Protein 4PZV (pdb70)

CATH classification: 3.30.70.560 (+1 more: 3.20.20.20)

Nearest PDB structures (foldseek):
  4pzv-assembly1_A  TM=1.002E+00  e=1.338E-90  Francisella tularensis subsp. tularensis SCHU S4
  8sl9-assembly1_A  TM=9.983E-01  e=8.571E-83  Francisella tularensis subsp. tularensis SCHU S4
  3mcm-assembly1_A  TM=9.816E-01  e=1.782E-63  Francisella tularensis subsp. holarctica LVS
  3mcn-assembly1_A  TM=9.759E-01  e=4.037E-61  Francisella tularensis subsp. holarctica LVS
  3kuh-assembly1_A  TM=9.067E-01  e=2.963E-14  Escherichia coli K-12

Organism: Francisella tularensis subsp. tularensis (strain SCHU S4 / Schu 4) (NCBI:txid177416)

Foldseek 3Di:
DKFKKKKKAFDALALVLVVLLVVLQCVDPFKAWDFWFFKKKFWQDADPDDPCQQGFIMIMIITMMGGPQDPVRVVVSSVVSQVVSPFDVVPDPSHGTGMDMATQADQQDADDDPVHGPNPPCQLQDLRNVVNVCRVVVQDDRNVCNVDDSVVSSVVNDRMDRAPAGSALEAEEAEQELLDADPVGDCVSVVLVLQCRRNHHQAYEYFDDPCPDDDLVVRLCSVVVVLVVLVVCRRPRRHNHAYEYEEADPVSLVVNCVPRLSRHAEYEHPACPPLLSVLLVCLVSVHAYEAEPAPPDPDLVQADDQPCLLVSQLVVVLVSLVSSVVNVHDQQSYEYEDNLSHRHDLVNLLNCLVCVVVSCVSNVHAYEYEQQQDQSNLVHDVPDDNVVRRVSVVVVVVVCSVVSRRYYYYNHD

Structure (mmCIF, N/CA/C/O backbone):
data_4PZV
#
_entry.id   4PZV
#
_cell.length_a   42.945
_cell.length_b   74.434
_cell.length_c   69.758
_cell.angle_alpha   90.000
_cell.angle_beta   93.200
_cell.angle_gamma   90.000
#
_symmetry.space_group_name_H-M   'P 1 21 1'
#
loop_
_entity.id
_entity.type
_entity.pdbx_description
1 polymer '2-amino-4-hydroxy-6-hydroxymethyldihydropteridine pyrophosphokinase/dihydropteroate synthase'
2 non-polymer "5'-{[2-({N-[(2-amino-7,7-dimethyl-4-oxo-3,4,7,8-tetrahydropteridin-6-yl)carbonyl]glycyl}amino)ethyl]sulfonyl}-5'-deoxyadenosine"
3 non-polymer 1,2-ETHANEDIOL
4 water water
#
loop_
_atom_site.group_PDB
_atom_site.id
_atom_site.type_symbol
_atom_site.label_atom_id
_atom_site.label_alt_id
_atom_site.label_comp_id
_atom_site.label_asym_id
_atom_site.label_entity_id
_atom_site.label_seq_id
_atom_site.pdbx_PDB_ins_code
_atom_site.Cartn_x
_atom_site.Cartn_y
_atom_site.Cartn_z
_atom_site.occupancy
_atom_site.B_iso_or_equiv
_atom_site.auth_seq_id
_atom_site.auth_comp_id
_atom_site.auth_asym_id
_atom_site.auth_atom_id
_atom_site.pdbx_PDB_model_num
ATOM 1 N N A MET A 1 1 ? -14.821 15.042 -9.815 0.46 21.47 1 MET A N 1
ATOM 2 N N B MET A 1 1 ? -16.122 15.223 -7.545 0.54 16.77 1 MET A N 1
ATOM 3 C CA A MET A 1 1 ? -15.094 15.321 -8.375 0.46 18.30 1 MET A CA 1
ATOM 4 C CA B MET A 1 1 ? -14.990 15.597 -8.445 0.54 18.17 1 MET A CA 1
ATOM 5 C C A MET A 1 1 ? -13.797 15.315 -7.558 0.46 18.46 1 MET A C 1
ATOM 6 C C B MET A 1 1 ? -13.669 15.542 -7.680 0.54 18.60 1 MET A C 1
ATOM 7 O O A MET A 1 1 ? -13.728 15.927 -6.489 0.46 15.22 1 MET A O 1
ATOM 8 O O B MET A 1 1 ? -13.467 16.308 -6.729 0.54 15.33 1 MET A O 1
ATOM 17 N N . GLN A 1 2 ? -12.781 14.631 -8.076 1.00 14.56 2 GLN A N 1
ATOM 18 C CA . GLN A 1 2 ? -11.469 14.530 -7.432 1.00 15.82 2 GLN A CA 1
ATOM 19 C C . GLN A 1 2 ? -10.436 15.387 -8.140 1.00 16.61 2 GLN A C 1
ATOM 20 O O . GLN A 1 2 ? -10.468 15.528 -9.374 1.00 17.33 2 GLN A O 1
ATOM 26 N N . TYR A 1 3 ? -9.514 15.939 -7.356 1.00 12.36 3 TYR A N 1
ATOM 27 C CA . TYR A 1 3 ? -8.444 16.797 -7.861 1.00 10.21 3 TYR A CA 1
ATOM 28 C C . TYR A 1 3 ? -7.149 16.475 -7.144 1.00 10.77 3 TYR A C 1
ATOM 29 O O . TYR A 1 3 ? -7.165 16.054 -5.985 1.00 12.14 3 TYR A O 1
ATOM 38 N N . ILE A 1 4 ? -6.026 16.720 -7.811 1.00 11.35 4 ILE A N 1
ATOM 39 C CA . ILE A 1 4 ? -4.747 16.787 -7.131 1.00 6.53 4 ILE A CA 1
ATOM 40 C C . ILE A 1 4 ? -4.324 18.238 -7.109 1.00 9.24 4 ILE A C 1
ATOM 41 O O . ILE A 1 4 ? -4.248 18.872 -8.154 1.00 7.43 4 ILE A O 1
ATOM 46 N N . ILE A 1 5 ? -4.010 18.734 -5.916 1.00 7.33 5 ILE A N 1
ATOM 47 C CA . ILE A 1 5 ? -3.607 20.115 -5.702 1.00 11.23 5 ILE A CA 1
ATOM 48 C C . ILE A 1 5 ? -2.112 20.169 -5.422 1.00 12.02 5 ILE A C 1
ATOM 49 O O . ILE A 1 5 ? -1.666 19.622 -4.430 1.00 7.29 5 ILE A O 1
ATOM 54 N N . GLY A 1 6 ? -1.341 20.826 -6.284 1.00 9.42 6 GLY A N 1
ATOM 55 C CA . GLY A 1 6 ? 0.088 20.955 -6.056 1.00 9.17 6 GLY A CA 1
ATOM 56 C C . GLY A 1 6 ? 0.364 22.083 -5.071 1.00 7.86 6 GLY A C 1
ATOM 57 O O . GLY A 1 6 ? -0.274 23.133 -5.127 1.00 7.65 6 GLY A O 1
ATOM 58 N N . ILE A 1 7 ? 1.309 21.871 -4.164 1.00 8.62 7 ILE A N 1
ATOM 59 C CA . ILE A 1 7 ? 1.667 22.915 -3.187 1.00 9.11 7 ILE A CA 1
ATOM 60 C C . ILE A 1 7 ? 3.175 23.112 -3.110 1.00 8.67 7 ILE A C 1
ATOM 61 O O . ILE A 1 7 ? 3.931 22.163 -2.966 1.00 8.69 7 ILE A O 1
ATOM 66 N N . GLY A 1 8 ? 3.584 24.365 -3.219 1.00 8.03 8 GLY A N 1
ATOM 67 C CA . GLY A 1 8 ? 4.977 24.735 -3.228 1.00 10.05 8 GLY A CA 1
ATOM 68 C C . GLY A 1 8 ? 5.214 25.962 -2.364 1.00 11.60 8 GLY A C 1
ATOM 69 O O . GLY A 1 8 ? 4.313 26.787 -2.159 1.00 9.11 8 GLY A O 1
ATOM 70 N N . THR A 1 9 ? 6.442 26.077 -1.865 1.00 6.75 9 THR A N 1
ATOM 71 C CA . THR A 1 9 ? 6.862 27.238 -1.085 1.00 10.10 9 THR A CA 1
ATOM 72 C C . THR A 1 9 ? 8.383 27.283 -1.040 1.00 8.99 9 THR A C 1
ATOM 73 O O . THR A 1 9 ? 9.031 26.252 -0.972 1.00 8.47 9 THR A O 1
ATOM 77 N N . ASN A 1 10 ? 8.964 28.472 -1.060 1.00 11.04 10 ASN A N 1
ATOM 78 C CA . ASN A 1 10 ? 10.393 28.586 -0.817 1.00 12.58 10 ASN A CA 1
ATOM 79 C C . ASN A 1 10 ? 10.785 29.808 0.041 1.00 13.72 10 ASN A C 1
ATOM 80 O O . ASN A 1 10 ? 11.962 30.141 0.109 1.00 13.72 10 ASN A O 1
ATOM 85 N N . ILE A 1 11 ? 9.807 30.407 0.739 1.00 12.54 11 ILE A N 1
ATOM 86 C CA . ILE A 1 11 ? 10.009 31.601 1.587 1.00 13.59 11 ILE A CA 1
ATOM 87 C C . ILE A 1 11 ? 9.278 31.463 2.931 1.00 13.74 11 ILE A C 1
ATOM 88 O O . ILE A 1 11 ? 8.272 30.798 3.024 1.00 9.93 11 ILE A O 1
ATOM 93 N N . GLY A 1 12 ? 9.775 32.119 3.972 1.00 18.60 12 GLY A N 1
ATOM 94 C CA . GLY A 1 12 ? 9.165 31.999 5.283 1.00 11.34 12 GLY A CA 1
ATOM 95 C C . GLY A 1 12 ? 9.384 30.625 5.909 1.00 10.27 12 GLY A C 1
ATOM 96 O O . GLY A 1 12 ? 10.334 29.928 5.577 1.00 11.99 12 GLY A O 1
ATOM 97 N N . PHE A 1 13 ? 8.503 30.254 6.831 1.00 11.05 13 PHE A N 1
ATOM 98 C CA . PHE A 1 13 ? 8.583 28.972 7.516 1.00 7.69 13 PHE A CA 1
ATOM 99 C C . PHE A 1 13 ? 7.913 27.906 6.649 1.00 10.74 13 PHE A C 1
ATOM 100 O O . PHE A 1 13 ? 6.693 27.761 6.661 1.00 7.55 13 PHE A O 1
ATOM 108 N N . THR A 1 14 ? 8.724 27.146 5.921 1.00 7.68 14 THR A N 1
ATOM 109 C CA . THR A 1 14 ? 8.224 26.397 4.771 1.00 8.39 14 THR A CA 1
ATOM 110 C C . THR A 1 14 ? 7.208 25.304 5.120 1.00 10.53 14 THR A C 1
ATOM 111 O O . THR A 1 14 ? 6.153 25.220 4.477 1.00 7.14 14 THR A O 1
ATOM 115 N N . ILE A 1 15 ? 7.488 24.477 6.133 1.00 7.59 15 ILE A N 1
ATOM 116 C CA . ILE A 1 15 ? 6.556 23.383 6.435 1.00 7.55 15 ILE A CA 1
ATOM 117 C C . ILE A 1 15 ? 5.263 23.966 7.004 1.00 10.61 15 ILE A C 1
ATOM 118 O O . ILE A 1 15 ? 4.190 23.359 6.923 1.00 5.61 15 ILE A O 1
ATOM 123 N N . GLU A 1 16 ? 5.373 25.164 7.568 1.00 6.08 16 GLU A N 1
ATOM 124 C CA . GLU A 1 16 ? 4.221 25.817 8.169 1.00 10.96 16 GLU A CA 1
ATOM 125 C C . GLU A 1 16 ? 3.299 26.344 7.091 1.00 11.45 16 GLU A C 1
ATOM 126 O O . GLU A 1 16 ? 2.083 26.124 7.159 1.00 10.96 16 GLU A O 1
ATOM 132 N N . ASN A 1 17 ? 3.891 26.997 6.086 1.00 12.57 17 ASN A N 1
ATOM 133 C CA . ASN A 1 17 ? 3.163 27.465 4.906 1.00 10.53 17 ASN A CA 1
ATOM 134 C C . ASN A 1 17 ? 2.395 26.324 4.247 1.00 7.87 17 ASN A C 1
ATOM 135 O O . ASN A 1 17 ? 1.240 26.466 3.882 1.00 8.95 17 ASN A O 1
ATOM 140 N N A ILE A 1 18 ? 3.057 25.188 4.084 0.30 10.03 18 ILE A N 1
ATOM 141 N N B ILE A 1 18 ? 3.045 25.186 4.086 0.70 9.96 18 ILE A N 1
ATOM 142 C CA A ILE A 1 18 ? 2.395 24.026 3.519 0.30 9.68 18 ILE A CA 1
ATOM 143 C CA B ILE A 1 18 ? 2.367 24.050 3.497 0.70 8.96 18 ILE A CA 1
ATOM 144 C C A ILE A 1 18 ? 1.197 23.667 4.375 0.30 9.63 18 ILE A C 1
ATOM 145 C C B ILE A 1 18 ? 1.199 23.629 4.372 0.70 9.87 18 ILE A C 1
ATOM 146 O O A ILE A 1 18 ? 0.080 23.554 3.878 0.30 10.38 18 ILE A O 1
ATOM 147 O O B ILE A 1 18 ? 0.099 23.431 3.882 0.70 10.39 18 ILE A O 1
ATOM 156 N N . HIS A 1 19 ? 1.432 23.495 5.669 1.00 9.48 19 HIS A N 1
ATOM 157 C CA . HIS A 1 19 ? 0.371 23.124 6.565 1.00 11.88 19 HIS A CA 1
ATOM 158 C C . HIS A 1 19 ? -0.777 24.130 6.502 1.00 10.79 19 HIS A C 1
ATOM 159 O O . HIS A 1 19 ? -1.932 23.752 6.488 1.00 13.05 19 HIS A O 1
ATOM 166 N N . LEU A 1 20 ? -0.469 25.413 6.477 1.00 9.34 20 LEU A N 1
ATOM 167 C CA . LEU A 1 20 ? -1.536 26.406 6.428 1.00 13.58 20 LEU A CA 1
ATOM 168 C C . LEU A 1 20 ? -2.410 26.209 5.187 1.00 12.21 20 LEU A C 1
ATOM 169 O O . LEU A 1 20 ? -3.636 26.299 5.251 1.00 12.70 20 LEU A O 1
ATOM 174 N N . ALA A 1 21 ? -1.782 25.935 4.053 1.00 8.61 21 ALA A N 1
ATOM 175 C CA . ALA A 1 21 ? -2.533 25.700 2.834 1.00 9.96 21 ALA A CA 1
ATOM 176 C C . ALA A 1 21 ? -3.507 24.533 2.993 1.00 12.56 21 ALA A C 1
ATOM 177 O O . ALA A 1 21 ? -4.693 24.640 2.640 1.00 9.45 21 ALA A O 1
ATOM 179 N N . ILE A 1 22 ? -2.999 23.419 3.510 1.00 11.70 22 ILE A N 1
ATOM 180 C CA . ILE A 1 22 ? -3.790 22.207 3.659 1.00 13.60 22 ILE A CA 1
ATOM 181 C C . ILE A 1 22 ? -4.954 22.416 4.643 1.00 16.59 22 ILE A C 1
ATOM 182 O O . ILE A 1 22 ? -6.074 21.940 4.421 1.00 12.08 22 ILE A O 1
ATOM 187 N N . THR A 1 23 ? -4.681 23.145 5.720 1.00 13.16 23 THR A N 1
ATOM 188 C CA . THR A 1 23 ? -5.694 23.462 6.712 1.00 14.86 23 THR A CA 1
ATOM 189 C C . THR A 1 23 ? -6.776 24.338 6.106 1.00 13.52 23 THR A C 1
ATOM 190 O O . THR A 1 23 ? -7.961 24.091 6.325 1.00 13.49 23 THR A O 1
ATOM 194 N N . ALA A 1 24 ? -6.367 25.335 5.327 1.00 11.19 24 ALA A N 1
ATOM 195 C CA . ALA A 1 24 ? -7.308 26.204 4.633 1.00 16.26 24 ALA A CA 1
ATOM 196 C C . ALA A 1 24 ? -8.232 25.419 3.708 1.00 16.72 24 ALA A C 1
ATOM 197 O O . ALA A 1 24 ? -9.401 25.779 3.564 1.00 16.82 24 ALA A O 1
ATOM 199 N N . LEU A 1 25 ? -7.709 24.382 3.050 1.00 12.33 25 LEU A N 1
ATOM 200 C CA . LEU A 1 25 ? -8.538 23.549 2.193 1.00 16.42 25 LEU A CA 1
ATOM 201 C C . LEU A 1 25 ? -9.471 22.691 3.040 1.00 13.49 25 LEU A C 1
ATOM 202 O O . LEU A 1 25 ? -10.676 22.626 2.778 1.00 13.58 25 LEU A O 1
ATOM 207 N N . GLU A 1 26 ? -8.903 22.040 4.054 1.00 14.20 26 GLU A N 1
ATOM 208 C CA . GLU A 1 26 ? -9.656 21.138 4.915 1.00 15.56 26 GLU A CA 1
ATOM 209 C C . GLU A 1 26 ? -10.774 21.896 5.636 1.00 19.96 26 GLU A C 1
ATOM 210 O O . GLU A 1 26 ? -11.757 21.292 6.062 1.00 18.46 26 GLU A O 1
ATOM 216 N N . SER A 1 27 ? -10.630 23.209 5.786 1.00 13.45 27 SER A N 1
ATOM 217 C CA . SER A 1 27 ? -11.648 23.982 6.502 1.00 17.44 27 SER A CA 1
ATOM 218 C C . SER A 1 27 ? -12.947 24.138 5.697 1.00 18.58 27 SER A C 1
ATOM 219 O O . SER A 1 27 ? -13.993 24.473 6.246 1.00 16.69 27 SER A O 1
ATOM 222 N N . GLN A 1 28 ? -12.881 23.882 4.397 1.00 17.89 28 GLN A N 1
ATOM 223 C CA . GLN A 1 28 ? -14.039 24.036 3.524 1.00 17.11 28 GLN A CA 1
ATOM 224 C C . GLN A 1 28 ? -14.974 22.835 3.622 1.00 16.59 28 GLN A C 1
ATOM 225 O O . GLN A 1 28 ? -14.545 21.687 3.516 1.00 16.63 28 GLN A O 1
ATOM 231 N N . GLN A 1 29 ? -16.260 23.118 3.802 1.00 14.58 29 GLN A N 1
ATOM 232 C CA . GLN A 1 29 ? -17.266 22.075 3.913 1.00 17.58 29 GLN A CA 1
ATOM 233 C C . GLN A 1 29 ? -17.469 21.366 2.576 1.00 16.76 29 GLN A C 1
ATOM 234 O O . GLN A 1 29 ? -17.982 20.247 2.556 1.00 17.89 29 GLN A O 1
ATOM 240 N N . ASN A 1 30 ? -17.080 21.999 1.466 1.00 15.61 30 ASN A N 1
ATOM 241 C CA . ASN A 1 30 ? -17.274 21.366 0.149 1.00 14.37 30 ASN A CA 1
ATOM 242 C C . ASN A 1 30 ? -16.000 20.734 -0.403 1.00 16.24 30 ASN A C 1
ATOM 243 O O . ASN A 1 30 ? -15.875 20.458 -1.591 1.00 15.05 30 ASN A O 1
ATOM 248 N N . ILE A 1 31 ? -15.061 20.488 0.492 1.00 13.94 31 ILE A N 1
ATOM 249 C CA . ILE A 1 31 ? -13.815 19.829 0.140 1.00 13.61 31 ILE A CA 1
ATOM 250 C C . ILE A 1 31 ? -13.603 18.694 1.124 1.00 17.75 31 ILE A C 1
ATOM 251 O O . ILE A 1 31 ? -13.832 18.855 2.333 1.00 13.09 31 ILE A O 1
ATOM 256 N N . ARG A 1 32 ? -13.204 17.538 0.605 1.00 16.65 32 ARG A N 1
ATOM 257 C CA . ARG A 1 32 ? -12.746 16.453 1.449 1.00 15.01 32 ARG A CA 1
ATOM 258 C C . ARG A 1 32 ? -11.299 16.088 1.111 1.00 17.03 32 ARG A C 1
ATOM 259 O O . ARG A 1 32 ? -10.963 15.816 -0.041 1.00 17.04 32 ARG A O 1
ATOM 267 N N . ILE A 1 33 ? -10.442 16.099 2.126 1.00 17.11 33 ILE A N 1
ATOM 268 C CA . ILE A 1 33 ? -9.068 15.674 1.959 1.00 15.84 33 ILE A CA 1
ATOM 269 C C . ILE A 1 33 ? -8.986 14.161 1.947 1.00 15.71 33 ILE A C 1
ATOM 270 O O . ILE A 1 33 ? -9.295 13.501 2.953 1.00 16.06 33 ILE A O 1
ATOM 275 N N . ILE A 1 34 ? -8.546 13.601 0.825 1.00 10.69 34 ILE A N 1
ATOM 276 C CA . ILE A 1 34 ? -8.445 12.153 0.711 1.00 15.76 34 ILE A CA 1
ATOM 277 C C . ILE A 1 34 ? -7.065 11.653 1.149 1.00 14.19 34 ILE A C 1
ATOM 278 O O . ILE A 1 34 ? -6.951 10.685 1.919 1.00 11.92 34 ILE A O 1
ATOM 283 N N A ARG A 1 35 ? -6.017 12.318 0.682 0.50 11.87 35 ARG A N 1
ATOM 284 N N B ARG A 1 35 ? -6.017 12.315 0.669 0.50 11.87 35 ARG A N 1
ATOM 285 C CA A ARG A 1 35 ? -4.673 11.921 1.059 0.50 14.93 35 ARG A CA 1
ATOM 286 C CA B ARG A 1 35 ? -4.664 11.916 1.022 0.50 14.92 35 ARG A CA 1
ATOM 287 C C A ARG A 1 35 ? -3.676 13.047 0.858 0.50 13.83 35 ARG A C 1
ATOM 288 C C B ARG A 1 35 ? -3.647 13.027 0.825 0.50 13.82 35 ARG A C 1
ATOM 289 O O A ARG A 1 35 ? -3.833 13.872 -0.039 0.50 12.43 35 ARG A O 1
ATOM 290 O O B ARG A 1 35 ? -3.756 13.817 -0.107 0.50 12.43 35 ARG A O 1
ATOM 305 N N . LYS A 1 36 ? -2.668 13.072 1.722 1.00 12.13 36 LYS A N 1
ATOM 306 C CA . LYS A 1 36 ? -1.559 14.010 1.626 1.00 11.49 36 LYS A CA 1
ATOM 307 C C . LYS A 1 36 ? -0.325 13.262 1.141 1.00 12.12 36 LYS A C 1
ATOM 308 O O . LYS A 1 36 ? -0.087 12.137 1.547 1.00 10.50 36 LYS A O 1
ATOM 314 N N . ALA A 1 37 ? 0.475 13.893 0.296 1.00 13.37 37 ALA A N 1
ATOM 315 C CA . ALA A 1 37 ? 1.702 13.255 -0.175 1.00 9.05 37 ALA A CA 1
ATOM 316 C C . ALA A 1 37 ? 2.871 13.469 0.779 1.00 11.56 37 ALA A C 1
ATOM 317 O O . ALA A 1 37 ? 2.771 14.190 1.776 1.00 13.44 37 ALA A O 1
ATOM 319 N N . SER A 1 38 ? 3.992 12.834 0.453 1.00 9.49 38 SER A N 1
ATOM 320 C CA . SER A 1 38 ? 5.241 13.091 1.143 1.00 10.95 38 SER A CA 1
ATOM 321 C C . SER A 1 38 ? 5.716 14.514 0.829 1.00 11.63 38 SER A C 1
ATOM 322 O O . SER A 1 38 ? 5.094 15.242 0.042 1.00 6.42 38 SER A O 1
ATOM 325 N N . LEU A 1 39 ? 6.809 14.906 1.464 1.00 6.46 39 LEU A N 1
ATOM 326 C CA . LEU A 1 39 ? 7.419 16.205 1.226 1.00 7.16 39 LEU A CA 1
ATOM 327 C C . LEU A 1 39 ? 8.641 16.043 0.344 1.00 9.08 39 LEU A C 1
ATOM 328 O O . LEU A 1 39 ? 9.483 15.169 0.584 1.00 6.24 39 LEU A O 1
ATOM 333 N N . TYR A 1 40 ? 8.719 16.896 -0.674 1.00 6.37 40 TYR A N 1
ATOM 334 C CA . TYR A 1 40 ? 9.783 16.851 -1.685 1.00 7.17 40 TYR A CA 1
ATOM 335 C C . TYR A 1 40 ? 10.582 18.148 -1.760 1.00 8.14 40 TYR A C 1
ATOM 336 O O . TYR A 1 40 ? 10.052 19.238 -1.624 1.00 7.41 40 TYR A O 1
ATOM 345 N N . SER A 1 41 ? 11.880 18.009 -1.977 1.00 7.77 41 SER A N 1
ATOM 346 C CA . SER A 1 41 ? 12.784 19.130 -1.960 1.00 10.90 41 SER A CA 1
ATOM 347 C C . SER A 1 41 ? 13.485 19.251 -3.309 1.00 6.99 41 SER A C 1
ATOM 348 O O . SER A 1 41 ? 13.970 18.268 -3.821 1.00 10.67 41 SER A O 1
ATOM 351 N N . SER A 1 42 ? 13.573 20.454 -3.859 1.00 6.80 42 SER A N 1
ATOM 352 C CA . SER A 1 42 ? 14.205 20.639 -5.159 1.00 14.60 42 SER A CA 1
ATOM 353 C C . SER A 1 42 ? 14.738 22.045 -5.310 1.00 11.75 42 SER A C 1
ATOM 354 O O . SER A 1 42 ? 14.276 22.963 -4.641 1.00 11.21 42 SER A O 1
ATOM 357 N N . LYS A 1 43 ? 15.717 22.211 -6.190 1.00 12.72 43 LYS A N 1
ATOM 358 C CA . LYS A 1 43 ? 16.189 23.543 -6.553 1.00 17.24 43 LYS A CA 1
ATOM 359 C C . LYS A 1 43 ? 15.111 24.313 -7.283 1.00 15.41 43 LYS A C 1
ATOM 360 O O . LYS A 1 43 ? 14.397 23.757 -8.113 1.00 12.73 43 LYS A O 1
ATOM 366 N N . ALA A 1 44 ? 15.000 25.596 -6.960 1.00 13.38 44 ALA A N 1
ATOM 367 C CA . ALA A 1 44 ? 14.131 26.491 -7.688 1.00 19.61 44 ALA A CA 1
ATOM 368 C C . ALA A 1 44 ? 14.374 26.292 -9.175 1.00 16.40 44 ALA A C 1
ATOM 369 O O . ALA A 1 44 ? 15.505 26.328 -9.632 1.00 18.50 44 ALA A O 1
ATOM 371 N N . VAL A 1 45 ? 13.307 26.031 -9.913 1.00 15.04 45 VAL A N 1
ATOM 372 C CA . VAL A 1 45 ? 13.362 26.045 -11.366 1.00 19.32 45 VAL A CA 1
ATOM 373 C C . VAL A 1 45 ? 13.215 27.486 -11.818 1.00 20.01 45 VAL A C 1
ATOM 374 O O . VAL A 1 45 ? 12.180 28.118 -11.601 1.00 20.15 45 VAL A O 1
ATOM 378 N N . LEU A 1 46 ? 14.276 28.013 -12.417 1.00 26.23 46 LEU A N 1
ATOM 379 C CA . LEU A 1 46 ? 14.335 29.416 -12.784 1.00 28.23 46 LEU A CA 1
ATOM 380 C C . LEU A 1 46 ? 14.679 29.602 -14.244 1.00 33.40 46 LEU A C 1
ATOM 381 O O . LEU A 1 46 ? 15.272 28.733 -14.883 1.00 32.17 46 LEU A O 1
ATOM 386 N N . LYS A 1 47 ? 14.328 30.773 -14.751 1.00 30.40 47 LYS A N 1
ATOM 387 C CA . LYS A 1 47 ? 14.786 31.199 -16.058 1.00 40.50 47 LYS A CA 1
ATOM 388 C C . LYS A 1 47 ? 16.294 31.388 -15.935 1.00 41.50 47 LYS A C 1
ATOM 389 O O . LYS A 1 47 ? 16.825 31.459 -14.824 1.00 39.22 47 LYS A O 1
ATOM 395 N N A GLU A 1 48 ? 16.991 31.466 -17.058 0.50 40.18 48 GLU A N 1
ATOM 396 N N B GLU A 1 48 ? 16.962 31.458 -17.076 0.50 40.17 48 GLU A N 1
ATOM 397 C CA A GLU A 1 48 ? 18.449 31.329 -17.054 0.50 43.89 48 GLU A CA 1
ATOM 398 C CA B GLU A 1 48 ? 18.414 31.326 -17.096 0.50 43.89 48 GLU A CA 1
ATOM 399 C C A GLU A 1 48 ? 19.207 32.535 -16.502 0.50 42.85 48 GLU A C 1
ATOM 400 C C B GLU A 1 48 ? 19.158 32.519 -16.479 0.50 42.84 48 GLU A C 1
ATOM 401 O O A GLU A 1 48 ? 20.323 32.387 -15.983 0.50 45.03 48 GLU A O 1
ATOM 402 O O B GLU A 1 48 ? 20.212 32.345 -15.870 0.50 45.03 48 GLU A O 1
ATOM 413 N N . ASP A 1 49 ? 18.612 33.719 -16.603 1.00 41.28 49 ASP A N 1
ATOM 414 C CA . ASP A 1 49 ? 19.220 34.880 -15.978 1.00 41.89 49 ASP A CA 1
ATOM 415 C C . ASP A 1 49 ? 18.168 35.550 -15.081 1.00 45.38 49 ASP A C 1
ATOM 416 O O . ASP A 1 49 ? 17.625 36.616 -15.389 1.00 48.12 49 ASP A O 1
ATOM 421 N N . ALA A 1 50 ? 17.865 34.857 -13.985 1.00 40.95 50 ALA A N 1
ATOM 422 C CA . ALA A 1 50 ? 17.052 35.383 -12.904 1.00 30.37 50 ALA A CA 1
ATOM 423 C C . ALA A 1 50 ? 18.005 35.734 -11.778 1.00 33.38 50 ALA A C 1
ATOM 424 O O . ALA A 1 50 ? 19.042 35.095 -11.633 1.00 30.40 50 ALA A O 1
ATOM 426 N N . PRO A 1 51 ? 17.661 36.746 -10.967 1.00 31.50 51 PRO A N 1
ATOM 427 C CA . PRO A 1 51 ? 18.554 37.130 -9.867 1.00 29.63 51 PRO A CA 1
ATOM 428 C C . PRO A 1 51 ? 18.809 35.991 -8.907 1.00 31.04 51 PRO A C 1
ATOM 429 O O . PRO A 1 51 ? 17.870 35.291 -8.543 1.00 34.25 51 PRO A O 1
ATOM 433 N N . LYS A 1 52 ? 20.059 35.821 -8.494 1.00 31.23 52 LYS A N 1
ATOM 434 C CA . LYS A 1 52 ? 20.424 34.757 -7.567 1.00 30.77 52 LYS A CA 1
ATOM 435 C C . LYS A 1 52 ? 19.571 34.809 -6.295 1.00 31.42 52 LYS A C 1
ATOM 436 O O . LYS A 1 52 ? 19.505 33.835 -5.551 1.00 29.04 52 LYS A O 1
ATOM 442 N N . GLU A 1 53 ? 18.920 35.950 -6.066 1.00 30.25 53 GLU A N 1
ATOM 443 C CA . GLU A 1 53 ? 18.037 36.141 -4.921 1.00 30.57 53 GLU A CA 1
ATOM 444 C C . GLU A 1 53 ? 16.819 35.225 -5.005 1.00 28.67 53 GLU A C 1
ATOM 445 O O . GLU A 1 53 ? 16.144 34.974 -3.999 1.00 26.64 53 GLU A O 1
ATOM 451 N N . TRP A 1 54 ? 16.535 34.738 -6.207 1.00 26.25 54 TRP A N 1
ATOM 452 C CA . TRP A 1 54 ? 15.397 33.861 -6.415 1.00 25.74 54 TRP A CA 1
ATOM 453 C C . TRP A 1 54 ? 15.780 32.390 -6.300 1.00 25.45 54 TRP A C 1
ATOM 454 O O . TRP A 1 54 ? 14.919 31.512 -6.363 1.00 20.01 54 TRP A O 1
ATOM 465 N N . ASP A 1 55 ? 17.067 32.125 -6.122 1.00 17.60 55 ASP A N 1
ATOM 466 C CA . ASP A 1 55 ? 17.545 30.762 -6.077 1.00 21.25 55 ASP A CA 1
ATOM 467 C C . ASP A 1 55 ? 17.500 30.202 -4.653 1.00 17.90 55 ASP A C 1
ATOM 468 O O . ASP A 1 55 ? 18.525 30.093 -3.977 1.00 15.39 55 ASP A O 1
ATOM 473 N N . ILE A 1 56 ? 16.296 29.842 -4.226 1.00 21.48 56 ILE A N 1
ATOM 474 C CA . ILE A 1 56 ? 16.048 29.327 -2.882 1.00 14.23 56 ILE A CA 1
ATOM 475 C C . ILE A 1 56 ? 15.322 27.987 -2.981 1.00 12.84 56 ILE A C 1
ATOM 476 O O . ILE A 1 56 ? 14.332 27.859 -3.695 1.00 12.87 56 ILE A O 1
ATOM 481 N N . ARG A 1 57 ? 15.813 26.997 -2.248 1.00 14.85 57 ARG A N 1
ATOM 482 C CA . ARG A 1 57 ? 15.318 25.628 -2.360 1.00 11.91 57 ARG A CA 1
ATOM 483 C C . ARG A 1 57 ? 13.813 25.598 -2.069 1.00 11.41 57 ARG A C 1
ATOM 484 O O . ARG A 1 57 ? 13.308 26.372 -1.262 1.00 6.96 57 ARG A O 1
ATOM 492 N N . PHE A 1 58 ? 13.098 24.741 -2.788 1.00 8.91 58 PHE A N 1
ATOM 493 C CA . PHE A 1 58 ? 11.652 24.614 -2.633 1.00 9.47 58 PHE A CA 1
ATOM 494 C C . PHE A 1 58 ? 11.287 23.437 -1.745 1.00 10.10 58 PHE A C 1
ATOM 495 O O . PHE A 1 58 ? 12.012 22.445 -1.678 1.00 8.54 58 PHE A O 1
ATOM 503 N N . LEU A 1 59 ? 10.141 23.561 -1.087 1.00 8.49 59 LEU A N 1
ATOM 504 C CA . LEU A 1 59 ? 9.476 22.444 -0.453 1.00 6.72 59 LEU A CA 1
ATOM 505 C C . LEU A 1 59 ? 8.195 22.267 -1.249 1.00 9.32 59 LEU A C 1
ATOM 506 O O . LEU A 1 59 ? 7.480 23.244 -1.478 1.00 9.45 59 LEU A O 1
ATOM 511 N N . ASN A 1 60 ? 7.937 21.050 -1.718 1.00 5.69 60 ASN A N 1
ATOM 512 C CA . ASN A 1 60 ? 6.736 20.767 -2.529 1.00 7.14 60 ASN A CA 1
ATOM 513 C C . ASN A 1 60 ? 5.999 19.536 -2.026 1.00 7.36 60 ASN A C 1
ATOM 514 O O . ASN A 1 60 ? 6.614 18.634 -1.469 1.00 8.90 60 ASN A O 1
ATOM 519 N N . THR A 1 61 ? 4.685 19.524 -2.230 1.00 7.15 61 THR A N 1
ATOM 520 C CA . THR A 1 61 ? 3.852 18.371 -1.985 1.00 6.12 61 THR A CA 1
ATOM 521 C C . THR A 1 61 ? 2.617 18.487 -2.888 1.00 7.24 61 THR A C 1
ATOM 522 O O . THR A 1 61 ? 2.557 19.337 -3.785 1.00 5.67 61 THR A O 1
ATOM 526 N N . ALA A 1 62 ? 1.646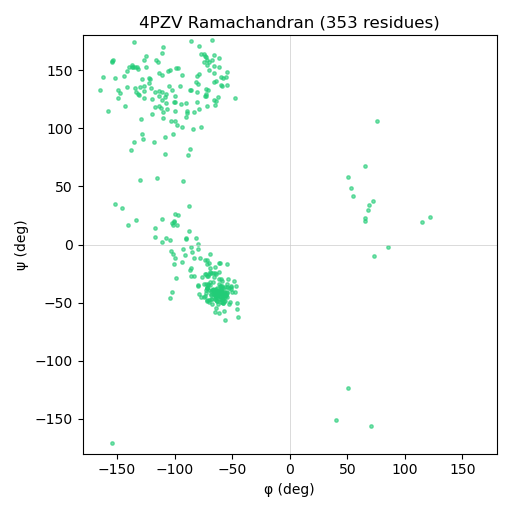 17.615 -2.652 1.00 5.62 62 ALA A N 1
ATOM 527 C CA . ALA A 1 62 ? 0.353 17.699 -3.282 1.00 8.05 62 ALA A CA 1
ATOM 528 C C . ALA A 1 62 ? -0.619 17.012 -2.348 1.00 9.54 62 ALA A C 1
ATOM 529 O O . ALA A 1 62 ? -0.214 16.199 -1.517 1.00 7.18 62 ALA A O 1
ATOM 531 N N . VAL A 1 63 ? -1.893 17.350 -2.470 1.00 6.84 63 VAL A N 1
ATOM 532 C CA . VAL A 1 63 ? -2.939 16.671 -1.718 1.00 9.67 63 VAL A CA 1
ATOM 533 C C . VAL A 1 63 ? -4.011 16.235 -2.683 1.00 12.84 63 VAL A C 1
ATOM 534 O O . VAL A 1 63 ? -4.305 16.960 -3.640 1.00 10.43 63 VAL A O 1
ATOM 538 N N . LYS A 1 64 ? -4.591 15.056 -2.444 1.00 12.42 64 LYS A N 1
ATOM 539 C CA . LYS A 1 64 ? -5.754 14.616 -3.212 1.00 11.75 64 LYS A CA 1
ATOM 540 C C . LYS A 1 64 ? -7.044 14.936 -2.469 1.00 13.33 64 LYS A C 1
ATOM 541 O O . LYS A 1 64 ? -7.170 14.645 -1.279 1.00 12.63 64 LYS A O 1
ATOM 547 N N A ILE A 1 65 ? -7.990 15.541 -3.177 0.73 13.25 65 ILE A N 1
ATOM 548 N N B ILE A 1 65 ? -8.003 15.523 -3.173 0.27 13.25 65 ILE A N 1
ATOM 549 C CA A ILE A 1 65 ? -9.259 15.961 -2.582 0.73 14.55 65 ILE A CA 1
ATOM 550 C CA B ILE A 1 65 ? -9.256 15.931 -2.551 0.27 14.52 65 ILE A CA 1
ATOM 551 C C A ILE A 1 65 ? -10.456 15.555 -3.431 0.73 14.92 65 ILE A C 1
ATOM 552 C C B ILE A 1 65 ? -10.459 15.640 -3.439 0.27 14.87 65 ILE A C 1
ATOM 553 O O A ILE A 1 65 ? -10.328 15.285 -4.640 0.73 13.14 65 ILE A O 1
ATOM 554 O O B ILE A 1 65 ? -10.333 15.534 -4.663 0.27 13.59 65 ILE A O 1
ATOM 563 N N A SER A 1 66 ? -11.613 15.495 -2.775 0.73 12.83 66 SER A N 1
ATOM 564 N N B SER A 1 66 ? -11.620 15.484 -2.810 0.27 12.92 66 SER A N 1
ATOM 565 C CA A SER A 1 66 ? -12.906 15.419 -3.449 0.73 15.29 66 SER A CA 1
ATOM 566 C CA B SER A 1 66 ? -12.886 15.434 -3.534 0.27 15.30 66 SER A CA 1
ATOM 567 C C A SER A 1 66 ? -13.583 16.759 -3.192 0.73 15.75 66 SER A C 1
ATOM 568 C C B SER A 1 66 ? -13.652 16.698 -3.174 0.27 15.73 66 SER A C 1
ATOM 569 O O A SER A 1 66 ? -13.372 17.359 -2.135 0.73 14.22 66 SER A O 1
ATOM 570 O O B SER A 1 66 ? -13.576 17.171 -2.040 0.27 14.76 66 SER A O 1
ATOM 575 N N . SER A 1 67 ? -14.377 17.246 -4.140 1.00 12.27 67 SER A N 1
ATOM 576 C CA . SER A 1 67 ? -15.048 18.536 -3.966 1.00 15.00 67 SER A CA 1
ATOM 577 C C . SER A 1 67 ? -16.240 18.685 -4.908 1.00 18.19 67 SER A C 1
ATOM 578 O O . SER A 1 67 ? -16.313 18.033 -5.952 1.00 12.23 67 SER A O 1
ATOM 581 N N . SER A 1 68 ? -17.179 19.534 -4.506 1.00 16.70 68 SER A N 1
ATOM 582 C CA . SER A 1 68 ? -18.280 19.934 -5.372 1.00 15.58 68 SER A CA 1
ATOM 583 C C . SER A 1 68 ? -17.918 21.200 -6.164 1.00 19.40 68 SER A C 1
ATOM 584 O O . SER A 1 68 ? -18.637 21.602 -7.072 1.00 18.15 68 SER A O 1
ATOM 587 N N . LEU A 1 69 ? -16.785 21.813 -5.819 1.00 17.73 69 LEU A N 1
ATOM 588 C CA . LEU A 1 69 ? -16.269 22.942 -6.567 1.00 17.59 69 LEU A CA 1
ATOM 589 C C . LEU A 1 69 ? -15.854 22.511 -7.971 1.00 16.91 69 LEU A C 1
ATOM 590 O O . LEU A 1 69 ? -15.046 21.592 -8.137 1.00 16.82 69 LEU A O 1
ATOM 595 N N . LYS A 1 70 ? -16.414 23.184 -8.973 1.00 17.26 70 LYS A N 1
ATOM 596 C CA . LYS A 1 70 ? -16.011 23.008 -10.360 1.00 17.18 70 LYS A CA 1
ATOM 597 C C . LYS A 1 70 ? -14.638 23.648 -10.569 1.00 15.38 70 LYS A C 1
ATOM 598 O O . LYS A 1 70 ? -14.190 24.442 -9.745 1.00 16.52 70 LYS A O 1
ATOM 604 N N . PRO A 1 71 ? -13.941 23.268 -11.642 1.00 15.37 71 PRO A N 1
ATOM 605 C CA . PRO A 1 71 ? -12.525 23.628 -11.749 1.00 16.43 71 PRO A CA 1
ATOM 606 C C . PRO A 1 71 ? -12.264 25.117 -11.611 1.00 17.42 71 PRO A C 1
ATOM 607 O O . PRO A 1 71 ? -11.339 25.517 -10.904 1.00 14.97 71 PRO A O 1
ATOM 611 N N A ASP A 1 72 ? -13.082 25.930 -12.271 0.55 18.84 72 ASP A N 1
ATOM 612 N N B ASP A 1 72 ? -13.074 25.929 -12.282 0.45 18.83 72 ASP A N 1
ATOM 613 C CA A ASP A 1 72 ? -12.898 27.374 -12.253 0.55 17.72 72 ASP A CA 1
ATOM 614 C CA B ASP A 1 72 ? -12.898 27.375 -12.258 0.45 17.74 72 ASP A CA 1
ATOM 615 C C A ASP A 1 72 ? -13.139 27.936 -10.855 0.55 18.28 72 ASP A C 1
ATOM 616 C C B ASP A 1 72 ? -13.149 27.943 -10.862 0.45 18.29 72 ASP A C 1
ATOM 617 O O A ASP A 1 72 ? -12.495 28.900 -10.439 0.55 17.49 72 ASP A O 1
ATOM 618 O O B ASP A 1 72 ? -12.518 28.918 -10.453 0.45 17.50 72 ASP A O 1
ATOM 627 N N . GLU A 1 73 ? -14.074 27.321 -10.138 1.00 19.33 73 GLU A N 1
ATOM 628 C CA . GLU A 1 73 ? -14.446 27.770 -8.808 1.00 19.25 73 GLU A CA 1
ATOM 629 C C . GLU A 1 73 ? -13.337 27.425 -7.830 1.00 18.89 73 GLU A C 1
ATOM 630 O O . GLU A 1 73 ? -12.954 28.230 -6.974 1.00 13.68 73 GLU A O 1
ATOM 636 N N . LEU A 1 74 ? -12.831 26.207 -7.970 1.00 15.07 74 LEU A N 1
ATOM 637 C CA . LEU A 1 74 ? -11.727 25.744 -7.156 1.00 16.90 74 LEU A CA 1
ATOM 638 C C . LEU A 1 74 ? -10.500 26.631 -7.352 1.00 14.56 74 LEU A C 1
ATOM 639 O O . LEU A 1 74 ? -9.748 26.881 -6.407 1.00 12.69 74 LEU A O 1
ATOM 644 N N . LEU A 1 75 ? -10.294 27.109 -8.576 1.00 15.92 75 LEU A N 1
ATOM 645 C CA . LEU A 1 75 ? -9.143 27.977 -8.845 1.00 14.64 75 LEU A CA 1
ATOM 646 C C . LEU A 1 75 ? -9.280 29.278 -8.069 1.00 16.07 75 LEU A C 1
ATOM 647 O O . LEU A 1 75 ? -8.317 29.755 -7.465 1.00 13.84 75 LEU A O 1
ATOM 652 N N . VAL A 1 76 ? -10.478 29.854 -8.083 1.00 15.55 76 VAL A N 1
ATOM 653 C CA . VAL A 1 76 ? -10.755 31.035 -7.273 1.00 17.87 76 VAL A CA 1
ATOM 654 C C . VAL A 1 76 ? -10.377 30.763 -5.809 1.00 16.90 76 VAL A C 1
ATOM 655 O O . VAL A 1 76 ? -9.634 31.533 -5.195 1.00 15.92 76 VAL A O 1
ATOM 659 N N . LEU A 1 77 ? -10.862 29.655 -5.254 1.00 15.29 77 LEU A N 1
ATOM 660 C CA . LEU A 1 77 ? -10.517 29.300 -3.883 1.00 14.19 77 LEU A CA 1
ATOM 661 C C . LEU A 1 77 ? -9.010 29.308 -3.688 1.00 15.03 77 LEU A C 1
ATOM 662 O O . LEU A 1 77 ? -8.503 29.894 -2.736 1.00 16.00 77 LEU A O 1
ATOM 667 N N . LEU A 1 78 ? -8.287 28.652 -4.587 1.00 13.99 78 LEU A N 1
ATOM 668 C CA . LEU A 1 78 ? -6.850 28.491 -4.395 1.00 14.39 78 LEU A CA 1
ATOM 669 C C . LEU A 1 78 ? -6.182 29.846 -4.297 1.00 15.60 78 LEU A C 1
ATOM 670 O O . LEU A 1 78 ? -5.324 30.049 -3.446 1.00 13.94 78 LEU A O 1
ATOM 675 N N . LYS A 1 79 ? -6.579 30.767 -5.169 1.00 11.15 79 LYS A N 1
ATOM 676 C CA . LYS A 1 79 ? -6.039 32.125 -5.152 1.00 19.78 79 LYS A CA 1
ATOM 677 C C . LYS A 1 79 ? -6.378 32.817 -3.827 1.00 15.95 79 LYS A C 1
ATOM 678 O O . LYS A 1 79 ? -5.533 33.475 -3.215 1.00 20.72 79 LYS A O 1
ATOM 684 N N . ASP A 1 80 ? -7.615 32.644 -3.378 1.00 17.18 80 ASP A N 1
ATOM 685 C CA . ASP A 1 80 ? -8.058 33.261 -2.133 1.00 20.18 80 ASP A CA 1
ATOM 686 C C . ASP A 1 80 ? -7.194 32.777 -0.971 1.00 18.67 80 ASP A C 1
ATOM 687 O O . ASP A 1 80 ? -6.836 33.552 -0.092 1.00 20.21 80 ASP A O 1
ATOM 692 N N . ILE A 1 81 ? -6.849 31.495 -0.987 1.00 20.67 81 ILE A N 1
ATOM 693 C CA . ILE A 1 81 ? -5.990 30.919 0.050 1.00 22.61 81 ILE A CA 1
ATOM 694 C C . ILE A 1 81 ? -4.544 31.415 -0.041 1.00 16.65 81 ILE A C 1
ATOM 695 O O . ILE A 1 81 ? -3.910 31.652 0.972 1.00 19.01 81 ILE A O 1
ATOM 700 N N . GLU A 1 82 ? -4.017 31.553 -1.256 1.00 17.99 82 GLU A N 1
ATOM 701 C CA . GLU A 1 82 ? -2.660 32.062 -1.429 1.00 19.48 82 GLU A CA 1
ATOM 702 C C . GLU A 1 82 ? -2.602 33.475 -0.858 1.00 17.74 82 GLU A C 1
ATOM 703 O O . GLU A 1 82 ? -1.639 33.867 -0.198 1.00 17.45 82 GLU A O 1
ATOM 709 N N . LEU A 1 83 ? -3.652 34.245 -1.123 1.00 20.00 83 LEU A N 1
ATOM 710 C CA . LEU A 1 83 ? -3.719 35.625 -0.669 1.00 17.44 83 LEU A CA 1
ATOM 711 C C . LEU A 1 83 ? -3.672 35.676 0.845 1.00 20.07 83 LEU A C 1
ATOM 712 O O . LEU A 1 83 ? -2.776 36.285 1.413 1.00 19.31 83 LEU A O 1
ATOM 717 N N . LYS A 1 84 ? -4.634 35.018 1.486 1.00 21.03 84 LYS A N 1
ATOM 718 C CA . LYS A 1 84 ? -4.720 34.981 2.948 1.00 25.72 84 LYS A CA 1
ATOM 719 C C . LYS A 1 84 ? -3.421 34.525 3.630 1.00 23.33 84 LYS A C 1
ATOM 720 O O . LYS A 1 84 ? -3.069 35.015 4.708 1.00 22.12 84 LYS A O 1
ATOM 726 N N . ILE A 1 85 ? -2.732 33.565 3.023 1.00 20.62 85 ILE A N 1
ATOM 727 C CA . ILE A 1 85 ? -1.466 33.098 3.579 1.00 17.47 85 ILE A CA 1
ATOM 728 C C . ILE A 1 85 ? -0.370 34.141 3.386 1.00 22.82 85 ILE A C 1
ATOM 729 O O . ILE A 1 85 ? 0.585 34.193 4.156 1.00 26.35 85 ILE A O 1
ATOM 734 N N . GLY A 1 86 ? -0.521 34.986 2.373 1.00 21.23 86 GLY A N 1
ATOM 735 C CA . GLY A 1 86 ? 0.309 36.170 2.251 1.00 23.70 86 GLY A CA 1
ATOM 736 C C . GLY A 1 86 ? 1.118 36.300 0.978 1.00 21.14 86 GLY A C 1
ATOM 737 O O . GLY A 1 86 ? 2.131 36.995 0.961 1.00 28.94 86 GLY A O 1
ATOM 738 N N . ARG A 1 87 ? 0.687 35.643 -0.091 1.00 22.67 87 ARG A N 1
ATOM 739 C CA . ARG A 1 87 ? 1.410 35.716 -1.353 1.00 24.68 87 ARG A CA 1
ATOM 740 C C . ARG A 1 87 ? 1.041 37.000 -2.071 1.00 25.51 87 ARG A C 1
ATOM 741 O O . ARG A 1 87 ? -0.092 37.444 -1.984 1.00 29.41 87 ARG A O 1
ATOM 749 N N . ASP A 1 88 ? 1.992 37.598 -2.779 1.00 29.80 88 ASP A N 1
ATOM 750 C CA . ASP A 1 88 ? 1.692 38.731 -3.647 1.00 30.26 88 ASP A CA 1
ATOM 751 C C . ASP A 1 88 ? 1.532 38.224 -5.083 1.00 32.96 88 ASP A C 1
ATOM 752 O O . ASP A 1 88 ? 2.521 37.932 -5.762 1.00 35.83 88 ASP A O 1
ATOM 757 N N . LEU A 1 89 ? 0.288 38.104 -5.544 1.00 33.12 89 LEU A N 1
ATOM 758 C CA . LEU A 1 89 ? 0.029 37.441 -6.827 1.00 34.43 89 LEU A CA 1
ATOM 759 C C . LEU A 1 89 ? 0.257 38.349 -8.042 1.00 31.09 89 LEU A C 1
ATOM 760 O O . LEU A 1 89 ? -0.006 37.952 -9.181 1.00 33.64 89 LEU A O 1
ATOM 765 N N . ASN A 1 90 ? 0.764 39.554 -7.797 1.00 35.30 90 ASN A N 1
ATOM 766 C CA . ASN A 1 90 ? 1.249 40.408 -8.877 1.00 30.93 90 ASN A CA 1
ATOM 767 C C . ASN A 1 90 ? 2.780 40.476 -8.861 1.00 35.00 90 ASN A C 1
ATOM 768 O O . ASN A 1 90 ? 3.395 41.217 -9.629 1.00 33.62 90 ASN A O 1
ATOM 773 N N . ALA A 1 91 ? 3.398 39.686 -7.988 1.00 31.20 91 ALA A N 1
ATOM 774 C CA . ALA A 1 91 ? 4.852 39.682 -7.876 1.00 34.75 91 ALA A CA 1
ATOM 775 C C . ALA A 1 91 ? 5.466 39.113 -9.143 1.00 30.36 91 ALA A C 1
ATOM 776 O O . ALA A 1 91 ? 4.796 38.404 -9.893 1.00 30.42 91 ALA A O 1
ATOM 778 N N . PRO A 1 92 ? 6.748 39.421 -9.398 1.00 32.64 92 PRO A N 1
ATOM 779 C CA . PRO A 1 92 ? 7.339 38.900 -10.636 1.00 29.96 92 PRO A CA 1
ATOM 780 C C . PRO A 1 92 ? 7.209 37.383 -10.731 1.00 32.89 92 PRO A C 1
ATOM 781 O O . PRO A 1 92 ? 7.268 36.689 -9.711 1.00 32.96 92 PRO A O 1
ATOM 785 N N . ALA A 1 93 ? 7.002 36.872 -11.941 1.00 32.07 93 ALA A N 1
ATOM 786 C CA . ALA A 1 93 ? 6.941 35.433 -12.136 1.00 29.36 93 ALA A CA 1
ATOM 787 C C . ALA A 1 93 ? 8.320 34.842 -11.840 1.00 30.78 93 ALA A C 1
ATOM 788 O O . ALA A 1 93 ? 9.344 35.531 -11.960 1.00 28.41 93 ALA A O 1
ATOM 790 N N . TRP A 1 94 ? 8.340 33.573 -11.444 1.00 30.65 94 TRP A N 1
ATOM 791 C CA . TRP A 1 94 ? 9.576 32.896 -11.070 1.00 24.59 94 TRP A CA 1
ATOM 792 C C . TRP A 1 94 ? 10.162 33.335 -9.718 1.00 26.17 94 TRP A C 1
ATOM 793 O O . TRP A 1 94 ? 11.109 32.709 -9.226 1.00 19.56 94 TRP A O 1
ATOM 804 N N . SER A 1 95 ? 9.627 34.403 -9.129 1.00 18.26 95 SER A N 1
ATOM 805 C CA . SER A 1 95 ? 10.184 34.910 -7.878 1.00 26.23 95 SER A CA 1
ATOM 806 C C . SER A 1 95 ? 9.752 34.049 -6.691 1.00 21.84 95 SER A C 1
ATOM 807 O O . SER A 1 95 ? 8.831 33.247 -6.804 1.00 19.44 95 SER A O 1
ATOM 810 N N . PRO A 1 96 ? 10.445 34.194 -5.557 1.00 20.97 96 PRO A N 1
ATOM 811 C CA . PRO A 1 96 ? 10.118 33.408 -4.356 1.00 20.50 96 PRO A CA 1
ATOM 812 C C . PRO A 1 96 ? 8.707 33.696 -3.866 1.00 20.58 96 PRO A C 1
ATOM 813 O O . PRO A 1 96 ? 8.180 34.781 -4.137 1.00 18.48 96 PRO A O 1
ATOM 817 N N . ARG A 1 97 ? 8.094 32.730 -3.189 1.00 13.40 97 ARG A N 1
ATOM 818 C CA . ARG A 1 97 ? 6.694 32.870 -2.783 1.00 18.40 97 ARG A CA 1
ATOM 819 C C . ARG A 1 97 ? 6.421 32.082 -1.529 1.00 14.32 97 ARG A C 1
ATOM 820 O O . ARG A 1 97 ? 6.962 30.988 -1.343 1.00 13.84 97 ARG A O 1
ATOM 828 N N . VAL A 1 98 ? 5.576 32.639 -0.670 1.00 12.95 98 VAL A N 1
ATOM 829 C CA . VAL A 1 98 ? 5.288 32.009 0.605 1.00 15.50 98 VAL A CA 1
ATOM 830 C C . VAL A 1 98 ? 4.454 30.750 0.393 1.00 17.26 98 VAL A C 1
ATOM 831 O O . VAL A 1 98 ? 4.621 29.766 1.124 1.00 13.19 98 VAL A O 1
ATOM 835 N N . ILE A 1 99 ? 3.576 30.784 -0.612 1.00 13.22 99 ILE A N 1
ATOM 836 C CA . ILE A 1 99 ? 2.760 29.619 -0.970 1.00 14.27 99 ILE A CA 1
ATOM 837 C C . ILE A 1 99 ? 2.316 29.688 -2.431 1.00 18.24 99 ILE A C 1
ATOM 838 O O . ILE A 1 99 ? 2.125 30.756 -3.001 1.00 14.91 99 ILE A O 1
ATOM 843 N N A ASP A 1 100 ? 2.140 28.522 -3.030 0.55 16.29 100 ASP A N 1
ATOM 844 N N B ASP A 1 100 ? 2.166 28.519 -3.033 0.45 16.29 100 ASP A N 1
ATOM 845 C CA A ASP A 1 100 ? 1.698 28.435 -4.409 0.55 17.41 100 ASP A CA 1
ATOM 846 C CA B ASP A 1 100 ? 1.690 28.430 -4.399 0.45 17.40 100 ASP A CA 1
ATOM 847 C C A ASP A 1 100 ? 0.829 27.189 -4.510 0.55 16.52 100 ASP A C 1
ATOM 848 C C B ASP A 1 100 ? 0.815 27.191 -4.483 0.45 16.51 100 ASP A C 1
ATOM 849 O O A ASP A 1 100 ? 1.235 26.110 -4.070 0.55 14.49 100 ASP A O 1
ATOM 850 O O B ASP A 1 100 ? 1.207 26.117 -4.021 0.45 14.47 100 ASP A O 1
ATOM 859 N N . LEU A 1 101 ? -0.387 27.358 -5.024 1.00 13.54 101 LEU A N 1
ATOM 860 C CA . LEU A 1 101 ? -1.346 26.265 -5.120 1.00 13.12 101 LEU A CA 1
ATOM 861 C C . LEU A 1 101 ? -1.861 26.171 -6.547 1.00 13.71 101 LEU A C 1
ATOM 862 O O . LEU A 1 101 ? -2.327 27.155 -7.107 1.00 11.18 101 LEU A O 1
ATOM 867 N N A ASP A 1 102 ? -1.785 24.988 -7.134 0.55 11.39 102 ASP A N 1
ATOM 868 N N B ASP A 1 102 ? -1.774 24.976 -7.121 0.45 11.02 102 ASP A N 1
ATOM 869 C CA A ASP A 1 102 ? -2.318 24.809 -8.470 0.55 13.18 102 ASP A CA 1
ATOM 870 C CA B ASP A 1 102 ? -2.193 24.750 -8.495 0.45 13.15 102 ASP A CA 1
ATOM 871 C C A ASP A 1 102 ? -3.054 23.493 -8.597 0.55 11.88 102 ASP A C 1
ATOM 872 C C B ASP A 1 102 ? -3.047 23.487 -8.594 0.45 11.81 102 ASP A C 1
ATOM 873 O O A ASP A 1 102 ? -2.911 22.597 -7.762 0.55 10.45 102 ASP A O 1
ATOM 874 O O B ASP A 1 102 ? -2.977 22.616 -7.727 0.45 10.39 102 ASP A O 1
ATOM 883 N N . ILE A 1 103 ? -3.863 23.394 -9.644 1.00 12.15 103 ILE A N 1
ATOM 884 C CA . ILE A 1 103 ? -4.589 22.167 -9.925 1.00 11.25 103 ILE A CA 1
ATOM 885 C C . ILE A 1 103 ? -3.724 21.354 -10.872 1.00 12.64 103 ILE A C 1
ATOM 886 O O . ILE A 1 103 ? -3.566 21.715 -12.036 1.00 10.16 103 ILE A O 1
ATOM 891 N N . LEU A 1 104 ? -3.141 20.270 -10.366 1.00 8.73 104 LEU A N 1
ATOM 892 C CA . LEU A 1 104 ? -2.279 19.437 -11.203 1.00 11.02 104 LEU A CA 1
ATOM 893 C C . LEU A 1 104 ? -3.064 18.513 -12.127 1.00 8.23 104 LEU A C 1
ATOM 894 O O . LEU A 1 104 ? -2.691 18.307 -13.279 1.00 10.03 104 LEU A O 1
ATOM 899 N N . ALA A 1 105 ? -4.113 17.906 -11.594 1.00 7.16 105 ALA A N 1
ATOM 900 C CA . ALA A 1 105 ? -4.951 17.000 -12.369 1.00 7.51 105 ALA A CA 1
ATOM 901 C C . ALA A 1 105 ? -6.343 16.972 -11.787 1.00 8.23 105 ALA A C 1
ATOM 902 O O . ALA A 1 105 ? -6.540 17.323 -10.639 1.00 10.22 105 ALA A O 1
ATOM 904 N N . ALA A 1 106 ? -7.313 16.565 -12.600 1.00 6.80 106 ALA A N 1
ATOM 905 C CA . ALA A 1 106 ? -8.662 16.297 -12.118 1.00 10.20 106 ALA A CA 1
ATOM 906 C C . ALA A 1 106 ? -9.150 15.019 -12.802 1.00 10.75 106 ALA A C 1
ATOM 907 O O . ALA A 1 106 ? -9.862 15.061 -13.799 1.00 11.85 106 ALA A O 1
ATOM 909 N N . GLU A 1 107 ? -8.731 13.892 -12.245 1.00 10.99 107 GLU A N 1
ATOM 910 C CA . GLU A 1 107 ? -8.938 12.568 -12.835 1.00 19.74 107 GLU A CA 1
ATOM 911 C C . GLU A 1 107 ? -8.475 12.554 -14.299 1.00 16.19 107 GLU A C 1
ATOM 912 O O . GLU A 1 107 ? -7.318 12.857 -14.575 1.00 13.88 107 GLU A O 1
ATOM 918 N N . ASP A 1 108 ? -9.353 12.197 -15.235 1.00 19.54 108 ASP A N 1
ATOM 919 C CA . ASP A 1 108 ? -8.965 12.212 -16.650 1.00 17.68 108 ASP A CA 1
ATOM 920 C C . ASP A 1 108 ? -9.491 13.451 -17.366 1.00 14.72 108 ASP A C 1
ATOM 921 O O . ASP A 1 108 ? -9.518 13.497 -18.595 1.00 18.31 108 ASP A O 1
ATOM 926 N N . LEU A 1 109 ? -9.886 14.464 -16.604 1.00 13.29 109 LEU A N 1
ATOM 927 C CA . LEU A 1 109 ? -10.332 15.704 -17.219 1.00 17.83 109 LEU A CA 1
ATOM 928 C C . LEU A 1 109 ? -9.226 16.336 -18.077 1.00 16.16 109 LEU A C 1
ATOM 929 O O . LEU A 1 109 ? -8.046 16.355 -17.703 1.00 13.48 109 LEU A O 1
ATOM 934 N N . ILE A 1 110 ? -9.627 16.817 -19.256 1.00 22.18 110 ILE A N 1
ATOM 935 C CA . ILE A 1 110 ? -8.802 17.697 -20.075 1.00 15.54 110 ILE A CA 1
ATOM 936 C C . ILE A 1 110 ? -9.533 19.032 -20.206 1.00 21.23 110 ILE A C 1
ATOM 937 O O . ILE A 1 110 ? -10.650 19.084 -20.714 1.00 20.20 110 ILE A O 1
ATOM 942 N N . LEU A 1 111 ? -8.921 20.101 -19.716 1.00 19.71 111 LEU A N 1
ATOM 943 C CA . LEU A 1 111 ? -9.501 21.431 -19.818 1.00 14.96 111 LEU A CA 1
ATOM 944 C C . LEU A 1 111 ? -8.440 22.371 -20.346 1.00 16.42 111 LEU A C 1
ATOM 945 O O . LEU A 1 111 ? -7.321 22.423 -19.817 1.00 14.77 111 LEU A O 1
ATOM 950 N N . GLU A 1 112 ? -8.779 23.116 -21.393 1.00 17.48 112 GLU A N 1
ATOM 951 C CA . GLU A 1 112 ? -7.807 23.978 -22.041 1.00 18.46 112 GLU A CA 1
ATOM 952 C C . GLU A 1 112 ? -8.381 25.359 -22.339 1.00 20.09 112 GLU A C 1
ATOM 953 O O . GLU A 1 112 ? -8.921 25.608 -23.408 1.00 23.00 112 GLU A O 1
ATOM 959 N N . THR A 1 113 ? -8.242 26.244 -21.357 1.00 19.94 113 THR A N 1
ATOM 960 C CA . THR A 1 113 ? -8.611 27.647 -21.479 1.00 23.56 113 THR A CA 1
ATOM 961 C C . THR A 1 113 ? -7.406 28.514 -21.126 1.00 23.13 113 THR A C 1
ATOM 962 O O . THR A 1 113 ? -6.444 28.044 -20.516 1.00 20.07 113 THR A O 1
ATOM 966 N N . ASP A 1 114 ? -7.453 29.778 -21.525 1.00 25.14 114 ASP A N 1
ATOM 967 C CA . ASP A 1 114 ? -6.354 30.692 -21.257 1.00 20.24 114 ASP A CA 1
ATOM 968 C C . ASP A 1 114 ? -6.107 30.814 -19.772 1.00 26.02 114 ASP A C 1
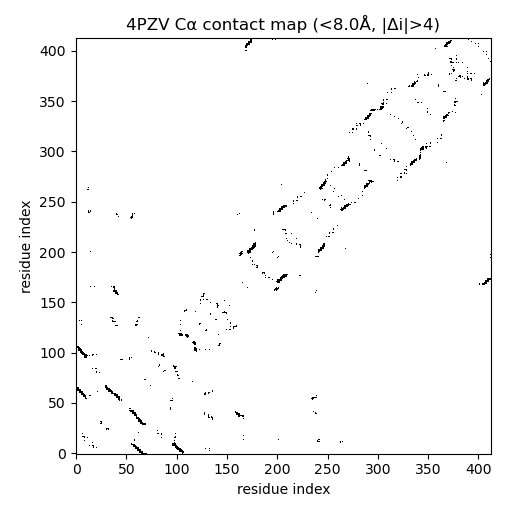ATOM 969 O O . ASP A 1 114 ? -4.966 30.933 -19.331 1.00 29.19 114 ASP A O 1
ATOM 974 N N . LYS A 1 115 ? -7.185 30.800 -19.002 1.00 25.19 115 LYS A N 1
ATOM 975 C CA . LYS A 1 115 ? -7.100 31.068 -17.581 1.00 24.29 115 LYS A CA 1
ATOM 976 C C . LYS A 1 115 ? -6.762 29.807 -16.771 1.00 19.95 115 LYS A C 1
ATOM 977 O O . LYS A 1 115 ? -6.179 29.885 -15.682 1.00 18.93 115 LYS A O 1
ATOM 983 N N . LEU A 1 116 ? -7.134 28.656 -17.306 1.00 16.92 116 LEU A N 1
ATOM 984 C CA . LEU A 1 116 ? -6.957 27.394 -16.602 1.00 18.63 116 LEU A CA 1
ATOM 985 C C . LEU A 1 116 ? -6.715 26.239 -17.583 1.00 18.75 116 LEU A C 1
ATOM 986 O O . LEU A 1 116 ? -7.480 26.039 -18.534 1.00 15.82 116 LEU A O 1
ATOM 991 N N . THR A 1 117 ? -5.620 25.507 -17.373 1.00 16.36 117 THR A N 1
ATOM 992 C CA . THR A 1 117 ? -5.328 24.333 -18.174 1.00 13.41 117 THR A CA 1
ATOM 993 C C . THR A 1 117 ? -5.098 23.152 -17.240 1.00 11.33 117 THR A C 1
ATOM 994 O O . THR A 1 117 ? -4.257 23.218 -16.335 1.00 11.72 117 THR A O 1
ATOM 998 N N . ILE A 1 118 ? -5.838 22.074 -17.477 1.00 11.19 118 ILE A N 1
ATOM 999 C CA . ILE A 1 118 ? -5.749 20.859 -16.677 1.00 10.79 118 ILE A CA 1
ATOM 1000 C C . ILE A 1 118 ? -5.668 19.646 -17.602 1.00 12.33 118 ILE A C 1
ATOM 1001 O O . ILE A 1 118 ? -6.458 19.526 -18.540 1.00 12.29 118 ILE A O 1
ATOM 1006 N N . PRO A 1 119 ? -4.710 18.741 -17.349 1.00 10.21 119 PRO A N 1
ATOM 1007 C CA . PRO A 1 119 ? -3.705 18.877 -16.284 1.00 11.18 119 PRO A CA 1
ATOM 1008 C C . PRO A 1 119 ? -2.839 20.111 -16.495 1.00 11.06 119 PRO A C 1
ATOM 1009 O O . PRO A 1 119 ? -2.800 20.667 -17.593 1.00 9.76 119 PRO A O 1
ATOM 1013 N N . HIS A 1 120 ? -2.183 20.553 -15.426 1.00 11.49 120 HIS A N 1
ATOM 1014 C CA . HIS A 1 120 ? -1.306 21.701 -15.494 1.00 11.46 120 HIS A CA 1
ATOM 1015 C C . HIS A 1 120 ? -0.285 21.487 -16.583 1.00 9.07 120 HIS A C 1
ATOM 1016 O O . HIS A 1 120 ? 0.260 20.398 -16.740 1.00 7.61 120 HIS A O 1
ATOM 1023 N N . LYS A 1 121 ? -0.054 22.545 -17.343 1.00 11.84 121 LYS A N 1
ATOM 1024 C CA . LYS A 1 121 ? 0.736 22.478 -18.569 1.00 12.73 121 LYS A CA 1
ATOM 1025 C C . LYS A 1 121 ? 2.100 21.806 -18.386 1.00 14.38 121 LYS A C 1
ATOM 1026 O O . LYS A 1 121 ? 2.597 21.094 -19.268 1.00 10.95 121 LYS A O 1
ATOM 1032 N N . GLU A 1 122 ? 2.696 22.039 -17.216 1.00 10.74 122 GLU A N 1
ATOM 1033 C CA . GLU A 1 122 ? 4.088 21.657 -16.959 1.00 12.34 122 GLU A CA 1
ATOM 1034 C C . GLU A 1 122 ? 4.208 20.423 -16.079 1.00 9.27 122 GLU A C 1
ATOM 1035 O O . GLU A 1 122 ? 5.315 20.007 -15.749 1.00 10.36 122 GLU A O 1
ATOM 1041 N N . LEU A 1 123 ? 3.071 19.825 -15.734 1.00 7.43 123 LEU A N 1
ATOM 1042 C CA . LEU A 1 123 ? 3.071 18.661 -14.873 1.00 8.09 123 LEU A CA 1
ATOM 1043 C C . LEU A 1 123 ? 4.125 17.658 -15.325 1.00 8.76 123 LEU A C 1
ATOM 1044 O O . LEU A 1 123 ? 4.941 17.207 -14.514 1.00 8.27 123 LEU A O 1
ATOM 1049 N N . ILE A 1 124 ? 4.125 17.312 -16.618 1.00 9.53 124 ILE A N 1
ATOM 1050 C CA . ILE A 1 124 ? 5.021 16.254 -17.108 1.00 8.37 124 ILE A CA 1
ATOM 1051 C C . ILE A 1 124 ? 6.463 16.733 -17.339 1.00 9.32 124 ILE A C 1
ATOM 1052 O O . ILE A 1 124 ? 7.324 15.940 -17.724 1.00 10.44 124 ILE A O 1
ATOM 1057 N N . ASN A 1 125 ? 6.726 18.008 -17.059 1.00 8.35 125 ASN A N 1
ATOM 1058 C CA . ASN A 1 125 ? 8.084 18.560 -17.080 1.00 8.23 125 ASN A CA 1
ATOM 1059 C C . ASN A 1 125 ? 8.624 18.928 -15.693 1.00 9.81 125 ASN A C 1
ATOM 1060 O O . ASN A 1 125 ? 9.740 19.438 -15.588 1.00 12.71 125 ASN A O 1
ATOM 1065 N N . ARG A 1 126 ? 7.851 18.672 -14.640 1.00 11.22 126 ARG A N 1
ATOM 1066 C CA . ARG A 1 126 ? 8.248 19.103 -13.288 1.00 12.39 126 ARG A CA 1
ATOM 1067 C C . ARG A 1 126 ? 8.184 17.958 -12.262 1.00 6.52 126 ARG A C 1
ATOM 1068 O O . ARG A 1 126 ? 7.108 17.513 -11.868 1.00 6.00 126 ARG A O 1
ATOM 1076 N N . SER A 1 127 ? 9.357 17.496 -11.846 1.00 8.43 127 SER A N 1
ATOM 1077 C CA . SER A 1 127 ? 9.466 16.384 -10.914 1.00 9.90 127 SER A CA 1
ATOM 1078 C C . SER A 1 127 ? 8.802 16.701 -9.564 1.00 9.02 127 SER A C 1
ATOM 1079 O O . SER A 1 127 ? 8.249 15.820 -8.941 1.00 6.62 127 SER A O 1
ATOM 1082 N N . PHE A 1 128 ? 8.853 17.959 -9.128 1.00 10.05 128 PHE A N 1
ATOM 1083 C CA . PHE A 1 128 ? 8.314 18.330 -7.817 1.00 10.03 128 PHE A CA 1
ATOM 1084 C C . PHE A 1 128 ? 6.793 18.296 -7.798 1.00 17.04 128 PHE A C 1
ATOM 1085 O O . PHE A 1 128 ? 6.182 18.318 -6.723 1.00 8.80 128 PHE A O 1
ATOM 1093 N N . ALA A 1 129 ? 6.193 18.219 -8.987 1.00 10.57 129 ALA A N 1
ATOM 1094 C CA . ALA A 1 129 ? 4.750 18.090 -9.110 1.00 7.82 129 ALA A CA 1
ATOM 1095 C C . ALA A 1 129 ? 4.368 16.644 -9.475 1.00 8.70 129 ALA A C 1
ATOM 1096 O O . ALA A 1 129 ? 3.452 16.053 -8.891 1.00 6.35 129 ALA A O 1
ATOM 1098 N N . LEU A 1 130 ? 5.071 16.065 -10.437 1.00 6.91 130 LEU A N 1
ATOM 1099 C CA . LEU A 1 130 ? 4.733 14.719 -10.866 1.00 7.98 130 LEU A CA 1
ATOM 1100 C C . LEU A 1 130 ? 5.013 13.694 -9.755 1.00 6.96 130 LEU A C 1
ATOM 1101 O O . LEU A 1 130 ? 4.241 12.763 -9.586 1.00 7.86 130 LEU A O 1
ATOM 1106 N N . ALA A 1 131 ? 6.104 13.854 -9.000 1.00 6.46 131 ALA A N 1
ATOM 1107 C CA . ALA A 1 131 ? 6.390 12.920 -7.915 1.00 8.00 131 ALA A CA 1
ATOM 1108 C C . ALA A 1 131 ? 5.235 12.817 -6.911 1.00 7.82 131 ALA A C 1
ATOM 1109 O O . ALA A 1 131 ? 4.645 11.749 -6.769 1.00 9.56 131 ALA A O 1
ATOM 1111 N N . PRO A 1 132 ? 4.927 13.913 -6.184 1.00 7.03 132 PRO A N 1
ATOM 1112 C CA . PRO A 1 132 ? 3.799 13.786 -5.252 1.00 7.80 132 PRO A CA 1
ATOM 1113 C C . PRO A 1 132 ? 2.512 13.297 -5.932 1.00 7.80 132 PRO A C 1
ATOM 1114 O O . PRO A 1 132 ? 1.738 12.557 -5.315 1.00 8.63 132 PRO A O 1
ATOM 1118 N N . LEU A 1 133 ? 2.280 13.681 -7.185 1.00 8.08 133 LEU A N 1
ATOM 1119 C CA . LEU A 1 133 ? 1.043 13.287 -7.853 1.00 7.21 133 LEU A CA 1
ATOM 1120 C C . LEU A 1 133 ? 1.001 11.783 -8.006 1.00 9.36 133 LEU A C 1
ATOM 1121 O O . LEU A 1 133 ? -0.010 11.164 -7.701 1.00 7.61 133 LEU A O 1
ATOM 1126 N N . LEU A 1 134 ? 2.107 11.208 -8.482 1.00 8.70 134 LEU A N 1
ATOM 1127 C CA . LEU A 1 134 ? 2.206 9.762 -8.690 1.00 7.11 134 LEU A CA 1
ATOM 1128 C C . LEU A 1 134 ? 2.154 9.009 -7.367 1.00 13.61 134 LEU A C 1
ATOM 1129 O O . LEU A 1 134 ? 1.729 7.854 -7.308 1.00 11.27 134 LEU A O 1
ATOM 1134 N N . GLU A 1 135 ? 2.605 9.657 -6.301 1.00 10.90 135 GLU A N 1
ATOM 1135 C CA . GLU A 1 135 ? 2.551 9.038 -4.994 1.00 11.37 135 GLU A CA 1
ATOM 1136 C C . GLU A 1 135 ? 1.098 8.861 -4.607 1.00 10.81 135 GLU A C 1
ATOM 1137 O O . GLU A 1 135 ? 0.717 7.836 -4.065 1.00 12.95 135 GLU A O 1
ATOM 1143 N N . LEU A 1 136 ? 0.287 9.862 -4.928 1.00 10.38 136 LEU A N 1
ATOM 1144 C CA . LEU A 1 136 ? -1.138 9.871 -4.593 1.00 15.46 136 LEU A CA 1
ATOM 1145 C C . LEU A 1 136 ? -2.023 9.042 -5.532 1.00 15.62 136 LEU A C 1
ATOM 1146 O O . LEU A 1 136 ? -3.009 8.439 -5.092 1.00 12.36 136 LEU A O 1
ATOM 1151 N N . SER A 1 137 ? -1.687 9.026 -6.824 1.00 13.69 137 SER A N 1
ATOM 1152 C CA . SER A 1 137 ? -2.464 8.257 -7.796 1.00 13.34 137 SER A CA 1
ATOM 1153 C C . SER A 1 137 ? -1.529 7.355 -8.574 1.00 14.79 137 SER A C 1
ATOM 1154 O O . SER A 1 137 ? -0.986 7.741 -9.611 1.00 17.13 137 SER A O 1
ATOM 1157 N N . LYS A 1 138 ? -1.350 6.149 -8.051 1.00 14.98 138 LYS A N 1
ATOM 1158 C CA . LYS A 1 138 ? -0.333 5.220 -8.519 1.00 18.24 138 LYS A CA 1
ATOM 1159 C C . LYS A 1 138 ? -0.433 4.932 -10.028 1.00 22.01 138 LYS A C 1
ATOM 1160 O O . LYS A 1 138 ? 0.584 4.885 -10.718 1.00 26.24 138 LYS A O 1
ATOM 1166 N N . GLY A 1 139 ? -1.634 4.712 -10.551 1.00 17.54 139 GLY A N 1
ATOM 1167 C CA . GLY A 1 139 ? -1.729 4.291 -11.949 1.00 20.69 139 GLY A CA 1
ATOM 1168 C C . GLY A 1 139 ? -2.080 5.383 -12.946 1.00 22.24 139 GLY A C 1
ATOM 1169 O O . GLY A 1 139 ? -2.638 5.093 -14.018 1.00 21.30 139 GLY A O 1
ATOM 1170 N N . TRP A 1 140 ? -1.761 6.634 -12.618 1.00 13.79 140 TRP A N 1
ATOM 1171 C CA . TRP A 1 140 ? -2.310 7.764 -13.369 1.00 15.40 140 TRP A CA 1
ATOM 1172 C C . TRP A 1 140 ? -1.517 8.136 -14.619 1.00 13.65 140 TRP A C 1
ATOM 1173 O O . TRP A 1 140 ? -0.291 8.265 -14.581 1.00 13.58 140 TRP A O 1
ATOM 1184 N N . HIS A 1 141 ? -2.249 8.327 -15.719 1.00 17.16 141 HIS A N 1
ATOM 1185 C CA . HIS A 1 141 ? -1.684 8.804 -16.986 1.00 15.93 141 HIS A CA 1
ATOM 1186 C C . HIS A 1 141 ? -2.247 10.180 -17.278 1.00 12.50 141 HIS A C 1
ATOM 1187 O O . HIS A 1 141 ? -3.374 10.468 -16.919 1.00 12.49 141 HIS A O 1
ATOM 1194 N N . HIS A 1 142 ? -1.469 11.030 -17.927 1.00 9.98 142 HIS A N 1
ATOM 1195 C CA . HIS A 1 142 ? -2.008 12.258 -18.461 1.00 12.80 142 HIS A CA 1
ATOM 1196 C C . HIS A 1 142 ? -3.046 11.818 -19.496 1.00 12.35 142 HIS A C 1
ATOM 1197 O O . HIS A 1 142 ? -2.749 11.013 -20.363 1.00 11.43 142 HIS A O 1
ATOM 1204 N N . PRO A 1 143 ? -4.276 12.324 -19.392 1.00 14.21 143 PRO A N 1
ATOM 1205 C CA . PRO A 1 143 ? -5.344 11.888 -20.301 1.00 12.20 143 PRO A CA 1
ATOM 1206 C C . PRO A 1 143 ? -5.084 12.176 -21.791 1.00 17.84 143 PRO A C 1
ATOM 1207 O O . PRO A 1 143 ? -5.775 11.615 -22.645 1.00 14.24 143 PRO A O 1
ATOM 1211 N N . LYS A 1 144 ? -4.127 13.042 -22.112 1.00 12.14 144 LYS A N 1
ATOM 1212 C CA . LYS A 1 144 ? -3.808 13.288 -23.514 1.00 14.18 144 LYS A CA 1
ATOM 1213 C C . LYS A 1 144 ? -2.798 12.273 -23.991 1.00 15.92 144 LYS A C 1
ATOM 1214 O O . LYS A 1 144 ? -2.708 12.006 -25.203 1.00 19.15 144 LYS A O 1
ATOM 1220 N N . TYR A 1 145 ? -2.072 11.688 -23.039 1.00 11.33 145 TYR A N 1
ATOM 1221 C CA . TYR A 1 145 ? -0.935 10.827 -23.339 1.00 12.99 145 TYR A CA 1
ATOM 1222 C C . TYR A 1 145 ? -1.025 9.516 -22.581 1.00 12.08 145 TYR A C 1
ATOM 1223 O O . TYR A 1 145 ? -0.104 9.143 -21.867 1.00 15.91 145 TYR A O 1
ATOM 1232 N N . VAL A 1 146 ? -2.135 8.810 -22.761 1.00 18.67 146 VAL A N 1
ATOM 1233 C CA . VAL A 1 146 ? -2.396 7.587 -22.008 1.00 14.79 146 VAL A CA 1
ATOM 1234 C C . VAL A 1 146 ? -1.338 6.511 -22.248 1.00 18.23 146 VAL A C 1
ATOM 1235 O O . VAL A 1 146 ? -1.214 5.568 -21.463 1.00 13.76 146 VAL A O 1
ATOM 1239 N N . GLU A 1 147 ? -0.548 6.671 -23.306 1.00 13.80 147 GLU A N 1
ATOM 1240 C CA . GLU A 1 147 ? 0.504 5.710 -23.632 1.00 17.05 147 GLU A CA 1
ATOM 1241 C C . GLU A 1 147 ? 1.784 5.947 -22.840 1.00 15.54 147 GLU A C 1
ATOM 1242 O O . GLU A 1 147 ? 2.682 5.108 -22.831 1.00 17.63 147 GLU A O 1
ATOM 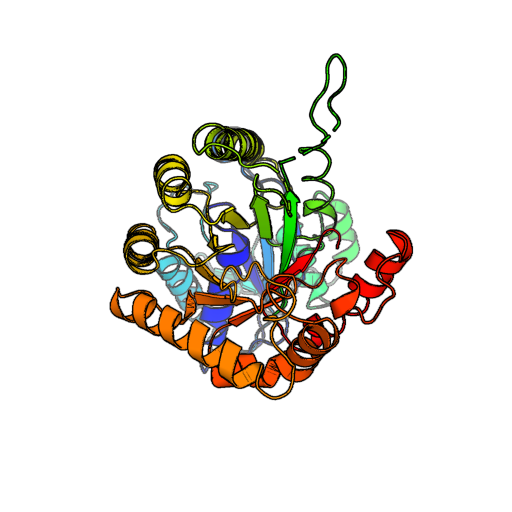1248 N N . TRP A 1 148 ? 1.859 7.092 -22.170 1.00 17.12 148 TRP A N 1
ATOM 1249 C CA . TRP A 1 148 ? 3.088 7.544 -21.527 1.00 17.17 148 TRP A CA 1
ATOM 1250 C C . TRP A 1 148 ? 3.171 7.008 -20.102 1.00 17.12 148 TRP A C 1
ATOM 1251 O O . TRP A 1 148 ? 2.363 7.361 -19.245 1.00 14.13 148 TRP A O 1
ATOM 1262 N N . ASP A 1 149 ? 4.156 6.158 -19.854 1.00 16.63 149 ASP A N 1
ATOM 1263 C CA . ASP A 1 149 ? 4.396 5.643 -18.515 1.00 15.53 149 ASP A CA 1
ATOM 1264 C C . ASP A 1 149 ? 5.104 6.730 -17.706 1.00 13.84 149 ASP A C 1
ATOM 1265 O O . ASP A 1 149 ? 6.308 6.934 -17.843 1.00 13.19 149 ASP A O 1
ATOM 1270 N N . LEU A 1 150 ? 4.353 7.433 -16.871 1.00 14.61 150 LEU A N 1
ATOM 1271 C CA . LEU A 1 150 ? 4.897 8.579 -16.151 1.00 15.75 150 LEU A CA 1
ATOM 1272 C C . LEU A 1 150 ? 5.919 8.205 -15.061 1.00 12.01 150 LEU A C 1
ATOM 1273 O O . LEU A 1 150 ? 6.680 9.061 -14.603 1.00 11.17 150 LEU A O 1
ATOM 1278 N N . ASN A 1 151 ? 5.955 6.940 -14.661 1.00 13.91 151 ASN A N 1
ATOM 1279 C CA . ASN A 1 151 ? 6.965 6.493 -13.709 1.00 16.59 151 ASN A CA 1
ATOM 1280 C C . ASN A 1 151 ? 8.350 6.634 -14.340 1.00 15.37 151 ASN A C 1
ATOM 1281 O O . ASN A 1 151 ? 9.298 7.093 -13.711 1.00 17.90 151 ASN A O 1
ATOM 1286 N N . ILE A 1 152 ? 8.455 6.225 -15.597 1.00 14.88 152 ILE A N 1
ATOM 1287 C CA . ILE A 1 152 ? 9.692 6.381 -16.356 1.00 13.44 152 ILE A CA 1
ATOM 1288 C C . ILE A 1 152 ? 9.975 7.851 -16.625 1.00 11.19 152 ILE A C 1
ATOM 1289 O O . ILE A 1 152 ? 11.109 8.279 -16.576 1.00 10.48 152 ILE A O 1
ATOM 1294 N N . ARG A 1 153 ? 8.931 8.623 -16.921 1.00 13.24 153 ARG A N 1
ATOM 1295 C CA . ARG A 1 153 ? 9.097 10.049 -17.187 1.00 12.63 153 ARG A CA 1
ATOM 1296 C C . ARG A 1 153 ? 9.683 10.752 -15.969 1.00 12.67 153 ARG A C 1
ATOM 1297 O O . ARG A 1 153 ? 10.616 11.555 -16.096 1.00 14.02 153 ARG A O 1
ATOM 1305 N N . LEU A 1 154 ? 9.126 10.457 -14.795 1.00 10.69 154 LEU A N 1
ATOM 1306 C CA . LEU A 1 154 ? 9.623 11.043 -13.546 1.00 10.04 154 LEU A CA 1
ATOM 1307 C C . LEU A 1 154 ? 11.107 10.743 -13.381 1.00 12.01 154 LEU A C 1
ATOM 1308 O O . LEU A 1 154 ? 11.895 11.611 -13.009 1.00 12.56 154 LEU A O 1
ATOM 1313 N N . LYS A 1 155 ? 11.495 9.510 -13.682 1.00 13.06 155 LYS A N 1
ATOM 1314 C CA . LYS A 1 155 ? 12.900 9.131 -13.622 1.00 14.90 155 LYS A CA 1
ATOM 1315 C C . LYS A 1 155 ? 13.747 9.972 -14.570 1.00 13.87 155 LYS A C 1
ATOM 1316 O O . LYS A 1 155 ? 14.855 10.366 -14.232 1.00 17.20 155 LYS A O 1
ATOM 1322 N N . GLU A 1 156 ? 13.216 10.275 -15.751 1.00 17.04 156 GLU A N 1
ATOM 1323 C CA . GLU A 1 156 ? 13.932 11.103 -16.709 1.00 15.89 156 GLU A CA 1
ATOM 1324 C C . GLU A 1 156 ? 14.150 12.509 -16.150 1.00 12.60 156 GLU A C 1
ATOM 1325 O O . GLU A 1 156 ? 15.175 13.136 -16.392 1.00 20.85 156 GLU A O 1
ATOM 1331 N N . LEU A 1 157 ? 13.156 13.020 -15.441 1.00 13.51 157 LEU A N 1
ATOM 1332 C CA . LEU A 1 157 ? 13.216 14.375 -14.902 1.00 14.31 157 LEU A CA 1
ATOM 1333 C C . LEU A 1 157 ? 14.257 14.520 -13.776 1.00 18.28 157 LEU A C 1
ATOM 1334 O O . LEU A 1 157 ? 14.891 15.570 -13.630 1.00 16.66 157 LEU A O 1
ATOM 1339 N N . GLY A 1 158 ? 14.419 13.463 -12.981 1.00 19.22 158 GLY A N 1
ATOM 1340 C CA . GLY A 1 158 ? 15.279 13.499 -11.795 1.00 24.06 158 GLY A CA 1
ATOM 1341 C C . GLY A 1 158 ? 15.207 14.788 -10.971 1.00 17.41 158 GLY A C 1
ATOM 1342 O O . GLY A 1 158 ? 14.179 15.461 -10.918 1.00 20.76 158 GLY A O 1
ATOM 1343 N N . GLU A 1 159 ? 16.318 15.109 -10.310 1.00 27.95 159 GLU A N 1
ATOM 1344 C CA . GLU A 1 159 ? 16.472 16.332 -9.508 1.00 26.47 159 GLU A CA 1
ATOM 1345 C C . GLU A 1 159 ? 15.379 16.541 -8.456 1.00 22.36 159 GLU A C 1
ATOM 1346 O O . GLU A 1 159 ? 14.807 17.628 -8.340 1.00 23.90 159 GLU A O 1
ATOM 1352 N N . ILE A 1 160 ? 15.096 15.503 -7.681 1.00 21.10 160 ILE A N 1
ATOM 1353 C CA . ILE A 1 160 ? 14.150 15.658 -6.595 1.00 21.62 160 ILE A CA 1
ATOM 1354 C C . ILE A 1 160 ? 14.476 14.735 -5.433 1.00 19.90 160 ILE A C 1
ATOM 1355 O O . ILE A 1 160 ? 14.754 13.554 -5.625 1.00 20.71 160 ILE A O 1
ATOM 1360 N N . VAL A 1 161 ? 14.471 15.298 -4.230 1.00 15.19 161 VAL A N 1
ATOM 1361 C CA . VAL A 1 161 ? 14.744 14.523 -3.030 1.00 14.90 161 VAL A CA 1
ATOM 1362 C C . VAL A 1 161 ? 13.453 14.351 -2.279 1.00 15.08 161 VAL A C 1
ATOM 1363 O O . VAL A 1 161 ? 12.712 15.316 -2.066 1.00 10.76 161 VAL A O 1
ATOM 1367 N N . LYS A 1 162 ? 13.159 13.105 -1.923 1.00 12.06 162 LYS A N 1
ATOM 1368 C CA . LYS A 1 162 ? 12.004 12.829 -1.106 1.00 11.22 162 LYS A CA 1
ATOM 1369 C C . LYS A 1 162 ? 12.475 12.925 0.318 1.00 14.20 162 LYS A C 1
ATOM 1370 O O . LYS A 1 162 ? 13.274 12.109 0.765 1.00 10.68 162 LYS A O 1
ATOM 1376 N N . LEU A 1 163 ? 11.975 13.938 1.020 1.00 11.13 163 LEU A N 1
ATOM 1377 C CA . LEU A 1 163 ? 12.399 14.216 2.376 1.00 12.98 163 LEU A CA 1
ATOM 1378 C C . LEU A 1 163 ? 11.861 13.184 3.349 1.00 12.12 163 LEU A C 1
ATOM 1379 O O . LEU A 1 163 ? 10.884 12.479 3.060 1.00 11.00 163 LEU A O 1
ATOM 1384 N N . LYS A 1 164 ? 12.528 13.092 4.501 1.00 13.03 164 LYS A N 1
ATOM 1385 C CA . LYS A 1 164 ? 12.043 12.291 5.607 1.00 11.87 164 LYS A CA 1
ATOM 1386 C C . LYS A 1 164 ? 11.219 13.131 6.596 1.00 11.79 164 LYS A C 1
ATOM 1387 O O . LYS A 1 164 ? 10.510 12.585 7.446 1.00 9.05 164 LYS A O 1
ATOM 1393 N N . GLN A 1 165 ? 11.321 14.450 6.498 1.00 6.42 165 GLN A N 1
ATOM 1394 C CA . GLN A 1 165 ? 10.309 15.307 7.117 1.00 8.87 165 GLN A CA 1
ATOM 1395 C C . GLN A 1 165 ? 8.924 14.870 6.598 1.00 11.05 165 GLN A C 1
ATOM 1396 O O . GLN A 1 165 ? 8.804 14.402 5.478 1.00 8.59 165 GLN A O 1
ATOM 1402 N N . THR A 1 166 ? 7.880 15.008 7.400 1.00 8.95 166 THR A N 1
ATOM 1403 C CA . THR A 1 166 ? 6.557 14.625 6.946 1.00 10.11 166 THR A CA 1
ATOM 1404 C C . THR A 1 166 ? 5.547 15.695 7.321 1.00 10.43 166 THR A C 1
ATOM 1405 O O . THR A 1 166 ? 5.847 16.619 8.075 1.00 7.50 166 THR A O 1
ATOM 1409 N N . LEU A 1 167 ? 4.324 15.504 6.845 1.00 8.89 167 LEU A N 1
ATOM 1410 C CA . LEU A 1 167 ? 3.203 16.359 7.213 1.00 9.85 167 LEU A CA 1
ATOM 1411 C C . LEU A 1 167 ? 2.380 15.741 8.346 1.00 11.71 167 LEU A C 1
ATOM 1412 O O . LEU A 1 167 ? 1.200 16.028 8.500 1.00 11.97 167 LEU A O 1
ATOM 1417 N N . ALA A 1 168 ? 3.003 14.888 9.145 1.00 13.86 168 ALA A N 1
ATOM 1418 C CA . ALA A 1 168 ? 2.264 14.186 10.180 1.00 14.14 168 ALA A CA 1
ATOM 1419 C C . ALA A 1 168 ? 1.924 15.112 11.346 1.00 10.69 168 ALA A C 1
ATOM 1420 O O . ALA A 1 168 ? 2.488 16.187 11.493 1.00 11.70 168 ALA A O 1
ATOM 1422 N N . ASN A 1 169 ? 0.986 14.678 12.175 1.00 16.60 169 ASN A N 1
ATOM 1423 C CA . ASN A 1 169 ? 0.601 15.435 13.366 1.00 14.48 169 ASN A CA 1
ATOM 1424 C C . ASN A 1 169 ? 1.767 15.672 14.324 1.00 11.85 169 ASN A C 1
ATOM 1425 O O . ASN A 1 169 ? 1.818 16.699 15.005 1.00 12.78 169 ASN A O 1
ATOM 1430 N N . THR A 1 170 ? 2.700 14.724 14.364 1.00 8.98 170 THR A N 1
ATOM 1431 C CA . THR A 1 170 ? 3.850 14.811 15.247 1.00 13.86 170 THR A CA 1
ATOM 1432 C C . THR A 1 170 ? 5.076 15.287 14.491 1.00 14.39 170 THR A C 1
ATOM 1433 O O . THR A 1 170 ? 5.486 14.674 13.511 1.00 11.11 170 THR A O 1
ATOM 1437 N N . ILE A 1 171 ? 5.668 16.384 14.944 1.00 12.03 171 ILE A N 1
ATOM 1438 C CA . ILE A 1 171 ? 6.929 16.809 14.366 1.00 11.96 171 ILE A CA 1
ATOM 1439 C C . ILE A 1 171 ? 8.068 16.520 15.317 1.00 13.07 171 ILE A C 1
ATOM 1440 O O . ILE A 1 171 ? 7.886 16.495 16.547 1.00 8.80 171 ILE A O 1
ATOM 1445 N N . ARG A 1 172 ? 9.239 16.259 14.735 1.00 11.51 172 ARG A N 1
ATOM 1446 C CA . ARG A 1 172 ? 10.419 15.930 15.506 1.00 9.92 172 ARG A CA 1
ATOM 1447 C C . ARG A 1 172 ? 11.300 17.164 15.642 1.00 11.96 172 ARG A C 1
ATOM 1448 O O . ARG A 1 172 ? 11.638 17.809 14.658 1.00 9.70 172 ARG A O 1
ATOM 1456 N N . MET A 1 173 ? 11.658 17.480 16.881 1.00 13.47 173 MET A N 1
ATOM 1457 C CA . MET A 1 173 ? 12.513 18.606 17.195 1.00 8.11 173 MET A CA 1
ATOM 1458 C C . MET A 1 173 ? 13.912 18.065 17.503 1.00 11.08 173 MET A C 1
ATOM 1459 O O . MET A 1 173 ? 14.146 17.463 18.561 1.00 11.08 173 MET A O 1
ATOM 1464 N N . GLY A 1 174 ? 14.829 18.259 16.569 1.00 12.04 174 GLY A N 1
ATOM 1465 C CA . GLY A 1 174 ? 16.199 17.807 16.728 1.00 9.49 174 GLY A CA 1
ATOM 1466 C C . GLY A 1 174 ? 17.050 18.723 17.590 1.00 12.26 174 GLY A C 1
ATOM 1467 O O . GLY A 1 174 ? 16.996 19.953 17.483 1.00 10.97 174 GLY A O 1
ATOM 1468 N N . ILE A 1 175 ? 17.851 18.107 18.448 1.00 14.47 175 ILE A N 1
ATOM 1469 C CA . ILE A 1 175 ? 18.560 18.821 19.496 1.00 12.74 175 ILE A CA 1
ATOM 1470 C C . ILE A 1 175 ? 19.919 19.270 18.980 1.00 17.13 175 ILE A C 1
ATOM 1471 O O . ILE A 1 175 ? 20.735 18.455 18.546 1.00 12.59 175 ILE A O 1
ATOM 1476 N N . VAL A 1 176 ? 20.131 20.579 19.027 1.00 12.98 176 VAL A N 1
ATOM 1477 C CA . VAL A 1 176 ? 21.390 21.173 18.629 1.00 12.28 176 VAL A CA 1
ATOM 1478 C C . VAL A 1 176 ? 21.970 21.865 19.849 1.00 16.05 176 VAL A C 1
ATOM 1479 O O . VAL A 1 176 ? 21.726 23.044 20.102 1.00 17.01 176 VAL A O 1
ATOM 1483 N N . ASN A 1 177 ? 22.725 21.101 20.615 1.00 16.49 177 ASN A N 1
ATOM 1484 C CA . ASN A 1 177 ? 23.351 21.612 21.809 1.00 18.45 177 ASN A CA 1
ATOM 1485 C C . ASN A 1 177 ? 24.722 22.166 21.486 1.00 23.30 177 ASN A C 1
ATOM 1486 O O . ASN A 1 177 ? 25.652 21.404 21.203 1.00 28.87 177 ASN A O 1
ATOM 1491 N N . LEU A 1 178 ? 24.857 23.486 21.552 1.00 18.75 178 LEU A N 1
ATOM 1492 C CA . LEU A 1 178 ? 26.114 24.157 21.242 1.00 23.78 178 LEU A CA 1
ATOM 1493 C C . LEU A 1 178 ? 27.083 24.300 22.424 1.00 27.44 178 LEU A C 1
ATOM 1494 O O . LEU A 1 178 ? 28.063 25.040 22.322 1.00 32.20 178 LEU A O 1
ATOM 1499 N N . SER A 1 179 ? 26.822 23.625 23.540 1.00 28.04 179 SER A N 1
ATOM 1500 C CA . SER A 1 179 ? 27.692 23.749 24.716 1.00 31.30 179 SER A CA 1
ATOM 1501 C C . SER A 1 179 ? 28.781 22.680 24.738 1.00 31.12 179 SER A C 1
ATOM 1502 O O . SER A 1 179 ? 28.494 21.491 24.878 1.00 36.15 179 SER A O 1
ATOM 1505 N N . SER A 1 184 ? 34.542 19.664 20.625 1.00 32.05 184 SER A N 1
ATOM 1506 C CA . SER A 1 184 ? 35.098 18.586 19.801 1.00 32.55 184 SER A CA 1
ATOM 1507 C C . SER A 1 184 ? 35.893 19.193 18.641 1.00 35.20 184 SER A C 1
ATOM 1508 O O . SER A 1 184 ? 36.160 18.533 17.621 1.00 35.50 184 SER A O 1
ATOM 1511 N N A ASP A 1 185 ? 36.272 20.457 18.814 0.55 32.81 185 ASP A N 1
ATOM 1512 N N B ASP A 1 185 ? 36.269 20.457 18.808 0.45 32.75 185 ASP A N 1
ATOM 1513 C CA A ASP A 1 185 ? 37.055 21.186 17.830 0.55 26.71 185 ASP A CA 1
ATOM 1514 C CA B ASP A 1 185 ? 37.024 21.183 17.802 0.45 26.70 185 ASP A CA 1
ATOM 1515 C C A ASP A 1 185 ? 38.447 20.594 17.683 0.55 25.71 185 ASP A C 1
ATOM 1516 C C B ASP A 1 185 ? 38.434 20.610 17.680 0.45 25.71 185 ASP A C 1
ATOM 1517 O O A ASP A 1 185 ? 38.977 19.973 18.607 0.55 23.77 185 ASP A O 1
ATOM 1518 O O B ASP A 1 185 ? 38.960 20.014 18.621 0.45 23.78 185 ASP A O 1
ATOM 1527 N N . GLY A 1 186 ? 39.042 20.809 16.514 1.00 24.93 186 GLY A N 1
ATOM 1528 C CA . GLY A 1 186 ? 40.365 20.300 16.232 1.00 22.33 186 GLY A CA 1
ATOM 1529 C C . GLY A 1 186 ? 41.224 21.456 15.798 1.00 17.64 186 GLY A C 1
ATOM 1530 O O . GLY A 1 186 ? 40.737 22.581 15.700 1.00 15.08 186 GLY A O 1
ATOM 1531 N N . ASN A 1 187 ? 42.496 21.161 15.539 1.00 19.60 187 ASN A N 1
ATOM 1532 C CA . ASN A 1 187 ? 43.516 22.169 15.283 1.00 13.89 187 ASN A CA 1
ATOM 1533 C C . ASN A 1 187 ? 43.072 23.206 14.272 1.00 15.28 187 ASN A C 1
ATOM 1534 O O . ASN A 1 187 ? 43.493 24.361 14.316 1.00 19.59 187 ASN A O 1
ATOM 1539 N N . PHE A 1 188 ? 42.238 22.800 13.330 1.00 12.84 188 PHE A N 1
ATOM 1540 C CA . PHE A 1 188 ? 41.887 23.709 12.252 1.00 24.07 188 PHE A CA 1
ATOM 1541 C C . PHE A 1 188 ? 40.439 23.495 11.792 1.00 20.70 188 PHE A C 1
ATOM 1542 O O . PHE A 1 188 ? 40.119 23.713 10.622 1.00 21.93 188 PHE A O 1
ATOM 1550 N N . ASP A 1 189 ? 39.564 23.096 12.718 1.00 20.95 189 ASP A N 1
ATOM 1551 C CA . ASP A 1 189 ? 38.237 22.585 12.342 1.00 20.40 189 ASP A CA 1
ATOM 1552 C C . ASP A 1 189 ? 37.256 22.522 13.510 1.00 25.78 189 ASP A C 1
ATOM 1553 O O . ASP A 1 189 ? 37.567 22.001 14.571 1.00 25.03 189 ASP A O 1
ATOM 1558 N N . ASP A 1 190 ? 36.046 23.021 13.299 1.00 26.58 190 ASP A N 1
ATOM 1559 C CA . AS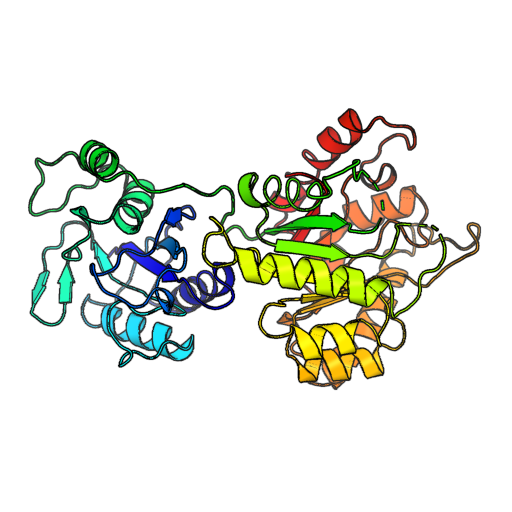P A 1 190 ? 35.081 23.135 14.381 1.00 26.88 190 ASP A CA 1
ATOM 1560 C C . ASP A 1 190 ? 33.672 23.051 13.834 1.00 29.86 190 ASP A C 1
ATOM 1561 O O . ASP A 1 190 ? 32.775 23.731 14.337 1.00 33.45 190 ASP A O 1
ATOM 1566 N N . ASN A 1 191 ? 33.484 22.243 12.792 1.00 27.47 191 ASN A N 1
ATOM 1567 C CA . ASN A 1 191 ? 32.209 22.195 12.080 1.00 29.85 191 ASN A CA 1
ATOM 1568 C C . ASN A 1 191 ? 31.370 21.003 12.509 1.00 30.74 191 ASN A C 1
ATOM 1569 O O . ASN A 1 191 ? 30.494 20.565 11.768 1.00 31.05 191 ASN A O 1
ATOM 1574 N N . GLN A 1 192 ? 31.657 20.451 13.681 1.00 31.08 192 GLN A N 1
ATOM 1575 C CA . GLN A 1 192 ? 30.920 19.290 14.149 1.00 26.32 192 GLN A CA 1
ATOM 1576 C C . GLN A 1 192 ? 29.477 19.680 14.415 1.00 28.71 192 GLN A C 1
ATOM 1577 O O . GLN A 1 192 ? 28.568 18.852 14.272 1.00 30.73 192 GLN A O 1
ATOM 1583 N N . ARG A 1 193 ? 29.268 20.931 14.830 1.00 26.60 193 ARG A N 1
ATOM 1584 C CA . ARG A 1 193 ? 27.921 21.433 15.082 1.00 28.84 193 ARG A CA 1
ATOM 1585 C C . ARG A 1 193 ? 27.187 21.511 13.741 1.00 28.40 193 ARG A C 1
ATOM 1586 O O . ARG A 1 193 ? 25.965 21.406 13.685 1.00 25.23 193 ARG A O 1
ATOM 1594 N N A LYS A 1 194 ? 27.959 21.665 12.669 0.47 26.63 194 LYS A N 1
ATOM 1595 N N B LYS A 1 194 ? 27.946 21.708 12.664 0.53 26.65 194 LYS A N 1
ATOM 1596 C CA A LYS A 1 194 ? 27.419 21.802 11.322 0.47 24.31 194 LYS A CA 1
ATOM 1597 C CA B LYS A 1 194 ? 27.377 21.771 11.317 0.53 24.32 194 LYS A CA 1
ATOM 1598 C C A LYS A 1 194 ? 27.239 20.450 10.629 0.47 24.52 194 LYS A C 1
ATOM 1599 C C B LYS A 1 194 ? 27.107 20.382 10.775 0.53 24.57 194 LYS A C 1
ATOM 1600 O O A LYS A 1 194 ? 26.417 20.307 9.725 0.47 20.89 194 LYS A O 1
ATOM 1601 O O B LYS A 1 194 ? 26.103 20.145 10.101 0.53 21.26 194 LYS A O 1
ATOM 1612 N N . LEU A 1 195 ? 28.023 19.463 11.048 1.00 25.07 195 LEU A N 1
ATOM 1613 C CA . LEU A 1 195 ? 27.883 18.111 10.540 1.00 25.00 195 LEU A CA 1
ATOM 1614 C C . LEU A 1 195 ? 26.659 17.484 11.190 1.00 22.09 195 LEU A C 1
ATOM 1615 O O . LEU A 1 195 ? 25.924 16.752 10.541 1.00 20.92 195 LEU A O 1
ATOM 1620 N N . ASN A 1 196 ? 26.422 17.791 12.467 1.00 23.93 196 ASN A N 1
ATOM 1621 C CA . ASN A 1 196 ? 25.236 17.259 13.156 1.00 27.22 196 ASN A CA 1
ATOM 1622 C C . ASN A 1 196 ? 23.946 17.939 12.710 1.00 16.94 196 ASN A C 1
ATOM 1623 O O . ASN A 1 196 ? 22.881 17.343 12.808 1.00 16.96 196 ASN A O 1
ATOM 1628 N N . LEU A 1 197 ? 24.050 19.177 12.228 1.00 18.40 197 LEU A N 1
ATOM 1629 C CA . LEU A 1 197 ? 22.893 19.874 11.684 1.00 14.39 197 LEU A CA 1
ATOM 1630 C C . LEU A 1 197 ? 22.410 19.153 10.435 1.00 17.78 197 LEU A C 1
ATOM 1631 O O . LEU A 1 197 ? 21.206 19.027 10.207 1.00 13.69 197 LEU A O 1
ATOM 1636 N N . ASP A 1 198 ? 23.347 18.671 9.633 1.00 14.39 198 ASP A N 1
ATOM 1637 C CA . ASP A 1 198 ? 22.987 17.974 8.406 1.00 14.03 198 ASP A CA 1
ATOM 1638 C C . ASP A 1 198 ? 22.352 16.643 8.763 1.00 17.77 198 ASP A C 1
ATOM 1639 O O . ASP A 1 198 ? 21.329 16.254 8.183 1.00 18.27 198 ASP A O 1
ATOM 1644 N N A GLU A 1 199 ? 22.952 15.940 9.716 0.55 15.48 199 GLU A N 1
ATOM 1645 N N B GLU A 1 199 ? 22.953 15.935 9.715 0.45 15.50 199 GLU A N 1
ATOM 1646 C CA A GLU A 1 199 ? 22.451 14.636 10.127 0.55 16.27 199 GLU A CA 1
ATOM 1647 C CA B GLU A 1 199 ? 22.436 14.635 10.116 0.45 16.28 199 GLU A CA 1
ATOM 1648 C C A GLU A 1 199 ? 20.979 14.756 10.519 0.55 14.55 199 GLU A C 1
ATOM 1649 C C B GLU A 1 199 ? 20.967 14.769 10.496 0.45 14.55 199 GLU A C 1
ATOM 1650 O O A GLU A 1 199 ? 20.153 13.937 10.130 0.55 12.53 199 GLU A O 1
ATOM 1651 O O B GLU A 1 199 ? 20.134 13.964 10.090 0.45 12.54 199 GLU A O 1
ATOM 1662 N N . LEU A 1 200 ? 20.647 15.801 11.266 1.00 11.76 200 LEU A N 1
ATOM 1663 C CA . LEU A 1 200 ? 19.265 16.034 11.685 1.00 16.57 200 LEU A CA 1
ATOM 1664 C C . LEU A 1 200 ? 18.352 16.292 10.481 1.00 10.55 200 LEU A C 1
ATOM 1665 O O . LEU A 1 200 ? 17.318 15.646 10.315 1.00 12.47 200 LEU A O 1
ATOM 1670 N N . ILE A 1 201 ? 18.732 17.243 9.640 1.00 10.10 201 ILE A N 1
ATOM 1671 C CA . ILE A 1 201 ? 17.919 17.570 8.477 1.00 11.37 201 ILE A CA 1
ATOM 1672 C C . ILE A 1 201 ? 17.715 16.350 7.582 1.00 12.22 201 ILE A C 1
ATOM 1673 O O . ILE A 1 201 ? 16.591 16.042 7.161 1.00 12.33 201 ILE A O 1
ATOM 1678 N N . GLN A 1 202 ? 18.802 15.639 7.314 1.00 12.22 202 GLN A N 1
ATOM 1679 C CA . GLN A 1 202 ? 18.753 14.458 6.459 1.00 11.31 202 GLN A CA 1
ATOM 1680 C C . GLN A 1 202 ? 17.810 13.410 7.050 1.00 15.67 202 GLN A C 1
ATOM 1681 O O . GLN A 1 202 ? 17.033 12.793 6.330 1.00 11.57 202 GLN A O 1
ATOM 1687 N N . SER A 1 203 ? 17.879 13.203 8.366 1.00 13.00 203 SER A N 1
ATOM 1688 C CA . SER A 1 203 ? 17.095 12.127 8.987 1.00 12.82 203 SER A CA 1
ATOM 1689 C C . SER A 1 203 ? 15.644 12.516 9.155 1.00 10.48 203 SER A C 1
ATOM 1690 O O . SER A 1 203 ? 14.818 11.671 9.462 1.00 11.78 203 SER A O 1
ATOM 1693 N N . GLY A 1 204 ? 15.333 13.793 8.967 1.00 9.87 204 GLY A N 1
ATOM 1694 C CA . GLY A 1 204 ? 13.952 14.214 8.947 1.00 10.75 204 GLY A CA 1
ATOM 1695 C C . GLY A 1 204 ? 13.444 15.142 10.032 1.00 10.96 204 GLY A C 1
ATOM 1696 O O . GLY A 1 204 ? 12.233 15.256 10.219 1.00 7.91 204 GLY A O 1
ATOM 1697 N N . ALA A 1 205 ? 14.333 15.835 10.727 1.00 13.38 205 ALA A N 1
ATOM 1698 C CA . ALA A 1 205 ? 13.880 16.794 11.727 1.00 9.40 205 ALA A CA 1
ATOM 1699 C C . ALA A 1 205 ? 13.113 17.924 11.050 1.00 8.51 205 ALA A C 1
ATOM 1700 O O . ALA A 1 205 ? 13.649 18.614 10.185 1.00 7.40 205 ALA A O 1
ATOM 1702 N N . GLU A 1 206 ? 11.846 18.084 11.432 1.00 8.77 206 GLU A N 1
ATOM 1703 C CA . GLU A 1 206 ? 11.042 19.229 10.996 1.00 8.57 206 GLU A CA 1
ATOM 1704 C C . GLU A 1 206 ? 11.429 20.537 11.697 1.00 7.47 206 GLU A C 1
ATOM 1705 O O . GLU A 1 206 ? 11.366 21.600 11.105 1.00 4.88 206 GLU A O 1
ATOM 1711 N N . ILE A 1 207 ? 11.832 20.429 12.960 1.00 6.45 207 ILE A N 1
ATOM 1712 C CA . ILE A 1 207 ? 12.278 21.562 13.787 1.00 10.58 207 ILE A CA 1
ATOM 1713 C C . ILE A 1 207 ? 13.683 21.282 14.336 1.00 7.80 207 ILE A C 1
ATOM 1714 O O . ILE A 1 207 ? 14.052 20.119 14.496 1.00 8.45 207 ILE A O 1
ATOM 1719 N N . ILE A 1 208 ? 14.459 22.329 14.620 1.00 6.37 208 ILE A N 1
ATOM 1720 C CA . ILE A 1 208 ? 15.693 22.182 15.411 1.00 9.09 208 ILE A CA 1
ATOM 1721 C C . ILE A 1 208 ? 15.659 23.057 16.671 1.00 10.02 208 ILE A C 1
ATOM 1722 O O . ILE A 1 208 ? 15.215 24.206 16.631 1.00 11.17 208 ILE A O 1
ATOM 1727 N N . ASP A 1 209 ? 16.138 22.511 17.786 1.00 6.95 209 ASP A N 1
ATOM 1728 C CA . ASP A 1 209 ? 16.121 23.238 19.049 1.00 10.35 209 ASP A CA 1
ATOM 1729 C C . ASP A 1 209 ? 17.564 23.605 19.409 1.00 8.04 209 ASP A C 1
ATOM 1730 O O . ASP A 1 209 ? 18.372 22.751 19.729 1.00 11.02 209 ASP A O 1
ATOM 1735 N N . ILE A 1 210 ? 17.889 24.887 19.314 1.00 11.38 210 ILE A N 1
ATOM 1736 C CA . ILE A 1 210 ? 19.259 25.332 19.510 1.00 9.54 210 ILE A CA 1
ATOM 1737 C C . ILE A 1 210 ? 19.416 25.872 20.919 1.00 8.98 210 ILE A C 1
ATOM 1738 O O . ILE A 1 210 ? 18.711 26.795 21.314 1.00 12.72 210 ILE A O 1
ATOM 1743 N N . GLY A 1 211 ? 20.3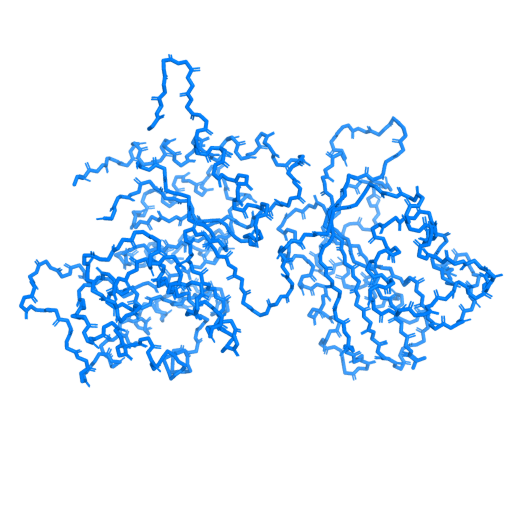40 25.300 21.674 1.00 13.30 211 GLY A N 1
ATOM 1744 C CA . GLY A 1 211 ? 20.606 25.780 23.017 1.00 15.73 211 GLY A CA 1
ATOM 1745 C C . GLY A 1 211 ? 22.082 25.768 23.367 1.00 16.98 211 GLY A C 1
ATOM 1746 O O . GLY A 1 211 ? 22.835 24.930 22.894 1.00 17.22 211 GLY A O 1
ATOM 1747 N N . ALA A 1 212 ? 22.496 26.703 24.212 1.00 18.80 212 ALA A N 1
ATOM 1748 C CA . ALA A 1 212 ? 23.879 26.745 24.668 1.00 22.57 212 ALA A CA 1
ATOM 1749 C C . ALA A 1 212 ? 23.994 26.525 26.192 1.00 31.38 212 ALA A C 1
ATOM 1750 O O . ALA A 1 212 ? 25.080 26.634 26.755 1.00 28.42 212 ALA A O 1
ATOM 1752 N N . GLU A 1 213 ? 22.882 26.209 26.855 1.00 24.75 213 GLU A N 1
ATOM 1753 C CA . GLU A 1 213 ? 22.911 25.960 28.295 1.00 27.05 213 GLU A CA 1
ATOM 1754 C C . GLU A 1 213 ? 23.091 24.467 28.493 1.00 31.43 213 GLU A C 1
ATOM 1755 O O . GLU A 1 213 ? 22.605 23.672 27.684 1.00 34.13 213 GLU A O 1
ATOM 1761 N N . SER A 1 214 ? 23.806 24.076 29.547 1.00 32.35 214 SER A N 1
ATOM 1762 C CA . SER A 1 214 ? 24.157 22.667 29.732 1.00 29.81 214 SER A CA 1
ATOM 1763 C C . SER A 1 214 ? 23.185 21.956 30.686 1.00 38.60 214 SER A C 1
ATOM 1764 O O . SER A 1 214 ? 22.581 22.584 31.560 1.00 36.21 214 SER A O 1
ATOM 1767 N N . THR A 1 215 ? 23.024 20.647 30.498 1.00 42.19 215 THR A N 1
ATOM 1768 C CA . THR A 1 215 ? 22.116 19.852 31.320 1.00 38.82 215 THR A CA 1
ATOM 1769 C C . THR A 1 215 ? 22.898 18.822 32.130 1.00 40.02 215 THR A C 1
ATOM 1770 O O . THR A 1 215 ? 23.065 18.971 33.342 1.00 52.30 215 THR A O 1
ATOM 1774 N N . LYS A 1 220 ? 27.912 24.366 35.962 1.00 45.54 220 LYS A N 1
ATOM 1775 C CA . LYS A 1 220 ? 28.708 25.364 35.257 1.00 48.42 220 LYS A CA 1
ATOM 1776 C C . LYS A 1 220 ? 27.827 26.505 34.761 1.00 44.99 220 LYS A C 1
ATOM 1777 O O . LYS A 1 220 ? 27.069 26.347 33.804 1.00 47.13 220 LYS A O 1
ATOM 1783 N N . PRO A 1 221 ? 27.932 27.656 35.418 1.00 47.64 221 PRO A N 1
ATOM 1784 C CA . PRO A 1 221 ? 27.138 28.837 35.041 1.00 46.17 221 PRO A CA 1
ATOM 1785 C C . PRO A 1 221 ? 27.805 29.670 33.947 1.00 44.23 221 PRO A C 1
ATOM 1786 O O . PRO A 1 221 ? 29.002 29.946 34.046 1.00 47.63 221 PRO A O 1
ATOM 1790 N N . ILE A 1 222 ? 27.044 30.059 32.925 1.00 38.69 222 ILE A N 1
ATOM 1791 C CA . ILE A 1 222 ? 27.601 30.790 31.792 1.00 35.14 222 ILE A CA 1
ATOM 1792 C C . ILE A 1 222 ? 26.917 32.134 31.602 1.00 36.04 222 ILE A C 1
ATOM 1793 O O . ILE A 1 222 ? 25.706 32.255 31.777 1.00 35.25 222 ILE A O 1
ATOM 1798 N N . SER A 1 223 ? 27.699 33.133 31.210 1.00 33.64 223 SER A N 1
ATOM 1799 C CA . SER A 1 223 ? 27.202 34.495 31.109 1.00 28.50 223 SER A CA 1
ATOM 1800 C C . SER A 1 223 ? 26.155 34.642 30.017 1.00 33.19 223 SER A C 1
ATOM 1801 O O . SER A 1 223 ? 26.038 33.797 29.126 1.00 34.44 223 SER A O 1
ATOM 1804 N N . ILE A 1 224 ? 25.405 35.735 30.092 1.00 28.88 224 ILE A N 1
ATOM 1805 C CA . ILE A 1 224 ? 24.531 36.138 29.011 1.00 29.48 224 ILE A CA 1
ATOM 1806 C C . ILE A 1 224 ? 25.349 36.287 27.740 1.00 29.11 224 ILE A C 1
ATOM 1807 O O . ILE A 1 224 ? 24.943 35.794 26.679 1.00 25.46 224 ILE A O 1
ATOM 1812 N N A GLU A 1 225 ? 26.480 36.974 27.838 0.50 29.74 225 GLU A N 1
ATOM 1813 N N B GLU A 1 225 ? 26.479 36.965 27.843 0.50 29.74 225 GLU A N 1
ATOM 1814 C CA A GLU A 1 225 ? 27.294 37.286 26.662 0.50 30.85 225 GLU A CA 1
ATOM 1815 C CA B GLU A 1 225 ? 27.267 37.258 26.662 0.50 30.85 225 GLU A CA 1
ATOM 1816 C C A GLU A 1 225 ? 27.675 35.999 25.938 0.50 27.91 225 GLU A C 1
ATOM 1817 C C B GLU A 1 225 ? 27.662 35.985 25.936 0.50 27.91 225 GLU A C 1
ATOM 1818 O O A GLU A 1 225 ? 27.491 35.889 24.730 0.50 31.28 225 GLU A O 1
ATOM 1819 O O B GLU A 1 225 ? 27.476 35.870 24.724 0.50 31.27 225 GLU A O 1
ATOM 1830 N N . GLU A 1 226 ? 28.213 35.032 26.676 1.00 29.45 226 GLU A N 1
ATOM 1831 C CA . GLU A 1 226 ? 28.640 33.768 26.081 1.00 27.87 226 GLU A CA 1
ATOM 1832 C C . GLU A 1 226 ? 27.452 33.052 25.420 1.00 30.01 226 GLU A C 1
ATOM 1833 O O . GLU A 1 226 ? 27.481 32.790 24.213 1.00 20.65 226 GLU A O 1
ATOM 1839 N N . GLU A 1 227 ? 26.406 32.759 26.199 1.00 30.40 227 GLU A N 1
ATOM 1840 C CA . GLU A 1 227 ? 25.187 32.151 25.647 1.00 23.43 227 GLU A CA 1
ATOM 1841 C C . GLU A 1 227 ? 24.714 32.833 24.360 1.00 21.74 227 GLU A C 1
ATOM 1842 O O . GLU A 1 227 ? 24.538 32.182 23.337 1.00 18.56 227 GLU A O 1
ATOM 1848 N N . PHE A 1 228 ? 24.502 34.141 24.407 1.00 22.36 228 PHE A N 1
ATOM 1849 C CA . PHE A 1 228 ? 24.020 34.867 23.236 1.00 22.24 228 PHE A CA 1
ATOM 1850 C C . PHE A 1 228 ? 24.952 34.725 22.041 1.00 23.27 228 PHE A C 1
ATOM 1851 O O . PHE A 1 228 ? 24.511 34.461 20.917 1.00 19.24 228 PHE A O 1
ATOM 1859 N N . ASN A 1 229 ? 26.244 34.911 22.275 1.00 21.30 229 ASN A N 1
ATOM 1860 C CA . ASN A 1 229 ? 27.224 34.801 21.199 1.00 21.72 229 ASN A CA 1
ATOM 1861 C C . ASN A 1 229 ? 27.261 33.411 20.566 1.00 20.13 229 ASN A C 1
ATOM 1862 O O . ASN A 1 229 ? 27.380 33.296 19.351 1.00 19.96 229 ASN A O 1
ATOM 1867 N N . LYS A 1 230 ? 27.150 32.361 21.379 1.00 17.86 230 LYS A N 1
ATOM 1868 C CA . LYS A 1 230 ? 27.004 31.008 20.835 1.00 18.42 230 LYS A CA 1
ATOM 1869 C C . LYS A 1 230 ? 25.751 30.875 19.949 1.00 17.27 230 LYS A C 1
ATOM 1870 O O . LYS A 1 230 ? 25.823 30.341 18.846 1.00 13.50 230 LYS A O 1
ATOM 1876 N N . LEU A 1 231 ? 24.616 31.370 20.428 1.00 16.72 231 LEU A N 1
ATOM 1877 C CA . LEU A 1 231 ? 23.378 31.306 19.652 1.00 18.93 231 LEU A CA 1
ATOM 1878 C C . LEU A 1 231 ? 23.533 32.134 18.389 1.00 19.20 231 LEU A C 1
ATOM 1879 O O . LEU A 1 231 ? 23.310 31.656 17.280 1.00 16.95 231 LEU A O 1
ATOM 1884 N N . ASP A 1 232 ? 23.902 33.394 18.576 1.00 18.65 232 ASP A N 1
ATOM 1885 C CA . ASP A 1 232 ? 24.060 34.343 17.478 1.00 18.36 232 ASP A CA 1
ATOM 1886 C C . ASP A 1 232 ? 24.944 33.757 16.365 1.00 17.96 232 ASP A C 1
ATOM 1887 O O . ASP A 1 232 ? 24.651 33.908 15.180 1.00 16.24 232 ASP A O 1
ATOM 1892 N N . GLU A 1 233 ? 26.006 33.069 16.776 1.00 19.87 233 GLU A N 1
ATOM 1893 C CA . GLU A 1 233 ? 26.989 32.506 15.865 1.00 18.98 233 GLU A CA 1
ATOM 1894 C C . GLU A 1 233 ? 26.388 31.379 15.026 1.00 21.03 233 GLU A C 1
ATOM 1895 O O . GLU A 1 233 ? 26.509 31.395 13.808 1.00 21.20 233 GLU A O 1
ATOM 1901 N N . PHE A 1 234 ? 25.738 30.410 15.667 1.00 20.10 234 PHE A N 1
ATOM 1902 C CA . PHE A 1 234 ? 25.048 29.357 14.934 1.00 17.71 234 PHE A CA 1
ATOM 1903 C C . PHE A 1 234 ? 24.010 29.948 13.992 1.00 18.11 234 PHE A C 1
ATOM 1904 O O . PHE A 1 234 ? 23.860 29.498 12.862 1.00 15.51 234 PHE A O 1
ATOM 1912 N N . LEU A 1 235 ? 23.287 30.963 14.450 1.00 16.18 235 LEU A N 1
ATOM 1913 C CA . LEU A 1 235 ? 22.219 31.522 13.641 1.00 19.51 235 LEU A CA 1
ATOM 1914 C C . LEU A 1 235 ? 22.764 32.264 12.424 1.00 16.62 235 LEU A C 1
ATOM 1915 O O . LEU A 1 235 ? 22.126 32.289 11.388 1.00 16.40 235 LEU A O 1
ATOM 1920 N N . GLU A 1 236 ? 23.942 32.869 12.555 1.00 18.90 236 GLU A N 1
ATOM 1921 C CA . GLU A 1 236 ? 24.571 33.534 11.415 1.00 19.96 236 GLU A CA 1
ATOM 1922 C C . GLU A 1 236 ? 24.963 32.481 10.386 1.00 13.93 236 GLU A C 1
ATOM 1923 O O . GLU A 1 236 ? 24.812 32.672 9.187 1.00 17.79 236 GLU A O 1
ATOM 1929 N N . TYR A 1 237 ? 25.440 31.359 10.878 1.00 11.69 237 TYR A N 1
ATOM 1930 C CA . TYR A 1 237 ? 25.823 30.268 10.019 1.00 14.38 237 TYR A CA 1
ATOM 1931 C C . TYR A 1 237 ? 24.603 29.646 9.357 1.00 14.33 237 TYR A C 1
ATOM 1932 O O . TYR A 1 237 ? 24.655 29.282 8.189 1.00 12.15 237 TYR A O 1
ATOM 1941 N N . PHE A 1 238 ? 23.516 29.518 10.112 1.00 13.40 238 PHE A N 1
ATOM 1942 C CA . PHE A 1 238 ? 22.257 29.014 9.570 1.00 13.96 238 PHE A CA 1
ATOM 1943 C C . PHE A 1 238 ? 21.846 29.912 8.418 1.00 11.69 238 PHE A C 1
ATOM 1944 O O . PHE A 1 238 ? 21.576 29.443 7.324 1.00 11.11 238 PHE A O 1
ATOM 1952 N N . LYS A 1 239 ? 21.836 31.217 8.652 1.00 14.94 239 LYS A N 1
ATOM 1953 C CA . LYS A 1 239 ? 21.451 32.173 7.612 1.00 15.94 239 LYS A CA 1
ATOM 1954 C C . LYS A 1 239 ? 22.284 32.023 6.335 1.00 16.18 239 LYS A C 1
ATOM 1955 O O . LYS A 1 239 ? 21.750 32.058 5.234 1.00 15.97 239 LYS A O 1
ATOM 1961 N N . SER A 1 240 ? 23.593 31.850 6.484 1.00 17.71 240 SER A N 1
ATOM 1962 C CA . SER A 1 240 ? 24.474 31.701 5.328 1.00 18.39 240 SER A CA 1
ATOM 1963 C C . SER A 1 240 ? 24.160 30.431 4.525 1.00 17.03 240 SER A C 1
ATOM 1964 O O . SER A 1 240 ? 24.412 30.381 3.308 1.00 19.27 240 SER A O 1
ATOM 1967 N N . GLN A 1 241 ? 23.578 29.433 5.191 1.00 14.32 241 GLN A N 1
ATOM 1968 C CA . GLN A 1 241 ? 23.270 28.150 4.556 1.00 15.98 241 GLN A CA 1
ATOM 1969 C C . GLN A 1 241 ? 21.810 27.978 4.150 1.00 17.60 241 GLN A C 1
ATOM 1970 O O . GLN A 1 241 ? 21.462 27.011 3.476 1.00 15.63 241 GLN A O 1
ATOM 1976 N N . LEU A 1 242 ? 20.958 28.915 4.555 1.00 21.53 242 LEU A N 1
ATOM 1977 C CA . LEU A 1 242 ? 19.523 28.819 4.301 1.00 20.90 242 LEU A CA 1
ATOM 1978 C C . LEU A 1 242 ? 19.121 28.398 2.879 1.00 17.19 242 LEU A C 1
ATOM 1979 O O . LEU A 1 242 ? 18.476 27.379 2.699 1.00 18.22 242 LEU A O 1
ATOM 1984 N N . ALA A 1 243 ? 19.481 29.201 1.883 1.00 15.04 243 ALA A N 1
ATOM 1985 C CA . ALA A 1 243 ? 18.995 29.024 0.516 1.00 16.32 243 ALA A CA 1
ATOM 1986 C C . ALA A 1 243 ? 19.252 27.634 -0.086 1.00 16.39 243 ALA A C 1
ATOM 1987 O O . ALA A 1 243 ? 18.442 27.135 -0.870 1.00 14.50 243 ALA A O 1
ATOM 1989 N N A ASN A 1 244 ? 20.368 27.009 0.273 0.49 18.86 244 ASN A N 1
ATOM 1990 N N B ASN A 1 244 ? 20.374 27.017 0.276 0.51 18.86 244 ASN A N 1
ATOM 1991 C CA A ASN A 1 244 ? 20.719 25.733 -0.346 0.49 18.03 244 ASN A CA 1
ATOM 1992 C CA B ASN A 1 244 ? 20.736 25.734 -0.323 0.51 18.03 244 ASN A CA 1
ATOM 1993 C C A ASN A 1 244 ? 20.445 24.496 0.531 0.49 17.73 244 ASN A C 1
ATOM 1994 C C B ASN A 1 244 ? 20.271 24.510 0.471 0.51 17.73 244 ASN A C 1
ATOM 1995 O O A ASN A 1 244 ? 20.667 23.367 0.090 0.49 16.24 244 ASN A O 1
ATOM 1996 O O B ASN A 1 244 ? 20.199 23.408 -0.083 0.51 15.43 244 ASN A O 1
ATOM 2005 N N . LEU A 1 245 ? 19.947 24.702 1.751 1.00 16.21 245 LEU A N 1
ATOM 2006 C CA . LEU A 1 245 ? 19.521 23.583 2.608 1.00 15.21 245 LEU A CA 1
ATOM 2007 C C . LEU A 1 245 ? 18.431 22.800 1.896 1.00 15.89 245 LEU A C 1
ATOM 2008 O O . LEU A 1 245 ? 17.528 23.394 1.301 1.00 13.55 245 LEU A O 1
ATOM 2013 N N . ILE A 1 246 ? 18.496 21.471 1.964 1.00 12.44 246 ILE A N 1
ATOM 2014 C CA . ILE A 1 246 ? 17.483 20.664 1.292 1.00 14.32 246 ILE A CA 1
ATOM 2015 C C . ILE A 1 246 ? 16.136 20.787 1.989 1.00 11.71 246 ILE A C 1
ATOM 2016 O O . ILE A 1 246 ? 15.080 20.612 1.380 1.00 10.38 246 ILE A O 1
ATOM 2021 N N . TYR A 1 247 ? 16.175 21.104 3.280 1.00 8.71 247 TYR A N 1
ATOM 2022 C CA . TYR A 1 247 ? 14.967 21.428 4.016 1.00 10.13 247 TYR A CA 1
ATOM 2023 C C . TYR A 1 247 ? 15.339 22.448 5.069 1.00 10.18 247 TYR A C 1
ATOM 2024 O O . TYR A 1 247 ? 16.313 22.256 5.799 1.00 11.07 247 TYR A O 1
ATOM 2033 N N . LYS A 1 248 ? 14.583 23.535 5.141 1.00 9.68 248 LYS A N 1
ATOM 2034 C CA . LYS A 1 248 ? 14.852 24.572 6.135 1.00 10.28 248 LYS A CA 1
ATOM 2035 C C . LYS A 1 248 ? 14.022 24.327 7.389 1.00 7.31 248 LYS A C 1
ATOM 2036 O O . LYS A 1 248 ? 12.825 24.634 7.411 1.00 9.29 248 LYS A O 1
ATOM 2042 N N . PRO A 1 249 ? 14.636 23.759 8.435 1.00 10.63 249 PRO A N 1
ATOM 2043 C CA . PRO A 1 249 ? 13.876 23.482 9.661 1.00 7.78 249 PRO A CA 1
ATOM 2044 C C . PRO A 1 249 ? 13.394 24.749 10.367 1.00 9.48 249 PRO A C 1
ATOM 2045 O O . PRO A 1 249 ? 14.031 25.806 10.304 1.00 7.75 249 PRO A O 1
ATOM 2049 N N . LEU A 1 250 ? 12.239 24.618 11.002 1.00 10.00 250 LEU A N 1
ATOM 2050 C CA . LEU A 1 250 ? 11.747 25.596 11.946 1.00 11.74 250 LEU A CA 1
ATOM 2051 C C . LEU A 1 250 ? 12.772 25.720 13.068 1.00 10.31 250 LEU A C 1
ATOM 2052 O O . LEU A 1 250 ? 13.381 24.735 13.456 1.00 8.85 250 LEU A O 1
ATOM 2057 N N . VAL A 1 251 ? 12.960 26.926 13.590 1.00 10.42 251 VAL A N 1
ATOM 2058 C CA . VAL A 1 251 ? 13.989 27.151 14.602 1.00 8.11 251 VAL A CA 1
ATOM 2059 C C . VAL A 1 251 ? 13.391 27.463 15.972 1.00 7.93 251 VAL A C 1
ATOM 2060 O O . VAL A 1 251 ? 12.591 28.394 16.114 1.00 8.06 251 VAL A O 1
ATOM 2064 N N . SER A 1 252 ? 13.781 26.667 16.962 1.00 7.60 252 SER A N 1
ATOM 2065 C CA . SER A 1 252 ? 13.449 26.923 18.357 1.00 7.29 252 SER A CA 1
ATOM 2066 C C . SER A 1 252 ? 14.689 27.308 19.178 1.00 12.96 252 SER A C 1
ATOM 2067 O O . SER A 1 252 ? 15.721 26.644 19.106 1.00 11.06 252 SER A O 1
ATOM 2070 N N . ILE A 1 253 ? 14.587 28.386 19.948 1.00 9.55 253 ILE A N 1
ATOM 2071 C CA . ILE A 1 253 ? 15.669 28.791 20.841 1.00 10.16 253 ILE A CA 1
ATOM 2072 C C . ILE A 1 253 ? 15.427 28.224 22.239 1.00 10.76 253 ILE A C 1
ATOM 2073 O O . ILE A 1 253 ? 14.384 28.464 22.838 1.00 10.65 253 ILE A O 1
ATOM 2078 N N . ASP A 1 254 ? 16.392 27.433 22.705 1.00 11.28 254 ASP A N 1
ATOM 2079 C CA . ASP A 1 254 ? 16.303 26.701 23.962 1.00 10.61 254 ASP A CA 1
ATOM 2080 C C . ASP A 1 254 ? 17.101 27.436 25.045 1.00 15.55 254 ASP A C 1
ATOM 2081 O O . ASP A 1 254 ? 18.309 27.241 25.153 1.00 13.43 254 ASP A O 1
ATOM 2086 N N . THR A 1 255 ? 16.418 28.269 25.833 1.00 12.23 255 THR A N 1
ATOM 2087 C CA . THR A 1 255 ? 17.055 29.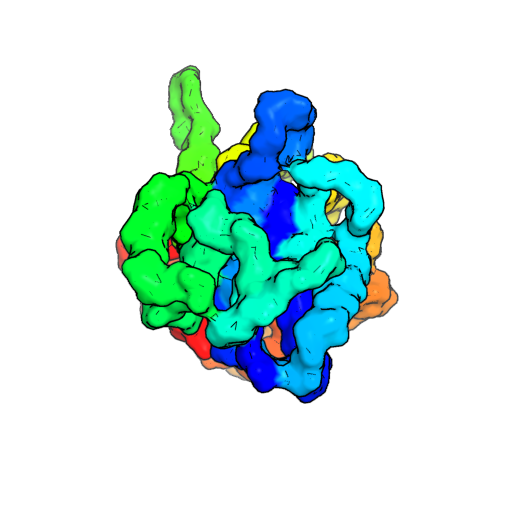110 26.851 1.00 13.63 255 THR A CA 1
ATOM 2088 C C . THR A 1 255 ? 16.061 29.433 27.958 1.00 16.64 255 THR A C 1
ATOM 2089 O O . THR A 1 255 ? 14.851 29.319 27.757 1.00 12.56 255 THR A O 1
ATOM 2093 N N A ARG A 1 256 ? 16.556 29.847 29.121 0.43 15.72 256 ARG A N 1
ATOM 2094 N N B ARG A 1 256 ? 16.580 29.821 29.125 0.57 15.72 256 ARG A N 1
ATOM 2095 C CA A ARG A 1 256 ? 15.668 30.211 30.221 0.43 15.17 256 ARG A CA 1
ATOM 2096 C CA B ARG A 1 256 ? 15.736 30.169 30.269 0.57 15.16 256 ARG A CA 1
ATOM 2097 C C A ARG A 1 256 ? 15.781 31.685 30.577 0.43 15.92 256 ARG A C 1
ATOM 2098 C C B ARG A 1 256 ? 15.860 31.638 30.658 0.57 15.94 256 ARG A C 1
ATOM 2099 O O A ARG A 1 256 ? 14.971 32.213 31.340 0.43 15.01 256 ARG A O 1
ATOM 2100 O O B ARG A 1 256 ? 15.116 32.123 31.511 0.57 14.94 256 ARG A O 1
ATOM 2115 N N . LYS A 1 257 ? 16.790 32.344 30.021 1.00 15.04 257 LYS A N 1
ATOM 2116 C CA . LYS A 1 257 ? 17.105 33.713 30.400 1.00 15.54 257 LYS A CA 1
ATOM 2117 C C . LYS A 1 257 ? 16.386 34.750 29.556 1.00 16.61 257 LYS A C 1
ATOM 2118 O O . LYS A 1 257 ? 16.542 34.807 28.338 1.00 19.21 257 LYS A O 1
ATOM 2124 N N . LEU A 1 258 ? 15.604 35.592 30.216 1.00 12.34 258 LEU A N 1
ATOM 2125 C CA . LEU A 1 258 ? 14.894 36.649 29.524 1.00 18.05 258 LEU A CA 1
ATOM 2126 C C . LEU A 1 258 ? 15.793 37.484 28.616 1.00 16.82 258 LEU A C 1
ATOM 2127 O O . LEU A 1 258 ? 15.425 37.798 27.491 1.00 15.22 258 LEU A O 1
ATOM 2132 N N A GLU A 1 259 ? 16.971 37.846 29.117 0.56 17.37 259 GLU A N 1
ATOM 2133 N N B GLU A 1 259 ? 16.970 37.852 29.104 0.44 17.38 259 GLU A N 1
ATOM 2134 C CA A GLU A 1 259 ? 17.858 38.749 28.393 0.56 20.54 259 GLU A CA 1
ATOM 2135 C CA B GLU A 1 259 ? 17.812 38.766 28.352 0.44 20.51 259 GLU A CA 1
ATOM 2136 C C A GLU A 1 259 ? 18.331 38.103 27.095 0.56 17.25 259 GLU A C 1
ATOM 2137 C C B GLU A 1 259 ? 18.351 38.107 27.085 0.44 17.26 259 GLU A C 1
ATOM 2138 O O A GLU A 1 259 ? 18.421 38.765 26.068 0.56 17.65 259 GLU A O 1
ATOM 2139 O O B GLU A 1 259 ? 18.511 38.769 26.065 0.44 17.67 259 GLU A O 1
ATOM 2150 N N . VAL A 1 260 ? 18.616 36.806 27.144 1.00 15.03 260 VAL A N 1
ATOM 2151 C CA . VAL A 1 260 ? 19.020 36.073 25.954 1.00 16.48 260 VAL A CA 1
ATOM 2152 C C . VAL A 1 260 ? 17.883 36.024 24.936 1.00 15.77 260 VAL A C 1
ATOM 2153 O O . VAL A 1 260 ? 18.104 36.209 23.735 1.00 13.15 260 VAL A O 1
ATOM 2157 N N . MET A 1 261 ? 16.671 35.758 25.430 1.00 15.13 261 MET A N 1
ATOM 2158 C CA . MET A 1 261 ? 15.494 35.736 24.587 1.00 16.21 261 MET A CA 1
ATOM 2159 C C . MET A 1 261 ? 15.368 37.064 23.862 1.00 16.79 261 MET A C 1
ATOM 2160 O O . MET A 1 261 ? 15.164 37.084 22.659 1.00 10.95 261 MET A O 1
ATOM 2165 N N . GLN A 1 262 ? 15.492 38.161 24.607 1.00 14.04 262 GLN A N 1
ATOM 2166 C CA . GLN A 1 262 ? 15.336 39.504 24.053 1.00 13.76 262 GLN A CA 1
ATOM 2167 C C . GLN A 1 262 ? 16.384 39.818 22.995 1.00 17.17 262 GLN A C 1
ATOM 2168 O O . GLN A 1 262 ? 16.073 40.264 21.907 1.00 18.66 262 GLN A O 1
ATOM 2174 N N . LYS A 1 263 ? 17.642 39.608 23.332 1.00 13.64 263 LYS A N 1
ATOM 2175 C CA . LYS A 1 263 ? 18.719 39.980 22.426 1.00 19.41 263 LYS A CA 1
ATOM 2176 C C . LYS A 1 263 ? 18.664 39.177 21.127 1.00 18.31 263 LYS A C 1
ATOM 2177 O O . LYS A 1 263 ? 18.858 39.722 20.031 1.00 18.11 263 LYS A O 1
ATOM 2183 N N . ILE A 1 264 ? 18.399 37.884 21.253 1.00 15.15 264 ILE A N 1
ATOM 2184 C CA . ILE A 1 264 ? 18.452 36.985 20.105 1.00 16.72 264 ILE A CA 1
ATOM 2185 C C . ILE A 1 264 ? 17.274 37.214 19.181 1.00 15.50 264 ILE A C 1
ATOM 2186 O O . ILE A 1 264 ? 17.400 37.078 17.974 1.00 16.26 264 ILE A O 1
ATOM 2191 N N . LEU A 1 265 ? 16.128 37.557 19.751 1.00 14.37 265 LEU A N 1
ATOM 2192 C CA . LEU A 1 265 ? 14.950 37.838 18.954 1.00 13.97 265 LEU A CA 1
ATOM 2193 C C . LEU A 1 265 ? 15.144 39.165 18.234 1.00 18.12 265 LEU A C 1
ATOM 2194 O O . LEU A 1 265 ? 14.914 39.276 17.026 1.00 16.28 265 LEU A O 1
ATOM 2199 N N . ALA A 1 266 ? 15.582 40.176 18.977 1.00 18.26 266 ALA A N 1
ATOM 2200 C CA . ALA A 1 266 ? 15.913 41.471 18.382 1.00 19.35 266 ALA A CA 1
ATOM 2201 C C . ALA A 1 266 ? 16.773 41.328 17.115 1.00 18.43 266 ALA A C 1
ATOM 2202 O O . ALA A 1 266 ? 16.635 42.103 16.171 1.00 20.72 266 ALA A O 1
ATOM 2204 N N . LYS A 1 267 ? 17.661 40.343 17.097 1.00 17.97 267 LYS A N 1
ATOM 2205 C CA . LYS A 1 267 ? 18.610 40.197 16.002 1.00 16.92 267 LYS A CA 1
ATOM 2206 C C . LYS A 1 267 ? 18.196 39.170 14.950 1.00 18.69 267 LYS A C 1
ATOM 2207 O O . LYS A 1 267 ? 18.591 39.288 13.796 1.00 22.65 267 LYS A O 1
ATOM 2213 N N . HIS A 1 268 ? 17.444 38.146 15.346 1.00 17.68 268 HIS A N 1
ATOM 2214 C CA . HIS A 1 268 ? 17.154 37.047 14.434 1.00 13.74 268 HIS A CA 1
ATOM 2215 C C . HIS A 1 268 ? 15.697 36.636 14.400 1.00 17.21 268 HIS A C 1
ATOM 2216 O O . HIS A 1 268 ? 15.385 35.518 13.970 1.00 15.73 268 HIS A O 1
ATOM 2223 N N . HIS A 1 269 ? 14.793 37.521 14.818 1.00 17.53 269 HIS A N 1
ATOM 2224 C CA . HIS A 1 269 ? 13.395 37.124 14.909 1.00 17.67 269 HIS A CA 1
ATOM 2225 C C . HIS A 1 269 ? 12.844 36.580 13.604 1.00 16.76 269 HIS A C 1
ATOM 2226 O O . HIS A 1 269 ? 11.994 35.691 13.616 1.00 15.93 269 HIS A O 1
ATOM 2233 N N A ASP A 1 270 ? 13.348 37.109 12.493 0.50 19.54 270 ASP A N 1
ATOM 2234 N N B ASP A 1 270 ? 13.330 37.099 12.485 0.50 19.54 270 ASP A N 1
ATOM 2235 C CA A ASP A 1 270 ? 12.845 36.768 11.165 0.50 20.03 270 ASP A CA 1
ATOM 2236 C CA B ASP A 1 270 ? 12.808 36.737 11.176 0.50 20.02 270 ASP A CA 1
ATOM 2237 C C A ASP A 1 270 ? 12.932 35.268 10.886 0.50 17.76 270 ASP A C 1
ATOM 2238 C C B ASP A 1 270 ? 12.894 35.237 10.918 0.50 17.77 270 ASP A C 1
ATOM 2239 O O A ASP A 1 270 ? 12.109 34.716 10.157 0.50 18.33 270 ASP A O 1
ATOM 2240 O O B ASP A 1 270 ? 12.032 34.656 10.244 0.50 18.33 270 ASP A O 1
ATOM 2249 N N . ILE A 1 271 ? 13.933 34.611 11.464 1.00 15.48 271 ILE A N 1
ATOM 2250 C CA . ILE A 1 271 ? 14.192 33.202 11.192 1.00 15.26 271 ILE A CA 1
ATOM 2251 C C . ILE A 1 271 ? 13.855 32.287 12.358 1.00 13.24 271 ILE A C 1
ATOM 2252 O O . ILE A 1 271 ? 14.014 31.082 12.251 1.00 11.95 271 ILE A O 1
ATOM 2257 N N . ILE A 1 272 ? 13.393 32.868 13.461 1.00 12.09 272 ILE A N 1
ATOM 2258 C CA . ILE A 1 272 ? 13.000 32.103 14.641 1.00 10.94 272 ILE A CA 1
ATOM 2259 C C . ILE A 1 272 ? 11.492 31.810 14.664 1.00 8.42 272 ILE A C 1
ATOM 2260 O O . ILE A 1 272 ? 10.665 32.678 14.373 1.00 10.91 272 ILE A O 1
ATOM 2265 N N . TRP A 1 273 ? 11.149 30.576 15.016 1.00 9.65 273 TRP A N 1
ATOM 2266 C CA . TRP A 1 273 ? 9.765 30.130 15.067 1.00 8.61 273 TRP A CA 1
ATOM 2267 C C . TRP A 1 273 ? 9.243 30.078 16.493 1.00 8.75 273 TRP A C 1
ATOM 2268 O O . TRP A 1 273 ? 8.104 30.496 16.745 1.00 7.98 273 TRP A O 1
ATOM 2279 N N . MET A 1 274 ? 10.087 29.601 17.413 1.00 8.47 274 MET A N 1
ATOM 2280 C CA . MET A 1 274 ? 9.671 29.234 18.769 1.00 8.54 274 MET A CA 1
ATOM 2281 C C . MET A 1 274 ? 10.688 29.539 19.865 1.00 9.49 274 MET A C 1
ATOM 2282 O O . MET A 1 274 ? 11.913 29.390 19.677 1.00 8.32 274 MET A O 1
ATOM 2287 N N . ILE A 1 275 ? 10.179 29.918 21.036 1.00 12.74 275 ILE A N 1
ATOM 2288 C CA . ILE A 1 275 ? 11.023 29.986 22.233 1.00 10.12 275 ILE A CA 1
ATOM 2289 C C . ILE A 1 275 ? 10.653 28.815 23.153 1.00 9.66 275 ILE A C 1
ATOM 2290 O O . ILE A 1 275 ? 9.497 28.667 23.560 1.00 9.67 275 ILE A O 1
ATOM 2295 N N . ASN A 1 276 ? 11.647 27.991 23.459 1.00 7.09 276 ASN A N 1
ATOM 2296 C CA . ASN A 1 276 ? 11.468 26.793 24.271 1.00 8.61 276 ASN A CA 1
ATOM 2297 C C . ASN A 1 276 ? 12.098 27.011 25.642 1.00 10.77 276 ASN A C 1
ATOM 2298 O O . ASN A 1 276 ? 13.284 26.769 25.808 1.00 11.20 276 ASN A O 1
ATOM 2303 N N . ASP A 1 277 ? 11.313 27.471 26.613 1.00 9.27 277 ASP A N 1
ATOM 2304 C CA . ASP A 1 277 ? 11.835 27.907 27.931 1.00 7.16 277 ASP A CA 1
ATOM 2305 C C . ASP A 1 277 ? 12.273 26.735 28.812 1.00 11.09 277 ASP A C 1
ATOM 2306 O O . ASP A 1 277 ? 11.523 25.786 29.016 1.00 12.00 277 ASP A O 1
ATOM 2311 N N . VAL A 1 278 ? 13.498 26.796 29.319 1.00 12.73 278 VAL A N 1
ATOM 2312 C CA . VAL A 1 278 ? 14.017 25.773 30.222 1.00 12.12 278 VAL A CA 1
ATOM 2313 C C . VAL A 1 278 ? 13.617 26.079 31.675 1.00 11.65 278 VAL A C 1
ATOM 2314 O O . VAL A 1 278 ? 13.643 25.202 32.548 1.00 12.36 278 VAL A O 1
ATOM 2318 N N . GLU A 1 279 ? 13.271 27.327 31.957 1.00 11.69 279 GLU A N 1
ATOM 2319 C CA . GLU A 1 279 ? 12.777 27.642 33.291 1.00 10.72 279 GLU A CA 1
ATOM 2320 C C . GLU A 1 279 ? 11.954 28.922 33.283 1.00 12.89 279 GLU A C 1
ATOM 2321 O O . GLU A 1 279 ? 12.473 30.001 33.028 1.00 12.67 279 GLU A O 1
ATOM 2327 N N . CYS A 1 280 ? 10.663 28.787 33.580 1.00 12.35 280 CYS A N 1
ATOM 2328 C CA . CYS A 1 280 ? 9.709 29.860 33.362 1.00 11.54 280 CYS A CA 1
ATOM 2329 C C . CYS A 1 280 ? 9.686 30.957 34.428 1.00 17.86 280 CYS A C 1
ATOM 2330 O O . CYS A 1 280 ? 8.611 31.414 34.836 1.00 15.61 280 CYS A O 1
ATOM 2333 N N A ASN A 1 281 ? 10.870 31.359 34.885 0.62 16.62 281 ASN A N 1
ATOM 2334 N N B ASN A 1 281 ? 10.877 31.367 34.854 0.38 16.62 281 ASN A N 1
ATOM 2335 C CA A ASN A 1 281 ? 11.021 32.555 35.704 0.62 18.06 281 ASN A CA 1
ATOM 2336 C CA B ASN A 1 281 ? 11.058 32.554 35.675 0.38 18.00 281 ASN A CA 1
ATOM 2337 C C A ASN A 1 281 ? 10.631 33.796 34.915 0.62 16.77 281 ASN A C 1
ATOM 2338 C C B ASN A 1 281 ? 10.662 33.812 34.908 0.38 16.78 281 ASN A C 1
ATOM 2339 O O A ASN A 1 281 ? 10.742 33.828 33.692 0.62 17.53 281 ASN A O 1
ATOM 2340 O O B ASN A 1 281 ? 10.783 33.865 33.685 0.38 17.52 281 ASN A O 1
ATOM 2349 N N . ASN A 1 282 ? 10.18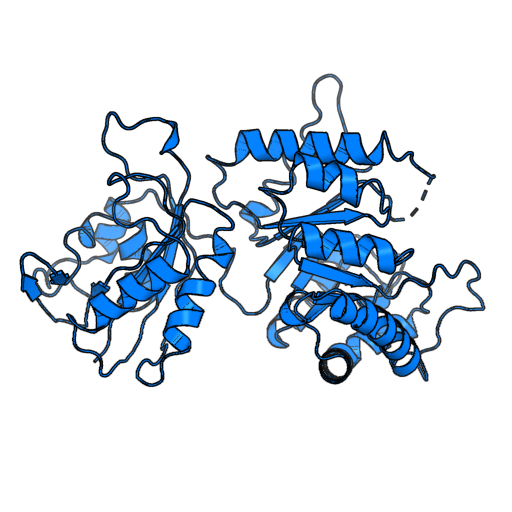3 34.815 35.633 1.00 14.17 282 ASN A N 1
ATOM 2350 C CA . ASN A 1 282 ? 9.716 36.068 35.026 1.00 16.37 282 ASN A CA 1
ATOM 2351 C C . ASN A 1 282 ? 8.846 35.859 33.797 1.00 18.25 282 ASN A C 1
ATOM 2352 O O . ASN A 1 282 ? 9.109 36.392 32.718 1.00 15.32 282 ASN A O 1
ATOM 2357 N N . ILE A 1 283 ? 7.782 35.104 33.999 1.00 15.35 283 ILE A N 1
ATOM 2358 C CA . ILE A 1 283 ? 6.831 34.832 32.955 1.00 16.85 283 ILE A CA 1
ATOM 2359 C C . ILE A 1 283 ? 6.178 36.125 32.447 1.00 17.95 283 ILE A C 1
ATOM 2360 O O . ILE A 1 283 ? 5.804 36.220 31.284 1.00 16.61 283 ILE A O 1
ATOM 2365 N N . GLU A 1 284 ? 6.059 37.128 33.310 1.00 17.56 284 GLU A N 1
ATOM 2366 C CA . GLU A 1 284 ? 5.427 38.387 32.905 1.00 16.09 284 GLU A CA 1
ATOM 2367 C C . GLU A 1 284 ? 6.193 39.124 31.791 1.00 18.34 284 GLU A C 1
ATOM 2368 O O . GLU A 1 284 ? 5.609 39.563 30.792 1.00 19.04 284 GLU A O 1
ATOM 2374 N N . GLN A 1 285 ? 7.502 39.271 31.952 1.00 16.91 285 GLN A N 1
ATOM 2375 C CA . GLN A 1 285 ? 8.305 39.972 30.955 1.00 17.46 285 GLN A CA 1
ATOM 2376 C C . GLN A 1 285 ? 8.456 39.126 29.697 1.00 18.19 285 GLN A C 1
ATOM 2377 O O . GLN A 1 285 ? 8.458 39.644 28.576 1.00 17.37 285 GLN A O 1
ATOM 2383 N N . LYS A 1 286 ? 8.590 37.820 29.900 1.00 15.82 286 LYS A N 1
ATOM 2384 C CA . LYS A 1 286 ? 8.674 36.889 28.794 1.00 19.71 286 LYS A CA 1
ATOM 2385 C C . LYS A 1 286 ? 7.382 36.911 27.998 1.00 13.88 286 LYS A C 1
ATOM 2386 O O . LYS A 1 286 ? 7.430 36.850 26.770 1.00 12.59 286 LYS A O 1
ATOM 2392 N N . ALA A 1 287 ? 6.235 36.995 28.680 1.00 12.62 287 ALA A N 1
ATOM 2393 C CA . ALA A 1 287 ? 4.952 37.043 27.984 1.00 14.68 287 ALA A CA 1
ATOM 2394 C C . ALA A 1 287 ? 4.925 38.264 27.095 1.00 13.58 287 ALA A C 1
ATOM 2395 O O . ALA A 1 287 ? 4.513 38.208 25.942 1.00 12.03 287 ALA A O 1
ATOM 2397 N N . GLN A 1 288 ? 5.373 39.381 27.642 1.00 16.10 288 GLN A N 1
ATOM 2398 C CA . GLN A 1 288 ? 5.362 40.619 26.890 1.00 17.11 288 GLN A CA 1
ATOM 2399 C C . GLN A 1 288 ? 6.233 40.474 25.635 1.00 14.03 288 GLN A C 1
ATOM 2400 O O . GLN A 1 288 ? 5.896 40.986 24.562 1.00 14.80 288 GLN A O 1
ATOM 2406 N N . LEU A 1 289 ? 7.320 39.724 25.762 1.00 14.02 289 LEU A N 1
ATOM 2407 C CA . LEU A 1 289 ? 8.256 39.533 24.661 1.00 13.75 289 LEU A CA 1
ATOM 2408 C C . LEU A 1 289 ? 7.696 38.590 23.568 1.00 12.91 289 LEU A C 1
ATOM 2409 O O . LEU A 1 289 ? 7.822 38.863 22.380 1.00 12.31 289 LEU A O 1
ATOM 2414 N N . ILE A 1 290 ? 7.091 37.482 23.976 1.00 14.22 290 ILE A N 1
ATOM 2415 C CA . ILE A 1 290 ? 6.443 36.561 23.046 1.00 13.42 290 ILE A CA 1
ATOM 2416 C C . ILE A 1 290 ? 5.334 37.296 22.269 1.00 14.60 290 ILE A C 1
ATOM 2417 O O . ILE A 1 290 ? 5.173 37.105 21.062 1.00 13.20 290 ILE A O 1
ATOM 2422 N N . ALA A 1 291 ? 4.575 38.140 22.959 1.00 15.35 291 ALA A N 1
ATOM 2423 C CA . ALA A 1 291 ? 3.535 38.933 22.309 1.00 17.66 291 ALA A CA 1
ATOM 2424 C C . ALA A 1 291 ? 4.130 39.872 21.260 1.00 18.88 291 ALA A C 1
ATOM 2425 O O . ALA A 1 291 ? 3.568 40.038 20.173 1.00 18.09 291 ALA A O 1
ATOM 2427 N N . LYS A 1 292 ? 5.273 40.472 21.594 1.00 16.19 292 LYS A N 1
ATOM 2428 C CA . LYS A 1 292 ? 5.921 41.443 20.721 1.00 15.11 292 LYS A CA 1
ATOM 2429 C C . LYS A 1 292 ? 6.402 40.795 19.430 1.00 15.27 292 LYS A C 1
ATOM 2430 O O . LYS A 1 292 ? 6.294 41.385 18.366 1.00 15.97 292 LYS A O 1
ATOM 2436 N N . TYR A 1 293 ? 6.918 39.573 19.523 1.00 16.20 293 TYR A N 1
ATOM 2437 C CA . TYR A 1 293 ? 7.499 38.912 18.359 1.00 14.27 293 TYR A CA 1
ATOM 2438 C C . TYR A 1 293 ? 6.599 37.833 17.741 1.00 16.18 293 TYR A C 1
ATOM 2439 O O . TYR A 1 293 ? 6.925 37.275 16.688 1.00 15.85 293 TYR A O 1
ATOM 2448 N N . ASN A 1 294 ? 5.476 37.555 18.389 1.00 15.42 294 ASN A N 1
ATOM 2449 C CA . ASN A 1 294 ? 4.534 36.559 17.908 1.00 14.06 294 ASN A CA 1
ATOM 2450 C C . ASN A 1 294 ? 5.193 35.209 17.587 1.00 14.23 294 ASN A C 1
ATOM 2451 O O . ASN A 1 294 ? 5.102 34.723 16.455 1.00 14.86 294 ASN A O 1
ATOM 2456 N N . LYS A 1 295 ? 5.845 34.602 18.576 1.00 13.95 295 LYS A N 1
ATOM 2457 C CA . LYS A 1 295 ? 6.451 33.289 18.378 1.00 10.25 295 LYS A CA 1
ATOM 2458 C C . LYS A 1 295 ? 5.707 32.240 19.188 1.00 10.84 295 LYS A C 1
ATOM 2459 O O . LYS A 1 295 ? 4.921 32.578 20.084 1.00 13.05 295 LYS A O 1
ATOM 2465 N N . LYS A 1 296 ? 5.942 30.971 18.870 1.00 5.95 296 LYS A N 1
ATOM 2466 C CA . LYS A 1 296 ? 5.479 29.890 19.730 1.00 8.54 296 LYS A CA 1
ATOM 2467 C C . LYS A 1 296 ? 6.287 29.873 21.038 1.00 10.30 296 LYS A C 1
ATOM 2468 O O . LYS A 1 296 ? 7.473 30.225 21.061 1.00 9.28 296 LYS A O 1
ATOM 2474 N N . TYR A 1 297 ? 5.661 29.420 22.114 1.00 9.03 297 TYR A N 1
ATOM 2475 C CA . TYR A 1 297 ? 6.320 29.421 23.420 1.00 11.06 297 TYR A CA 1
ATOM 2476 C C . TYR A 1 297 ? 5.977 28.166 24.188 1.00 8.65 297 TYR A C 1
ATOM 2477 O O . TYR A 1 297 ? 4.819 27.770 24.228 1.00 5.81 297 TYR A O 1
ATOM 2486 N N . VAL A 1 298 ? 6.999 27.564 24.795 1.00 7.61 298 VAL A N 1
ATOM 2487 C CA . VAL A 1 298 ? 6.857 26.323 25.544 1.00 8.37 298 VAL A CA 1
ATOM 2488 C C . VAL A 1 298 ? 7.022 26.547 27.052 1.00 10.31 298 VAL A C 1
ATOM 2489 O O . VAL A 1 298 ? 8.096 26.919 27.528 1.00 9.91 298 VAL A O 1
ATOM 2493 N N . ILE A 1 299 ? 5.934 26.323 27.784 1.00 10.43 299 ILE A N 1
ATOM 2494 C CA . ILE A 1 299 ? 5.935 26.352 29.236 1.00 11.81 299 ILE A CA 1
ATOM 2495 C C . ILE A 1 299 ? 6.464 25.032 29.782 1.00 10.72 299 ILE A C 1
ATOM 2496 O O . ILE A 1 299 ? 5.922 23.969 29.493 1.00 9.76 299 ILE A O 1
ATOM 2501 N N . ILE A 1 300 ? 7.513 25.100 30.584 1.00 8.63 300 ILE A N 1
ATOM 2502 C CA . ILE A 1 300 ? 8.067 23.881 31.189 1.00 11.11 300 ILE A CA 1
ATOM 2503 C C . ILE A 1 300 ? 7.826 23.843 32.713 1.00 9.60 300 ILE A C 1
ATOM 2504 O O . ILE A 1 300 ? 7.804 24.878 33.376 1.00 8.40 300 ILE A O 1
ATOM 2509 N N . HIS A 1 301 ? 7.617 22.647 33.257 1.00 10.50 301 HIS A N 1
ATOM 2510 C CA . HIS A 1 301 ? 7.476 22.492 34.705 1.00 9.81 301 HIS A CA 1
ATOM 2511 C C . HIS A 1 301 ? 8.866 22.330 35.327 1.00 7.97 301 HIS A C 1
ATOM 2512 O O . HIS A 1 301 ? 9.318 21.218 35.551 1.00 11.60 301 HIS A O 1
ATOM 2519 N N . ASN A 1 302 ? 9.542 23.451 35.555 1.00 11.30 302 ASN A N 1
ATOM 2520 C CA . ASN A 1 302 ? 10.839 23.465 36.214 1.00 13.05 302 ASN A CA 1
ATOM 2521 C C . ASN A 1 302 ? 10.828 24.454 37.373 1.00 15.52 302 ASN A C 1
ATOM 2522 O O . ASN A 1 302 ? 11.051 25.661 37.192 1.00 12.73 302 ASN A O 1
ATOM 2527 N N . LEU A 1 303 ? 10.560 23.939 38.566 1.00 14.29 303 LEU A N 1
ATOM 2528 C CA . LEU A 1 303 ? 10.377 24.799 39.725 1.00 15.67 303 LEU A CA 1
ATOM 2529 C C . LEU A 1 303 ? 11.717 25.123 40.363 1.00 18.41 303 LEU A C 1
ATOM 2530 O O . LEU A 1 303 ? 11.784 25.881 41.333 1.00 15.73 303 LEU A O 1
ATOM 2535 N N . GLY A 1 304 ? 12.792 24.562 39.815 1.00 16.34 304 GLY A N 1
ATOM 2536 C CA . GLY A 1 304 ? 14.117 24.913 40.289 1.00 23.50 304 GLY A CA 1
ATOM 2537 C C . GLY A 1 304 ? 14.343 24.315 41.652 1.00 19.46 304 GLY A C 1
ATOM 2538 O O . GLY A 1 304 ? 14.978 24.928 42.510 1.00 28.73 304 GLY A O 1
ATOM 2539 N N . ILE A 1 305 ? 13.831 23.102 41.842 1.00 16.37 305 ILE A N 1
ATOM 2540 C CA . ILE A 1 305 ? 14.056 22.344 43.078 1.00 23.22 305 ILE A CA 1
ATOM 2541 C C . ILE A 1 305 ? 15.486 21.822 43.202 1.00 22.61 305 ILE A C 1
ATOM 2542 O O . ILE A 1 305 ? 15.940 20.995 42.405 1.00 22.87 305 ILE A O 1
ATOM 2547 N N . THR A 1 306 ? 16.173 22.260 44.248 1.00 26.62 306 THR A N 1
ATOM 2548 C CA . THR A 1 306 ? 17.580 21.917 44.433 1.00 30.08 306 THR A CA 1
ATOM 2549 C C . THR A 1 306 ? 17.778 20.787 45.448 1.00 32.04 306 THR A C 1
ATOM 2550 O O . THR A 1 306 ? 18.848 20.178 45.494 1.00 36.31 306 THR A O 1
ATOM 2554 N N . ASP A 1 307 ? 16.758 20.511 46.259 1.00 31.22 307 ASP A N 1
ATOM 2555 C CA . ASP A 1 307 ? 16.829 19.407 47.220 1.00 25.74 307 ASP A CA 1
ATOM 2556 C C . ASP A 1 307 ? 16.091 18.159 46.716 1.00 24.65 307 ASP A C 1
ATOM 2557 O O . ASP A 1 307 ? 14.901 18.202 46.447 1.00 24.52 307 ASP A O 1
ATOM 2562 N N A ARG A 1 308 ? 16.826 17.059 46.617 0.50 26.25 308 ARG A N 1
ATOM 2563 N N B ARG A 1 308 ? 16.807 17.040 46.618 0.50 26.25 308 ARG A N 1
ATOM 2564 C CA A ARG A 1 308 ? 16.289 15.813 46.078 0.50 25.27 308 ARG A CA 1
ATOM 2565 C CA B ARG A 1 308 ? 16.271 15.785 46.083 0.50 25.26 308 ARG A CA 1
ATOM 2566 C C A ARG A 1 308 ? 15.170 15.207 46.935 0.50 26.67 308 ARG A C 1
ATOM 2567 C C B ARG A 1 308 ? 15.160 15.185 46.936 0.50 26.67 308 ARG A C 1
ATOM 2568 O O A ARG A 1 308 ? 14.296 14.499 46.427 0.50 26.67 308 ARG A O 1
ATOM 2569 O O B ARG A 1 308 ? 14.294 14.455 46.429 0.50 26.66 308 ARG A O 1
ATOM 2584 N N . ASN A 1 309 ? 15.198 15.476 48.235 1.00 30.04 309 ASN A N 1
ATOM 2585 C CA . ASN A 1 309 ? 14.157 15.002 49.141 1.00 26.02 309 ASN A CA 1
ATOM 2586 C C . ASN A 1 309 ? 12.817 15.643 48.828 1.00 26.25 309 ASN A C 1
ATOM 2587 O O . ASN A 1 309 ? 11.767 15.092 49.168 1.00 28.08 309 ASN A O 1
ATOM 2592 N N . GLN A 1 310 ? 12.869 16.815 48.196 1.00 24.71 310 GLN A N 1
ATOM 2593 C CA . GLN A 1 310 ? 11.673 17.579 47.863 1.00 25.14 310 GLN A CA 1
ATOM 2594 C C . GLN A 1 310 ? 11.204 17.385 46.416 1.00 26.30 310 GLN A C 1
ATOM 2595 O O . GLN A 1 310 ? 10.394 18.166 45.910 1.00 22.07 310 GLN A O 1
ATOM 2601 N N . TYR A 1 311 ? 11.696 16.337 45.761 1.00 20.46 311 TYR A N 1
ATOM 2602 C CA . TYR A 1 311 ? 11.273 16.035 44.395 1.00 22.68 311 TYR A CA 1
ATOM 2603 C C . TYR A 1 311 ? 9.827 15.550 44.374 1.00 23.08 311 TYR A C 1
ATOM 2604 O O . TYR A 1 311 ? 9.306 15.061 45.374 1.00 17.29 311 TYR A O 1
ATOM 2613 N N . LEU A 1 312 ? 9.171 15.696 43.228 1.00 19.68 312 LEU A N 1
ATOM 2614 C CA . LEU A 1 312 ? 7.744 15.409 43.129 1.00 16.96 312 LEU A CA 1
ATOM 2615 C C . LEU A 1 312 ? 7.518 13.902 43.172 1.00 16.84 312 LEU A C 1
ATOM 2616 O O . LEU A 1 312 ? 8.188 13.145 42.456 1.00 13.99 312 LEU A O 1
ATOM 2621 N N . ASP A 1 313 ? 6.615 13.460 44.049 1.00 13.39 313 ASP A N 1
ATOM 2622 C CA . ASP A 1 313 ? 6.132 12.081 44.023 1.00 13.59 313 ASP A CA 1
ATOM 2623 C C . ASP A 1 313 ? 5.086 11.967 42.912 1.00 16.28 313 ASP A C 1
ATOM 2624 O O . ASP A 1 313 ? 4.645 12.973 42.372 1.00 15.05 313 ASP A O 1
ATOM 2629 N N . LYS A 1 314 ? 4.656 10.749 42.593 1.00 17.39 314 LYS A N 1
ATOM 2630 C CA . LYS A 1 314 ? 3.754 10.524 41.455 1.00 15.28 314 LYS A CA 1
ATOM 2631 C C . LYS A 1 314 ? 2.281 10.751 41.763 1.00 18.06 314 LYS A C 1
ATOM 2632 O O . LYS A 1 314 ? 1.487 11.092 40.872 1.00 14.83 314 LYS A O 1
ATOM 2638 N N . GLU A 1 315 ? 1.899 10.568 43.022 1.00 13.60 315 GLU A N 1
ATOM 2639 C CA . GLU A 1 315 ? 0.478 10.540 43.351 1.00 15.14 315 GLU A CA 1
ATOM 2640 C C . GLU A 1 315 ? -0.189 11.898 43.239 1.00 13.44 315 GLU A C 1
ATOM 2641 O O . GLU A 1 315 ? -1.393 11.992 42.983 1.00 17.59 315 GLU A O 1
ATOM 2647 N N . ASN A 1 316 ? 0.576 12.962 43.423 1.00 12.97 316 ASN A N 1
ATOM 2648 C CA . ASN A 1 316 ? 0.009 14.301 43.251 1.00 14.58 316 ASN A CA 1
ATOM 2649 C C . ASN A 1 316 ? 0.675 15.074 42.113 1.00 12.88 316 ASN A C 1
ATOM 2650 O O . ASN A 1 316 ? 0.476 16.278 41.969 1.00 12.13 316 ASN A O 1
ATOM 2655 N N . ALA A 1 317 ? 1.418 14.351 41.282 1.00 14.17 317 ALA A N 1
ATOM 2656 C CA . ALA A 1 317 ? 2.232 14.950 40.231 1.00 13.58 317 ALA A CA 1
ATOM 2657 C C . ALA A 1 317 ? 1.395 15.658 39.160 1.00 12.56 317 ALA A C 1
ATOM 2658 O O . ALA A 1 317 ? 1.740 16.751 38.687 1.00 10.05 317 ALA A O 1
ATOM 2660 N N . ILE A 1 318 ? 0.287 15.047 38.780 1.00 11.11 318 ILE A N 1
ATOM 2661 C CA . ILE A 1 318 ? -0.517 15.634 37.732 1.00 14.70 318 ILE A CA 1
ATOM 2662 C C . ILE A 1 318 ? -1.127 16.951 38.193 1.00 15.26 318 ILE A C 1
ATOM 2663 O O . ILE A 1 318 ? -1.121 17.926 37.436 1.00 11.12 318 ILE A O 1
ATOM 2668 N N . ASP A 1 319 ? -1.636 17.005 39.426 1.00 13.20 319 ASP A N 1
ATOM 2669 C CA . ASP A 1 319 ? -2.137 18.267 39.955 1.00 10.35 319 ASP A CA 1
ATOM 2670 C C . ASP A 1 319 ? -0.980 19.274 40.091 1.00 11.08 319 ASP A C 1
ATOM 2671 O O . ASP A 1 319 ? -1.141 20.448 39.768 1.00 11.00 319 ASP A O 1
ATOM 2676 N N . ASN A 1 320 ? 0.185 18.831 40.560 1.00 12.16 320 ASN A N 1
ATOM 2677 C CA . ASN A 1 320 ? 1.323 19.755 40.741 1.00 14.80 320 ASN A CA 1
ATOM 2678 C C . ASN A 1 320 ? 1.760 20.351 39.395 1.00 10.35 320 ASN A C 1
ATOM 2679 O O . AS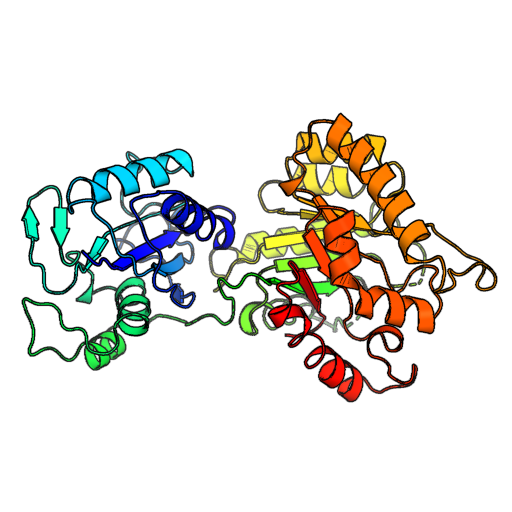N A 1 320 ? 1.993 21.549 39.275 1.00 12.45 320 ASN A O 1
ATOM 2684 N N . VAL A 1 321 ? 1.847 19.505 38.379 1.00 12.87 321 VAL A N 1
ATOM 2685 C CA . VAL A 1 321 ? 2.254 19.932 37.045 1.00 11.31 321 VAL A CA 1
ATOM 2686 C C . VAL A 1 321 ? 1.217 20.892 36.446 1.00 14.19 321 VAL A C 1
ATOM 2687 O O . VAL A 1 321 ? 1.530 22.046 36.102 1.00 11.26 321 VAL A O 1
ATOM 2691 N N . CYS A 1 322 ? -0.025 20.425 36.338 1.00 10.98 322 CYS A N 1
ATOM 2692 C CA . CYS A 1 322 ? -1.078 21.227 35.730 1.00 12.47 322 CYS A CA 1
ATOM 2693 C C . CYS A 1 322 ? -1.337 22.543 36.455 1.00 13.12 322 CYS A C 1
ATOM 2694 O O . CYS A 1 322 ? -1.502 23.567 35.804 1.00 13.99 322 CYS A O 1
ATOM 2697 N N . ASP A 1 323 ? -1.344 22.531 37.788 1.00 8.71 323 ASP A N 1
ATOM 2698 C CA . ASP A 1 323 ? -1.575 23.759 38.531 1.00 13.31 323 ASP A CA 1
ATOM 2699 C C . ASP A 1 323 ? -0.576 24.824 38.096 1.00 10.58 323 ASP A C 1
ATOM 2700 O O . ASP A 1 323 ? -0.937 25.970 37.866 1.00 15.12 323 ASP A O 1
ATOM 2705 N N . TYR A 1 324 ? 0.684 24.424 37.977 1.00 11.87 324 TYR A N 1
ATOM 2706 C CA . TYR A 1 324 ? 1.787 25.337 37.701 1.00 11.77 324 TYR A CA 1
ATOM 2707 C C . TYR A 1 324 ? 1.729 25.876 36.267 1.00 11.94 324 TYR A C 1
ATOM 2708 O O . TYR A 1 324 ? 1.792 27.080 36.018 1.00 12.67 324 TYR A O 1
ATOM 2717 N N . ILE A 1 325 ? 1.564 24.964 35.329 1.00 13.99 325 ILE A N 1
ATOM 2718 C CA . ILE A 1 325 ? 1.503 25.332 33.922 1.00 11.59 325 ILE A CA 1
ATOM 2719 C C . ILE A 1 325 ? 0.261 26.172 33.609 1.00 8.94 325 ILE A C 1
ATOM 2720 O O . ILE A 1 325 ? 0.338 27.127 32.854 1.00 8.41 325 ILE A O 1
ATOM 2725 N N . GLU A 1 326 ? -0.873 25.814 34.201 1.00 13.39 326 GLU A N 1
ATOM 2726 C CA . GLU A 1 326 ? -2.105 26.574 34.031 1.00 14.69 326 GLU A CA 1
ATOM 2727 C C . GLU A 1 326 ? -1.875 28.003 34.463 1.00 10.76 326 GLU A C 1
ATOM 2728 O O . GLU A 1 326 ? -2.261 28.939 33.778 1.00 15.74 326 GLU A O 1
ATOM 2734 N N . GLN A 1 327 ? -1.200 28.167 35.591 1.00 14.85 327 GLN A N 1
ATOM 2735 C CA . GLN A 1 327 ? -0.934 29.485 36.136 1.00 13.32 327 GLN A CA 1
ATOM 2736 C C . GLN A 1 327 ? -0.056 30.299 35.195 1.00 14.74 327 GLN A C 1
ATOM 2737 O O . GLN A 1 327 ? -0.255 31.492 35.028 1.00 18.51 327 GLN A O 1
ATOM 2743 N N . LYS A 1 328 ? 0.931 29.649 34.597 1.00 13.67 328 LYS A N 1
ATOM 2744 C CA . LYS A 1 328 ? 1.792 30.298 33.629 1.00 12.50 328 LYS A CA 1
ATOM 2745 C C . LYS A 1 328 ? 1.009 30.525 32.342 1.00 12.20 328 LYS A C 1
ATOM 2746 O O . LYS A 1 328 ? 1.175 31.546 31.682 1.00 11.21 328 LYS A O 1
ATOM 2752 N N . LYS A 1 329 ? 0.159 29.568 31.979 1.00 14.19 329 LYS A N 1
ATOM 2753 C CA . LYS A 1 329 ? -0.656 29.719 30.770 1.00 11.40 329 LYS A CA 1
ATOM 2754 C C . LYS A 1 329 ? -1.500 30.974 30.864 1.00 13.89 329 LYS A C 1
ATOM 2755 O O . LYS A 1 329 ? -1.492 31.792 29.955 1.00 14.77 329 LYS A O 1
ATOM 2761 N N . GLN A 1 330 ? -2.219 31.141 31.975 1.00 15.81 330 GLN A N 1
ATOM 2762 C CA . GLN A 1 330 ? -3.115 32.285 32.115 1.00 13.93 330 GLN A CA 1
ATOM 2763 C C . GLN A 1 330 ? -2.371 33.602 31.998 1.00 15.52 330 GLN A C 1
ATOM 2764 O O . GLN A 1 330 ? -2.888 34.551 31.430 1.00 17.20 330 GLN A O 1
ATOM 2770 N N . ILE A 1 331 ? -1.144 33.669 32.502 1.00 13.06 331 ILE A N 1
ATOM 2771 C CA . ILE A 1 331 ? -0.381 34.905 32.404 1.00 15.36 331 ILE A CA 1
ATOM 2772 C C . ILE A 1 331 ? -0.104 35.225 30.940 1.00 16.92 331 ILE A C 1
ATOM 2773 O O . ILE A 1 331 ? -0.198 36.374 30.511 1.00 15.82 331 ILE A O 1
ATOM 2778 N N . LEU A 1 332 ? 0.223 34.192 30.172 1.00 14.58 332 LEU A N 1
ATOM 2779 C CA . LEU A 1 332 ? 0.495 34.356 28.755 1.00 13.86 332 LEU A CA 1
ATOM 2780 C C . LEU A 1 332 ? -0.769 34.842 28.068 1.00 12.88 332 LEU A C 1
ATOM 2781 O O . LEU A 1 332 ? -0.757 35.806 27.323 1.00 17.80 332 LEU A O 1
ATOM 2786 N N . LEU A 1 333 ? -1.878 34.179 28.337 1.00 22.74 333 LEU A N 1
ATOM 2787 C CA . LEU A 1 333 ? -3.166 34.585 27.763 1.00 18.44 333 LEU A CA 1
ATOM 2788 C C . LEU A 1 333 ? -3.519 36.033 28.091 1.00 20.79 333 LEU A C 1
ATOM 2789 O O . LEU A 1 333 ? -4.035 36.762 27.239 1.00 18.16 333 LEU A O 1
ATOM 2794 N N . LYS A 1 334 ? -3.245 36.452 29.322 1.00 18.41 334 LYS A N 1
ATOM 2795 C CA . LYS A 1 334 ? -3.608 37.804 29.748 1.00 22.24 334 LYS A CA 1
ATOM 2796 C C . LYS A 1 334 ? -2.755 38.855 29.035 1.00 21.05 334 LYS A C 1
ATOM 2797 O O . LYS A 1 334 ? -3.025 40.056 29.150 1.00 16.92 334 LYS A O 1
ATOM 2803 N N . HIS A 1 335 ? -1.729 38.406 28.301 1.00 18.47 335 HIS A N 1
ATOM 2804 C CA . HIS A 1 335 ? -0.916 39.309 27.467 1.00 21.73 335 HIS A CA 1
ATOM 2805 C C . HIS A 1 335 ? -1.265 39.225 25.969 1.00 20.28 335 HIS A C 1
ATOM 2806 O O . HIS A 1 335 ? -0.483 39.651 25.099 1.00 24.15 335 HIS A O 1
ATOM 2813 N N . GLY A 1 336 ? -2.444 38.688 25.669 1.00 19.41 336 GLY A N 1
ATOM 2814 C CA . GLY A 1 336 ? -2.952 38.688 24.318 1.00 21.87 336 GLY A CA 1
ATOM 2815 C C . GLY A 1 336 ? -2.471 37.532 23.462 1.00 22.79 336 GLY A C 1
ATOM 2816 O O . GLY A 1 336 ? -2.870 37.408 22.302 1.00 24.52 336 GLY A O 1
ATOM 2817 N N . ILE A 1 337 ? -1.623 36.686 24.035 1.00 19.28 337 ILE A N 1
ATOM 2818 C CA . ILE A 1 337 ? -1.025 35.580 23.307 1.00 19.91 337 ILE A CA 1
ATOM 2819 C C . ILE A 1 337 ? -2.075 34.521 23.030 1.00 15.67 337 ILE A C 1
ATOM 2820 O O . ILE A 1 337 ? -2.838 34.137 23.915 1.00 17.05 337 ILE A O 1
ATOM 2825 N N . ALA A 1 338 ? -2.106 34.061 21.785 1.00 14.94 338 ALA A N 1
ATOM 2826 C CA . ALA A 1 338 ? -3.077 33.079 21.334 1.00 14.96 338 ALA A CA 1
ATOM 2827 C C . ALA A 1 338 ? -2.741 31.708 21.912 1.00 18.98 338 ALA A C 1
ATOM 2828 O O . ALA A 1 338 ? -1.611 31.234 21.798 1.00 16.06 338 ALA A O 1
ATOM 2830 N N . GLN A 1 339 ? -3.725 31.078 22.549 1.00 16.61 339 GLN A N 1
ATOM 2831 C CA . GLN A 1 339 ? -3.515 29.799 23.193 1.00 14.52 339 GLN A CA 1
ATOM 2832 C C . GLN A 1 339 ? -2.909 28.759 22.248 1.00 13.27 339 GLN A C 1
ATOM 2833 O O . GLN A 1 339 ? -2.184 27.872 22.689 1.00 14.02 339 GLN A O 1
ATOM 2839 N N . GLN A 1 340 ? -3.191 28.868 20.955 1.00 15.18 340 GLN A N 1
ATOM 2840 C CA . GLN A 1 340 ? -2.721 27.868 20.006 1.00 14.52 340 GLN A CA 1
ATOM 2841 C C . GLN A 1 340 ? -1.216 28.003 19.760 1.00 12.78 340 GLN A C 1
ATOM 2842 O O . GLN A 1 340 ? -0.591 27.095 19.207 1.00 14.24 340 GLN A O 1
ATOM 2848 N N . ASN A 1 341 ? -0.644 29.122 20.190 1.00 9.33 341 ASN A N 1
ATOM 2849 C CA . ASN A 1 341 ? 0.803 29.330 20.129 1.00 8.21 341 ASN A CA 1
ATOM 2850 C C . ASN A 1 341 ? 1.601 28.890 21.355 1.00 10.94 341 ASN A C 1
ATOM 2851 O O . ASN A 1 341 ? 2.831 29.099 21.422 1.00 10.34 341 ASN A O 1
ATOM 2856 N N . ILE A 1 342 ? 0.921 28.273 22.313 1.00 8.10 342 ILE A N 1
ATOM 2857 C CA . ILE A 1 342 ? 1.567 27.864 23.553 1.00 10.23 342 ILE A CA 1
ATOM 2858 C C . ILE A 1 342 ? 1.600 26.351 23.659 1.00 9.53 342 ILE A C 1
ATOM 2859 O O . ILE A 1 342 ? 0.577 25.706 23.443 1.00 9.82 342 ILE A O 1
ATOM 2864 N N . TYR A 1 343 ? 2.763 25.800 24.002 1.00 7.23 343 TYR A N 1
ATOM 2865 C CA . TYR A 1 343 ? 2.938 24.360 24.211 1.00 7.23 343 TYR A CA 1
ATOM 2866 C C . TYR A 1 343 ? 3.307 24.144 25.678 1.00 9.72 343 TYR A C 1
ATOM 2867 O O . TYR A 1 343 ? 3.803 25.065 26.316 1.00 6.80 343 TYR A O 1
ATOM 2876 N N . PHE A 1 344 ? 3.096 22.933 26.196 1.00 10.23 344 PHE A N 1
ATOM 2877 C CA . PHE A 1 344 ? 3.592 22.573 27.536 1.00 13.49 344 PHE A CA 1
ATOM 2878 C C . PHE A 1 344 ? 4.661 21.470 27.464 1.00 14.37 344 PHE A C 1
ATOM 2879 O O . PHE A 1 344 ? 4.737 20.708 26.504 1.00 10.73 344 PHE A O 1
ATOM 2887 N N . ASP A 1 345 ? 5.488 21.394 28.494 1.00 12.36 345 ASP A N 1
ATOM 2888 C CA . ASP A 1 345 ? 6.547 20.413 28.557 1.00 11.52 345 ASP A CA 1
ATOM 2889 C C . ASP A 1 345 ? 6.686 19.945 30.010 1.00 9.61 345 ASP A C 1
ATOM 2890 O O . ASP A 1 345 ? 6.968 20.743 30.881 1.00 10.70 345 ASP A O 1
ATOM 2895 N N . ILE A 1 346 ? 6.479 18.653 30.242 1.00 10.71 346 ILE A N 1
ATOM 2896 C CA . ILE A 1 346 ? 6.509 18.059 31.580 1.00 12.50 346 ILE A CA 1
ATOM 2897 C C . ILE A 1 346 ? 7.818 18.366 32.307 1.00 16.55 346 ILE A C 1
ATOM 2898 O O . ILE A 1 346 ? 7.834 18.544 33.543 1.00 12.80 346 ILE A O 1
ATOM 2903 N N . GLY A 1 347 ? 8.914 18.395 31.547 1.00 9.62 347 GLY A N 1
ATOM 2904 C CA . GLY A 1 347 ? 10.232 18.613 32.110 1.00 13.52 347 GLY A CA 1
ATOM 2905 C C . GLY A 1 347 ? 10.626 17.462 33.027 1.00 15.97 347 GLY A C 1
ATOM 2906 O O . GLY A 1 347 ? 10.760 17.631 34.241 1.00 15.75 347 GLY A O 1
ATOM 2907 N N . PHE A 1 348 ? 10.838 16.290 32.434 1.00 14.67 348 PHE A N 1
ATOM 2908 C CA . PHE A 1 348 ? 11.136 15.075 33.191 1.00 15.38 348 PHE A CA 1
ATOM 2909 C C . PHE A 1 348 ? 12.396 15.137 34.047 1.00 19.60 348 PHE A C 1
ATOM 2910 O O . PHE A 1 348 ? 12.478 14.481 35.101 1.00 19.68 348 PHE A O 1
ATOM 2918 N N . GLY A 1 349 ? 13.359 15.935 33.601 1.00 17.70 349 GLY A N 1
ATOM 2919 C CA . GLY A 1 349 ? 14.671 15.974 34.208 1.00 22.79 349 GLY A CA 1
ATOM 2920 C C . GLY A 1 349 ? 14.740 16.997 35.316 1.00 18.85 349 GLY A C 1
ATOM 2921 O O . GLY A 1 349 ? 15.806 17.228 35.875 1.00 21.58 349 GLY A O 1
ATOM 2922 N N . PHE A 1 350 ? 13.603 17.611 35.637 1.00 17.44 350 PHE A N 1
ATOM 2923 C CA . PHE A 1 350 ? 13.574 18.657 36.653 1.00 17.24 350 PHE A CA 1
ATOM 2924 C C . PHE A 1 350 ? 12.653 18.307 37.823 1.00 16.58 350 PHE A C 1
ATOM 2925 O O . PHE A 1 350 ? 11.428 18.252 37.674 1.00 13.72 350 PHE A O 1
ATOM 2933 N N . GLY A 1 351 ? 13.254 18.081 38.988 1.00 14.36 351 GLY A N 1
ATOM 2934 C CA . GLY A 1 351 ? 12.515 18.034 40.238 1.00 18.32 351 GLY A CA 1
ATOM 2935 C C . GLY A 1 351 ? 11.529 16.892 40.362 1.00 15.08 351 GLY A C 1
ATOM 2936 O O . GLY A 1 351 ? 10.590 16.983 41.153 1.00 16.74 351 GLY A O 1
ATOM 2937 N N . LYS A 1 352 ? 11.734 15.825 39.595 1.00 15.97 352 LYS A N 1
ATOM 2938 C CA . LYS A 1 352 ? 10.814 14.693 39.597 1.00 16.20 352 LYS A CA 1
ATOM 2939 C C . LYS A 1 352 ? 11.543 13.389 39.859 1.00 20.87 352 LYS A C 1
ATOM 2940 O O . LYS A 1 352 ? 12.615 13.149 39.308 1.00 20.36 352 LYS A O 1
ATOM 2946 N N . LYS A 1 353 ? 10.971 12.540 40.711 1.00 19.18 353 LYS A N 1
ATOM 2947 C CA . LYS A 1 353 ? 11.563 11.228 40.944 1.00 22.70 353 LYS A CA 1
ATOM 2948 C C . LYS A 1 353 ? 11.307 10.331 39.739 1.00 22.50 353 LYS A C 1
ATOM 2949 O O . LYS A 1 353 ? 10.422 10.606 38.915 1.00 19.18 353 LYS A O 1
ATOM 2955 N N . SER A 1 354 ? 12.075 9.251 39.644 1.00 22.12 354 SER A N 1
ATOM 2956 C CA . SER A 1 354 ? 12.059 8.401 38.457 1.00 22.59 354 SER A CA 1
ATOM 2957 C C . SER A 1 354 ? 10.670 7.879 38.165 1.00 26.22 354 SER A C 1
ATOM 2958 O O . SER A 1 354 ? 10.197 7.934 37.026 1.00 21.96 354 SER A O 1
ATOM 2961 N N . ASP A 1 355 ? 10.013 7.355 39.191 1.00 19.40 355 ASP A N 1
ATOM 2962 C CA . ASP A 1 355 ? 8.686 6.788 39.000 1.00 23.39 355 ASP A CA 1
ATOM 2963 C C . ASP A 1 355 ? 7.664 7.880 38.679 1.00 19.62 355 ASP A C 1
ATOM 2964 O O . ASP A 1 355 ? 6.642 7.625 38.042 1.00 20.36 355 ASP A O 1
ATOM 2969 N N . THR A 1 356 ? 7.954 9.099 39.103 1.00 19.62 356 THR A N 1
ATOM 2970 C CA . THR A 1 356 ? 7.103 10.235 38.782 1.00 13.55 356 THR A CA 1
ATOM 2971 C C . THR A 1 356 ? 7.210 10.591 37.293 1.00 17.90 356 THR A C 1
ATOM 2972 O O . THR A 1 356 ? 6.198 10.801 36.625 1.00 12.73 356 THR A O 1
ATOM 2976 N N . ALA A 1 357 ? 8.435 10.677 36.782 1.00 16.48 357 ALA A N 1
ATOM 2977 C CA . ALA A 1 357 ? 8.631 10.973 35.366 1.00 18.28 357 ALA A CA 1
ATOM 2978 C C . ALA A 1 357 ? 7.900 9.930 34.534 1.00 18.22 357 ALA A C 1
ATOM 2979 O O . ALA A 1 357 ? 7.045 10.258 33.714 1.00 18.43 357 ALA A O 1
ATOM 2981 N N . ARG A 1 358 ? 8.244 8.669 34.757 1.00 21.06 358 ARG A N 1
ATOM 2982 C CA . ARG A 1 358 ? 7.570 7.552 34.104 1.00 21.36 358 ARG A CA 1
ATOM 2983 C C . ARG A 1 358 ? 6.050 7.703 34.200 1.00 24.53 358 ARG A C 1
ATOM 2984 O O . ARG A 1 358 ? 5.330 7.428 33.244 1.00 26.51 358 ARG A O 1
ATOM 2992 N N . TYR A 1 359 ? 5.552 8.146 35.352 1.00 19.25 359 TYR A N 1
ATOM 2993 C CA . TYR A 1 359 ? 4.109 8.217 35.559 1.00 20.68 359 TYR A CA 1
ATOM 2994 C C . TYR A 1 359 ? 3.492 9.358 34.767 1.00 19.35 359 TYR A C 1
ATOM 2995 O O . TYR A 1 359 ? 2.419 9.217 34.181 1.00 18.92 359 TYR A O 1
ATOM 3004 N N . LEU A 1 360 ? 4.163 10.503 34.755 1.00 17.00 360 LEU A N 1
ATOM 3005 C CA . LEU A 1 360 ? 3.666 11.651 34.006 1.00 17.12 360 LEU A CA 1
ATOM 3006 C C . LEU A 1 360 ? 3.621 11.322 32.512 1.00 17.88 360 LEU A C 1
ATOM 3007 O O . LEU A 1 360 ? 2.678 11.695 31.812 1.00 17.55 360 LEU A O 1
ATOM 3012 N N . LEU A 1 361 ? 4.618 10.580 32.047 1.00 19.12 361 LEU A N 1
ATOM 3013 C CA . LEU A 1 361 ? 4.688 10.167 30.650 1.00 19.09 361 LEU A CA 1
ATOM 3014 C C . LEU A 1 361 ? 3.550 9.226 30.254 1.00 21.56 361 LEU A C 1
ATOM 3015 O O . LEU A 1 361 ? 2.967 9.363 29.175 1.00 19.90 361 LEU A O 1
ATOM 3020 N N . GLU A 1 362 ? 3.238 8.271 31.123 1.00 22.63 362 GLU A N 1
ATOM 3021 C CA . GLU A 1 362 ? 2.176 7.301 30.854 1.00 20.40 362 GLU A CA 1
ATOM 3022 C C . GLU A 1 362 ? 0.813 7.963 30.807 1.00 20.36 362 GLU A C 1
ATOM 3023 O O . GLU A 1 362 ? -0.117 7.439 30.209 1.00 18.63 362 GLU A O 1
ATOM 3029 N N . ASN A 1 363 ? 0.692 9.106 31.466 1.00 17.66 363 ASN A N 1
ATOM 3030 C CA . ASN A 1 363 ? -0.589 9.792 31.568 1.00 18.02 363 ASN A CA 1
ATOM 3031 C C . ASN A 1 363 ? -0.610 11.089 30.781 1.00 19.66 363 ASN A C 1
ATOM 3032 O O . ASN A 1 363 ? -1.430 11.965 31.049 1.00 16.09 363 ASN A O 1
ATOM 3037 N N . ILE A 1 364 ? 0.283 11.185 29.796 1.00 18.51 364 ILE A N 1
ATOM 3038 C CA . ILE A 1 364 ? 0.490 12.406 29.004 1.00 19.50 364 ILE A CA 1
ATOM 3039 C C . ILE A 1 364 ? -0.785 12.919 28.312 1.00 19.19 364 ILE A C 1
ATOM 3040 O O . ILE A 1 364 ? -1.009 14.136 28.200 1.00 17.75 364 ILE A O 1
ATOM 3045 N N . ILE A 1 365 ? -1.629 12.005 27.853 1.00 16.37 365 ILE A N 1
ATOM 3046 C CA . ILE A 1 365 ? -2.829 12.414 27.136 1.00 16.80 365 ILE A CA 1
ATOM 3047 C C . ILE A 1 365 ? -3.803 13.116 28.071 1.00 15.77 365 ILE A C 1
ATOM 3048 O O . ILE A 1 365 ? -4.362 14.155 27.729 1.00 19.59 365 ILE A O 1
ATOM 3053 N N . GLU A 1 366 ? -3.990 12.567 29.264 1.00 20.49 366 GLU A N 1
ATOM 3054 C CA . GLU A 1 366 ? -4.808 13.232 30.273 1.00 20.90 366 GLU A CA 1
ATOM 3055 C C . GLU A 1 366 ? -4.312 14.659 30.535 1.00 16.17 366 GLU A C 1
ATOM 3056 O O . GLU A 1 366 ? -5.106 15.587 30.686 1.00 17.62 366 GLU A O 1
ATOM 3062 N N . ILE A 1 367 ? -2.997 14.831 30.594 1.00 18.01 367 ILE A N 1
ATOM 3063 C CA . ILE A 1 367 ? -2.402 16.136 30.912 1.00 15.05 367 ILE A CA 1
ATOM 3064 C C . ILE A 1 367 ? -2.648 17.138 29.786 1.00 16.48 367 ILE A C 1
ATOM 3065 O O . ILE A 1 367 ? -3.030 18.286 30.048 1.00 15.35 367 ILE A O 1
ATOM 3070 N N . LYS A 1 368 ? -2.415 16.717 28.544 1.00 14.38 368 LYS A N 1
ATOM 3071 C CA . LYS A 1 368 ? -2.689 17.565 27.397 1.00 11.61 368 LYS A CA 1
ATOM 3072 C C . LYS A 1 368 ? -4.160 18.014 27.395 1.00 17.62 368 LYS A C 1
ATOM 3073 O O . LYS A 1 368 ? -4.505 19.186 27.137 1.00 14.14 368 LYS A O 1
ATOM 3079 N N . ARG A 1 369 ? -5.018 17.057 27.694 1.00 18.77 369 ARG A N 1
ATOM 3080 C CA . ARG A 1 369 ? -6.461 17.289 27.662 1.00 19.41 369 ARG A CA 1
ATOM 3081 C C . ARG A 1 369 ? -6.866 18.319 28.715 1.00 19.38 369 ARG A C 1
ATOM 3082 O O . ARG A 1 369 ? -7.616 19.258 28.437 1.00 18.58 369 ARG A O 1
ATOM 3090 N N . ARG A 1 370 ? -6.351 18.149 29.924 1.00 16.35 370 ARG A N 1
ATOM 3091 C CA . ARG A 1 370 ? -6.674 19.046 31.010 1.00 20.23 370 ARG A CA 1
ATOM 3092 C C . ARG A 1 370 ? -6.090 20.438 30.777 1.00 14.74 370 ARG A C 1
ATOM 3093 O O . ARG A 1 370 ? -6.759 21.445 31.025 1.00 11.74 370 ARG A O 1
ATOM 3101 N N . LEU A 1 371 ? -4.846 20.489 30.300 1.00 14.34 371 LEU A N 1
ATOM 3102 C CA . LEU A 1 371 ? -4.188 21.758 30.009 1.00 13.62 371 LEU A CA 1
ATOM 3103 C C . LEU A 1 371 ? -4.737 22.475 28.770 1.00 14.34 371 LEU A C 1
ATOM 3104 O O . LEU A 1 371 ? -4.679 23.695 28.686 1.00 15.26 371 LEU A O 1
ATOM 3109 N N . GLU A 1 372 ? -5.283 21.719 27.822 1.00 15.91 372 GLU A N 1
ATOM 3110 C CA . GLU A 1 372 ? -5.734 22.289 26.547 1.00 18.41 372 GLU A CA 1
ATOM 3111 C C . GLU A 1 372 ? -4.602 23.059 25.862 1.00 15.43 372 GLU A C 1
ATOM 3112 O O . GLU A 1 372 ? -4.806 24.145 25.304 1.00 13.19 372 GLU A O 1
ATOM 3118 N N . LEU A 1 373 ? -3.411 22.480 25.913 1.00 13.09 373 LEU A N 1
ATOM 3119 C CA . LEU A 1 373 ? -2.261 23.025 25.217 1.00 13.87 373 LEU A CA 1
ATOM 3120 C C . LEU A 1 373 ? -1.594 21.880 24.488 1.00 9.48 373 LEU A C 1
ATOM 3121 O O . LEU A 1 373 ? -1.689 20.764 24.933 1.00 13.46 373 LEU A O 1
ATOM 3126 N N . LYS A 1 374 ? -0.898 22.152 23.390 1.00 12.87 374 LYS A N 1
ATOM 3127 C CA . LYS A 1 374 ? -0.153 21.108 22.693 1.00 9.29 374 LYS A CA 1
ATOM 3128 C C . LYS A 1 374 ? 1.067 20.702 23.507 1.00 11.81 374 LYS A C 1
ATOM 3129 O O . LYS A 1 374 ? 1.602 21.510 24.252 1.00 6.96 374 LYS A O 1
ATOM 3135 N N . ALA A 1 375 ? 1.522 19.465 23.300 1.00 9.56 375 ALA A N 1
ATOM 3136 C CA . ALA A 1 375 ? 2.584 18.864 24.089 1.00 12.16 375 ALA A CA 1
ATOM 3137 C C . ALA A 1 375 ? 3.917 18.804 23.356 1.00 10.25 375 ALA A C 1
ATOM 3138 O O . ALA A 1 375 ? 3.972 18.451 22.173 1.00 8.42 375 ALA A O 1
ATOM 3140 N N . LEU A 1 376 ? 4.980 19.152 24.079 1.00 10.75 376 LEU A N 1
ATOM 3141 C CA . LEU A 1 376 ? 6.355 18.921 23.644 1.00 10.47 376 LEU A CA 1
ATOM 3142 C C . LEU A 1 376 ? 6.928 17.892 24.620 1.00 15.40 376 LEU A C 1
ATOM 3143 O O . LEU A 1 376 ? 6.947 18.125 25.840 1.00 11.01 376 LEU A O 1
ATOM 3148 N N . VAL A 1 377 ? 7.339 16.737 24.105 1.00 13.72 377 VAL A N 1
ATOM 3149 C CA . VAL A 1 377 ? 7.782 15.630 24.964 1.00 9.45 377 VAL A CA 1
ATOM 3150 C C . VAL A 1 377 ? 9.283 15.417 24.773 1.00 13.03 377 VAL A C 1
ATOM 3151 O O . VAL A 1 377 ? 9.739 15.107 23.668 1.00 10.06 377 VAL A O 1
ATOM 3155 N N . GLY A 1 378 ? 10.042 15.608 25.846 1.00 10.43 378 GLY A N 1
ATOM 3156 C CA . GLY A 1 378 ? 11.491 15.505 25.787 1.00 13.90 378 GLY A CA 1
ATOM 3157 C C . GLY A 1 378 ? 11.936 14.249 26.505 1.00 19.15 378 GLY A C 1
ATOM 3158 O O . GLY A 1 378 ? 12.389 14.295 27.657 1.00 20.23 378 GLY A O 1
ATOM 3159 N N . HIS A 1 379 ? 11.781 13.120 25.829 1.00 12.72 379 HIS A N 1
ATOM 3160 C CA . HIS A 1 379 ? 12.037 11.821 26.429 1.00 14.98 379 HIS A CA 1
ATOM 3161 C C . HIS A 1 379 ? 13.395 11.289 26.051 1.00 21.14 379 HIS A C 1
ATOM 3162 O O . HIS A 1 379 ? 13.838 10.297 26.614 1.00 15.67 379 HIS A O 1
ATOM 3169 N N . SER A 1 380 ? 14.049 11.914 25.073 1.00 19.28 380 SER A N 1
ATOM 3170 C CA . SER A 1 380 ? 15.218 11.278 24.474 1.00 18.86 380 SER A CA 1
ATOM 3171 C C . SER A 1 380 ? 16.401 11.073 25.430 1.00 16.91 380 SER A C 1
ATOM 3172 O O . SER A 1 380 ? 16.933 12.026 25.997 1.00 16.74 380 SER A O 1
ATOM 3175 N N . ARG A 1 381 ? 16.820 9.819 25.550 1.00 14.71 381 ARG A N 1
ATOM 3176 C CA . ARG A 1 381 ? 17.979 9.431 26.362 1.00 20.91 381 ARG A CA 1
ATOM 3177 C C . ARG A 1 381 ? 17.810 9.655 27.874 1.00 20.61 381 ARG A C 1
ATOM 3178 O O . ARG A 1 381 ? 18.798 9.711 28.603 1.00 20.32 381 ARG A O 1
ATOM 3186 N N . LYS A 1 382 ? 16.572 9.771 28.342 1.00 14.34 382 LYS A N 1
ATOM 3187 C CA . LYS A 1 382 ? 16.314 9.890 29.772 1.00 20.67 382 LYS A CA 1
ATOM 3188 C C . LYS A 1 382 ? 15.904 8.530 30.308 1.00 23.01 382 LYS A C 1
ATOM 3189 O O . LYS A 1 382 ? 14.793 8.065 30.048 1.00 16.50 382 LYS A O 1
ATOM 3195 N N . PRO A 1 383 ? 16.819 7.878 31.053 1.00 23.51 383 PRO A N 1
ATOM 3196 C CA . PRO A 1 383 ? 16.569 6.509 31.516 1.00 22.07 383 PRO A CA 1
ATOM 3197 C C . PRO A 1 383 ? 15.257 6.400 32.284 1.00 22.08 383 PRO A C 1
ATOM 3198 O O . PRO A 1 383 ? 14.512 5.443 32.089 1.00 20.95 383 PRO A O 1
ATOM 3202 N N . SER A 1 384 ? 14.980 7.381 33.134 1.00 16.39 384 SER A N 1
ATOM 3203 C CA . SER A 1 384 ? 13.789 7.345 33.971 1.00 26.69 384 SER A CA 1
ATOM 3204 C C . SER A 1 384 ? 12.542 7.236 33.110 1.00 29.42 384 SER A C 1
ATOM 3205 O O . SER A 1 384 ? 11.651 6.432 33.396 1.00 29.06 384 SER A O 1
ATOM 3208 N N . VAL A 1 385 ? 12.499 8.034 32.043 1.00 22.25 385 VAL A N 1
ATOM 3209 C CA . VAL A 1 385 ? 11.319 8.134 31.188 1.00 24.79 385 VAL A CA 1
ATOM 3210 C C . VAL A 1 385 ? 11.193 6.862 30.359 1.00 21.00 385 VAL A C 1
ATOM 3211 O O . VAL A 1 385 ? 10.105 6.334 30.161 1.00 23.27 385 VAL A O 1
ATOM 3215 N N . LEU A 1 386 ? 12.337 6.368 29.909 1.00 23.60 386 LEU A N 1
ATOM 3216 C CA . LEU A 1 386 ? 12.418 5.200 29.050 1.00 20.83 386 LEU A CA 1
ATOM 3217 C C . LEU A 1 386 ? 12.277 3.908 29.851 1.00 26.92 386 LEU A C 1
ATOM 3218 O O . LEU A 1 386 ? 12.276 2.819 29.285 1.00 24.88 386 LEU A O 1
ATOM 3223 N N . GLY A 1 387 ? 12.179 4.023 31.174 1.00 26.47 387 GLY A N 1
ATOM 3224 C CA . GLY A 1 387 ? 12.021 2.855 32.019 1.00 24.30 387 GLY A CA 1
ATOM 3225 C C . GLY A 1 387 ? 13.280 2.015 32.005 1.00 31.92 387 GLY A C 1
ATOM 3226 O O . GLY A 1 387 ? 13.231 0.792 32.170 1.00 35.71 387 GLY A O 1
ATOM 3227 N N . LEU A 1 388 ? 14.419 2.672 31.805 1.00 27.74 388 LEU A N 1
ATOM 3228 C CA . LEU A 1 388 ? 15.685 1.971 31.682 1.00 27.22 388 LEU A CA 1
ATOM 3229 C C . LEU A 1 388 ? 16.578 2.213 32.890 1.00 27.09 388 LEU A C 1
ATOM 3230 O O . LEU A 1 388 ? 16.295 3.069 33.724 1.00 24.23 388 LEU A O 1
ATOM 3235 N N . ALA A 1 389 ? 17.664 1.456 32.972 1.00 24.64 389 ALA A N 1
ATOM 3236 C CA . ALA A 1 389 ? 18.656 1.676 34.011 1.00 25.78 389 ALA A CA 1
ATOM 3237 C C . ALA A 1 389 ? 19.435 2.947 33.690 1.00 30.93 389 ALA A C 1
ATOM 3238 O O . ALA A 1 389 ? 19.851 3.163 32.546 1.00 28.17 389 ALA A O 1
ATOM 3240 N N . LYS A 1 390 ? 19.618 3.789 34.701 1.00 28.91 390 LYS A N 1
ATOM 3241 C CA . LYS A 1 390 ? 20.344 5.037 34.543 1.00 29.83 390 LYS A CA 1
ATOM 3242 C C . LYS A 1 390 ? 21.709 4.841 33.877 1.00 30.52 390 LYS A C 1
ATOM 3243 O O . LYS A 1 390 ? 22.139 5.686 33.103 1.00 31.97 390 LYS A O 1
ATOM 3249 N N . ASP A 1 391 ? 22.390 3.736 34.184 1.00 27.73 391 ASP A N 1
ATOM 3250 C CA . ASP A 1 391 ? 23.711 3.463 33.614 1.00 29.41 391 ASP A CA 1
ATOM 3251 C C . ASP A 1 391 ? 23.617 2.729 32.277 1.00 31.37 391 ASP A C 1
ATOM 3252 O O . ASP A 1 391 ? 24.473 1.916 31.938 1.00 33.68 391 ASP A O 1
ATOM 3257 N N . SER A 1 392 ? 22.577 3.022 31.508 1.00 32.43 392 SER A N 1
ATOM 3258 C CA . SER A 1 392 ? 22.405 2.371 30.219 1.00 33.70 392 SER A CA 1
ATOM 3259 C C . SER A 1 392 ? 23.314 2.993 29.164 1.00 28.18 392 SER A C 1
ATOM 3260 O O . SER A 1 392 ? 23.593 4.186 29.196 1.00 30.99 392 SER A O 1
ATOM 3263 N N . ASN A 1 393 ? 23.779 2.182 28.226 1.00 29.61 393 ASN A N 1
ATOM 3264 C CA . ASN A 1 393 ? 24.646 2.699 27.174 1.00 35.04 393 ASN A CA 1
ATOM 3265 C C . ASN A 1 393 ? 23.849 3.515 26.149 1.00 32.52 393 ASN A C 1
ATOM 3266 O O . ASN A 1 393 ? 22.629 3.344 26.004 1.00 30.17 393 ASN A O 1
ATOM 3271 N N . LEU A 1 394 ? 24.553 4.403 25.452 1.00 30.25 394 LEU A N 1
ATOM 3272 C CA . LEU A 1 394 ? 23.947 5.263 24.446 1.00 30.71 394 LEU A CA 1
ATOM 3273 C C . LEU A 1 394 ? 23.109 4.457 23.456 1.00 28.50 394 LEU A C 1
ATOM 3274 O O . LEU A 1 394 ? 22.038 4.892 23.035 1.00 26.29 394 LEU A O 1
ATOM 3279 N N . ALA A 1 395 ? 23.595 3.272 23.103 1.00 34.13 395 ALA A N 1
ATOM 3280 C CA . ALA A 1 395 ? 22.918 2.417 22.132 1.00 32.47 395 ALA A CA 1
ATOM 3281 C C . ALA A 1 395 ? 21.536 2.005 22.611 1.00 32.40 395 ALA A C 1
ATOM 3282 O O . ALA A 1 395 ? 20.572 2.018 21.843 1.00 28.03 395 ALA A O 1
ATOM 3284 N N . THR A 1 396 ? 21.450 1.623 23.882 1.00 30.66 396 THR A N 1
ATOM 3285 C CA . THR A 1 396 ? 20.198 1.142 24.451 1.00 31.27 396 THR A CA 1
ATOM 3286 C C . THR A 1 396 ? 19.273 2.320 24.718 1.00 24.01 396 THR A C 1
ATOM 3287 O O . THR A 1 396 ? 18.060 2.178 24.701 1.00 25.37 396 THR A O 1
ATOM 3291 N N . LEU A 1 397 ? 19.852 3.487 24.971 1.00 26.47 397 LEU A N 1
ATOM 3292 C CA . LEU A 1 397 ? 19.051 4.697 25.133 1.00 25.93 397 LEU A CA 1
ATOM 3293 C C . LEU A 1 397 ? 18.370 5.114 23.822 1.00 27.17 397 LEU A C 1
ATOM 3294 O O . LEU A 1 397 ? 17.178 5.437 23.810 1.00 22.79 397 LEU A O 1
ATOM 3299 N N . ASP A 1 398 ? 19.121 5.119 22.725 1.00 23.03 398 ASP A N 1
ATOM 3300 C CA . ASP A 1 398 ? 18.558 5.549 21.442 1.00 28.36 398 ASP A CA 1
ATOM 3301 C C . ASP A 1 398 ? 17.552 4.522 20.903 1.00 25.30 398 ASP A C 1
ATOM 3302 O O . ASP A 1 398 ? 16.537 4.889 20.320 1.00 23.02 398 ASP A O 1
ATOM 3307 N N . ARG A 1 399 ? 17.805 3.239 21.141 1.00 24.40 399 ARG A N 1
ATOM 3308 C CA . ARG A 1 399 ? 16.848 2.213 20.748 1.00 23.91 399 ARG A CA 1
ATOM 3309 C C . ARG A 1 399 ? 15.549 2.317 21.553 1.00 24.72 399 ARG A C 1
ATOM 3310 O O . ARG A 1 399 ? 14.472 2.122 21.017 1.00 25.02 399 ARG A O 1
ATOM 3318 N N . ALA A 1 400 ? 15.647 2.625 22.842 1.00 26.38 400 ALA A N 1
ATOM 3319 C CA . ALA A 1 400 ? 14.446 2.818 23.654 1.00 25.86 400 ALA A CA 1
ATOM 3320 C C . ALA A 1 400 ? 13.756 4.133 23.271 1.00 23.54 400 ALA A C 1
ATOM 3321 O O . ALA A 1 400 ? 12.527 4.213 23.224 1.00 22.63 400 ALA A O 1
ATOM 3323 N N . THR A 1 401 ? 14.550 5.154 22.980 1.00 20.80 401 THR A N 1
ATOM 3324 C CA . THR A 1 401 ? 14.007 6.432 22.546 1.00 21.94 401 THR A CA 1
ATOM 3325 C C . THR A 1 401 ? 13.176 6.272 21.245 1.00 22.67 401 THR A C 1
ATOM 3326 O O . THR A 1 401 ? 12.025 6.721 21.179 1.00 16.43 401 THR A O 1
ATOM 3330 N N . ARG A 1 402 ? 13.740 5.608 20.234 1.00 16.12 402 ARG A N 1
ATOM 3331 C CA . ARG A 1 402 ? 13.023 5.377 18.971 1.00 23.23 402 ARG A CA 1
ATOM 3332 C C . ARG A 1 402 ? 11.698 4.657 19.199 1.00 21.89 402 ARG A C 1
ATOM 3333 O O . ARG A 1 402 ? 10.679 5.028 18.614 1.00 21.19 402 ARG A O 1
ATOM 3341 N N A GLU A 1 403 ? 11.722 3.637 20.056 0.45 22.89 403 GLU A N 1
ATOM 3342 N N B GLU A 1 403 ? 11.701 3.629 20.049 0.55 22.90 403 GLU A N 1
ATOM 3343 C CA A GLU A 1 403 ? 10.529 2.848 20.366 0.45 23.87 403 GLU A CA 1
ATOM 3344 C CA B GLU A 1 403 ? 10.474 2.874 20.322 0.55 23.85 403 GLU A CA 1
ATOM 3345 C C A GLU A 1 403 ? 9.440 3.706 21.016 0.45 22.49 403 GLU A C 1
ATOM 3346 C C B GLU A 1 403 ? 9.419 3.742 20.998 0.55 22.48 403 GLU A C 1
ATOM 3347 O O A GLU A 1 403 ? 8.275 3.647 20.631 0.45 21.68 403 GLU A O 1
ATOM 3348 O O B GLU A 1 403 ? 8.248 3.716 20.624 0.55 21.64 403 GLU A O 1
ATOM 3359 N N . LEU A 1 404 ? 9.822 4.495 22.016 1.00 20.95 404 LEU A N 1
ATOM 3360 C CA . LEU A 1 404 ? 8.896 5.429 22.645 1.00 19.83 404 LEU A CA 1
ATOM 3361 C C . LEU A 1 404 ? 8.421 6.462 21.610 1.00 19.25 404 LEU A C 1
ATOM 3362 O O . LEU A 1 404 ? 7.234 6.788 21.534 1.00 16.36 404 LEU A O 1
ATOM 3367 N N . SER A 1 405 ? 9.348 6.954 20.794 1.00 18.40 405 SER A N 1
ATOM 3368 C CA . SER A 1 405 ? 9.000 7.933 19.765 1.00 18.74 405 SER A CA 1
ATOM 3369 C C . SER A 1 405 ? 7.862 7.418 18.879 1.00 19.95 405 SER A C 1
ATOM 3370 O O . SER A 1 405 ? 6.912 8.151 18.591 1.00 18.64 405 SER A O 1
ATOM 3373 N N A ARG A 1 406 ? 7.954 6.163 18.451 0.45 21.09 406 ARG A N 1
ATOM 3374 N N B ARG A 1 406 ? 7.959 6.158 18.465 0.55 21.09 406 ARG A N 1
ATOM 3375 C CA A ARG A 1 406 ? 6.887 5.543 17.666 0.45 21.24 406 ARG A CA 1
ATOM 3376 C CA B ARG A 1 406 ? 6.907 5.526 17.670 0.55 21.24 406 ARG A CA 1
ATOM 3377 C C A ARG A 1 406 ? 5.545 5.640 18.384 0.45 19.28 406 ARG A C 1
ATOM 3378 C C B ARG A 1 406 ? 5.552 5.600 18.376 0.55 19.27 406 ARG A C 1
ATOM 3379 O O A ARG A 1 406 ? 4.531 5.956 17.774 0.45 21.77 406 ARG A O 1
ATOM 3380 O O B ARG A 1 406 ? 4.534 5.853 17.749 0.55 21.78 406 ARG A O 1
ATOM 3395 N N . LYS A 1 407 ? 5.538 5.352 19.681 1.00 22.25 407 LYS A N 1
ATOM 3396 C CA . LYS A 1 407 ? 4.291 5.347 20.448 1.00 17.77 407 LYS A CA 1
ATOM 3397 C C . LYS A 1 407 ? 3.699 6.749 20.575 1.00 18.32 407 LYS A C 1
ATOM 3398 O O . LYS A 1 407 ? 2.498 6.942 20.388 1.00 13.42 407 LYS A O 1
ATOM 3404 N N . LEU A 1 408 ? 4.540 7.735 20.866 1.00 14.75 408 LEU A N 1
ATOM 3405 C CA . LEU A 1 408 ? 4.075 9.110 20.974 1.00 14.03 408 LEU A CA 1
ATOM 3406 C C . LEU A 1 408 ? 3.582 9.614 19.615 1.00 13.70 408 LEU A C 1
ATOM 3407 O O . LEU A 1 408 ? 2.574 10.314 19.525 1.00 10.74 408 LEU A O 1
ATOM 3412 N N . GLU A 1 409 ? 4.277 9.242 18.551 1.00 14.64 409 GLU A N 1
ATOM 3413 C CA . GLU A 1 409 ? 3.819 9.610 17.206 1.00 16.78 409 GLU A CA 1
ATOM 3414 C C . GLU A 1 409 ? 2.391 9.130 16.940 1.00 17.41 409 GLU A C 1
ATOM 3415 O O . GLU A 1 409 ? 1.577 9.876 16.423 1.00 17.23 409 GLU A O 1
ATOM 3421 N N . LYS A 1 410 ? 2.099 7.886 17.310 1.00 18.17 410 LYS A N 1
ATOM 3422 C CA . LYS A 1 410 ? 0.762 7.314 17.199 1.00 20.31 410 LYS A CA 1
ATOM 3423 C C . LYS A 1 410 ? -0.271 7.986 18.088 1.00 19.28 410 LYS A C 1
ATOM 3424 O O . LYS A 1 410 ? -1.471 7.897 17.820 1.00 17.63 410 LYS A O 1
ATOM 3430 N N . LEU A 1 411 ? 0.192 8.601 19.174 1.00 14.73 411 LEU A N 1
ATOM 3431 C CA . LEU A 1 411 ? -0.684 9.330 20.090 1.00 18.48 411 LEU A CA 1
ATOM 3432 C C . LEU A 1 411 ? -0.930 10.752 19.626 1.00 15.58 411 LEU A C 1
ATOM 3433 O O . LEU A 1 411 ? -1.730 11.496 20.217 1.00 15.31 411 LEU A O 1
ATOM 3438 N N . ASP A 1 412 ? -0.231 11.134 18.568 1.00 18.36 412 ASP A N 1
ATOM 3439 C CA . ASP A 1 412 ? -0.422 12.450 17.986 1.00 18.88 412 ASP A CA 1
ATOM 3440 C C . ASP A 1 412 ? 0.110 13.483 18.962 1.00 16.15 412 ASP A C 1
ATOM 3441 O O . ASP A 1 412 ? -0.419 14.587 19.075 1.00 14.96 412 ASP A O 1
ATOM 3446 N N . ILE A 1 413 ? 1.164 13.114 19.673 1.00 12.56 413 ILE A N 1
ATOM 3447 C CA . ILE A 1 413 ? 1.857 14.065 20.519 1.00 11.79 413 ILE A CA 1
ATOM 3448 C C . ILE A 1 413 ? 2.410 15.090 19.557 1.00 10.97 413 ILE A C 1
ATOM 3449 O O . ILE A 1 413 ? 2.849 14.731 18.477 1.00 11.00 413 ILE A O 1
ATOM 3454 N N . ASP A 1 414 ? 2.369 16.364 19.924 1.00 10.13 414 ASP A N 1
ATOM 3455 C CA . ASP A 1 414 ? 2.562 17.406 18.930 1.00 10.50 414 ASP A CA 1
ATOM 3456 C C . ASP A 1 414 ? 4.012 17.605 18.522 1.00 11.39 414 ASP A C 1
ATOM 3457 O O . ASP A 1 414 ? 4.310 17.735 17.328 1.00 9.29 414 ASP A O 1
ATOM 3462 N N . ILE A 1 415 ? 4.903 17.639 19.507 1.00 9.55 415 ILE A N 1
ATOM 3463 C CA . ILE A 1 415 ? 6.335 17.730 19.251 1.00 8.83 415 ILE A CA 1
ATOM 3464 C C . ILE A 1 415 ? 7.069 16.729 20.130 1.00 8.51 415 ILE A C 1
ATOM 3465 O O . ILE A 1 415 ? 6.790 16.635 21.326 1.00 9.82 415 ILE A O 1
ATOM 3470 N N . ILE A 1 416 ? 8.010 15.991 19.551 1.00 9.01 416 ILE A N 1
ATOM 3471 C CA . ILE A 1 416 ? 8.921 15.182 20.352 1.00 7.98 416 ILE A CA 1
ATOM 3472 C C . ILE A 1 416 ? 10.346 15.673 20.148 1.00 10.94 416 ILE A C 1
ATOM 3473 O O . ILE A 1 416 ? 10.785 15.854 19.025 1.00 11.84 416 ILE A O 1
ATOM 3478 N N . ARG A 1 417 ? 11.057 15.882 21.251 1.00 11.26 417 ARG A N 1
ATOM 3479 C CA . ARG A 1 417 ? 12.409 16.410 21.232 1.00 10.02 417 ARG A CA 1
ATOM 3480 C C . ARG A 1 417 ? 13.420 15.273 21.388 1.00 12.92 417 ARG A C 1
ATOM 3481 O O . ARG A 1 417 ? 13.494 14.623 22.439 1.00 14.97 417 ARG A O 1
ATOM 3489 N N . VAL A 1 418 ? 14.210 15.049 20.346 1.00 9.46 418 VAL A N 1
ATOM 3490 C CA . VAL A 1 418 ? 15.055 13.857 20.272 1.00 9.36 418 VAL A CA 1
ATOM 3491 C C . VAL A 1 418 ? 16.492 14.179 19.820 1.00 13.15 418 VAL A C 1
ATOM 3492 O O . VAL A 1 418 ? 16.732 15.136 19.104 1.00 10.53 418 VAL A O 1
ATOM 3496 N N . HIS A 1 419 ? 17.452 13.364 20.224 1.00 11.97 419 HIS A N 1
ATOM 3497 C CA . HIS A 1 419 ? 18.848 13.607 19.859 1.00 15.50 419 HIS A CA 1
ATOM 3498 C C . HIS A 1 419 ? 19.074 13.112 18.432 1.00 14.22 419 HIS A C 1
ATOM 3499 O O . HIS A 1 419 ? 19.848 13.699 17.671 1.00 13.12 419 HIS A O 1
ATOM 3506 N N . LYS A 1 420 ? 18.383 12.029 18.097 1.00 12.67 420 LYS A N 1
ATOM 3507 C CA . LYS A 1 420 ? 18.458 11.418 16.777 1.00 16.37 420 LYS A CA 1
ATOM 3508 C C . LYS A 1 420 ? 17.070 11.023 16.305 1.00 18.51 420 LYS A C 1
ATOM 3509 O O . LYS A 1 420 ? 16.184 10.733 17.118 1.00 19.20 420 LYS A O 1
ATOM 3515 N N . ILE A 1 421 ? 16.879 10.990 14.994 1.00 19.07 421 ILE A N 1
ATOM 3516 C CA . ILE A 1 421 ? 15.588 10.583 14.447 1.00 20.54 421 ILE A CA 1
ATOM 3517 C C . ILE A 1 421 ? 15.720 9.115 14.106 1.00 21.94 421 ILE A C 1
ATOM 3518 O O . ILE A 1 421 ? 16.786 8.674 13.678 1.00 20.91 421 ILE A O 1
#

B-factor: mean 18.54, std 7.72, range [4.09, 52.3]

Secondary structure (DSSP, 8-state):
-EEEEEEEE-SSSHHHHHHHHHHHHHT-TTEEEEEE---EEE-----TT--GGG---EEEEEEEEEES--HHHHHHHHHHHHHHHT--TTSPTTS--S-EEEEEE-TT--EE-SS-EES-TTGGG-HHHHHHHHHHSTT---TT-TT--HHHHHHHH---EE-S---SS-EEEEEEE----BTTB--HHHHHHHHHHHHT-SEEEEE-S------HHHHHHHHHHHHHHHHHHGGG-SS--EEEEEE--HHHHHHHHHHHGGG--EEEESS-TTHHHHHHHHHHHT-EEEEE-------GGGSBPSTTHHHHHHHHHHHHHHHHHTTT--GGGEEEE--TTSSB-HHHHHHHHHTHHHHHHHHTSEEEE--TT-HHHHT--TT--HHHHHHHHHHHHHHHHHHT-SEEEES--

InterPro domains:
  IPR000489 Pterin-binding domain [PF00809] (173-419)
  IPR000489 Pterin-binding domain [PS00793] (204-217)
  IPR000489 Pterin-binding domain [PS50972] (170-421)
  IPR000550 7,8-Dihydro-6-hydroxymethylpterin-pyrophosphokinase, HPPK [PF01288] (4-137)
  IPR000550 7,8-Dihydro-6-hydroxymethylpterin-pyrophosphokinase, HPPK [TIGR01498] (4-137)
  IPR000550 7,8-Dihydro-6-hydroxymethylpterin-pyrophosphokinase, HPPK [cd00483] (5-136)
  IPR006390 Dihydropteroate synthase domain [TIGR01496] (173-421)
  IPR011005 Dihydropteroate synthase-like superfamily [G3DSA:3.20.20.20] (165-420)
  IPR011005 Dihydropteroate synthase-like superfamily [SSF51717] (167-420)
  IPR035907 7,8-Dihydro-6-hydroxymethylpterin-pyrophosphokinase HPPK superfamily [G3DSA:3.30.70.560] (1-164)
  IPR035907 7,8-Dihydro-6-hydroxymethylpterin-pyrophosphokinase HPPK superfamily [SSF55083] (2-144)
  IPR045031 Dihydropteroate synthase-like [PTHR20941] (4-420)

Radius of gyration: 23.29 Å; Cα contacts (8 Å, |Δi|>4): 784; chains: 1; bounding box: 62×40×73 Å

Solvent-accessible surface area: 20149 Å² total; per-residue (Å²): 161,69,11,9,0,6,2,0,0,3,56,33,45,7,4,40,13,0,55,74,0,10,80,12,0,113,75,52,186,65,15,146,43,55,151,87,5,28,0,12,0,4,140,12,80,38,94,173,140,18,60,139,127,38,36,39,47,32,5,10,1,0,0,34,0,18,10,88,28,126,31,62,67,0,22,80,30,1,84,74,8,13,85,148,26,49,55,74,96,126,40,82,72,107,9,32,39,35,0,31,8,32,4,4,1,10,90,113,68,76,50,111,68,166,130,17,39,1,4,51,149,53,2,21,72,63,10,39,10,0,6,0,1,19,70,12,22,182,65,35,81,12,24,91,93,86,158,84,61,4,89,91,44,39,160,113,36,30,152,46,65,118,12,133,2,54,10,50,104,6,20,25,0,0,14,0,56,23,72,129,108,46,141,200,80,73,62,84,84,69,100,35,5,67,96,4,4,88,33,0,0,0,0,0,1,0,7,2,24,54,158,153,141,46,59,34,114,82,0,34,80,66,0,16,120,12,0,81,54,2,61,84,73,38,37,108,29,37,4,46,4,6,1,0,0,16,0,69,60,19,85,0,0,72,105,0,0,66,97,0,82,91,21,0,17,0,0,7,1,18,23,0,89,60,10,88,94,1,0,121,14,1,48,152,38,110,19,37,0,0,0,10,4,8,77,45,52,132,54,194,132,128,63,16,67,76,139,85,0,18,75,52,0,4,89,39,0,60,89,23,9,68,24,0,49,154,58,70,14,50,62,131,16,0,14,0,13,0,5,7,60,58,9,14,80,47,79,0,0,80,74,0,8,120,40,4,57,88,0,55,178,109,1,122,7,60,0,1,0,8,0,3,58,57,29,29,0,16,51,54,62,157,134,25,90,98,62,37,18,19,109,14,4,106,96,20,4,99,134,3,46,167,83,65,0,22,0,0,50,2,58,114,47

Sequence (413 aa):
MMQYIIGIGTNIGFTIENIIHLAITALESQQNIRIIRRKASLYSSKAVLKEEDAPKEWDIRFLNTAVKIISSSSLKPDDELLVLLKDIELKIGRDLNAPAWSPRVIDDLDDILAAEDLILETDKLTIPHKELINRSFALAPLLELSKGWHHPKYVEWDLNIRLKELGEIVKLKQTLANTIRMGIVNLSSDDGNFDDNQRKKLNLDEELIQSGAEIIDIGAESTKPISIEEEEFNKLDEFLEYFKSQLANNLIYKPLVSIDTRRKLEEVMQKILAKHHDDIIWMINDVECNNNIEQKAQLIAKYNKKYVIIHNLGITDRRNQYLDKENAIDNVCDYIEQKKQILLKHGIAQQNIYFDIGFGFGKKSDTARYLLENIIEIKRRLELKALVGHSRKPSVLGLAKDSNLATLDRATREELSRRKLEKLDIDIIRVHKI